Protein AF-V4LKJ0-F1 (afdb_monomer)

Organism: Eutrema salsugineum (NCBI:txid72664)

Radius of gyration: 28.03 Å; Cα contacts (8 Å, |Δi|>4): 1062; chains: 1; bounding box: 64×83×81 Å

Mean predicted aligned error: 15.27 Å

Nearest PDB structures (foldseek):
  7crb-assembly1_A  TM=4.505E-01  e=4.289E-20  Arabidopsis thaliana
  7crc-assembly1_C  TM=5.403E-01  e=7.921E-14  Arabidopsis thaliana
  8fac-assembly1_A  TM=4.939E-01  e=9.261E-02  Homo sapiens
  7zkq-assembly1_A  TM=3.197E-01  e=2.043E-01  Yarrowia lipolytica
  4qxl-assembly1_A  TM=1.537E-01  e=2.965E-01  Salmonella enterica

pLDDT: mean 70.93, std 20.96, range [24.5, 98.38]

Foldseek 3Di:
DPDDPQAQEDAAEAAEDQEDDQPDAQQNHAEAHYELYCHCEHYDDDHQNQNHAYHAHANNCNHADYDQCLNNQNHAYDHHHLNQNYAEDDLSLLNNLNHAEDHHDNNCNHAYYHEPSARQNHAYDAHHNNANHADDHQYEYRYAYDHPANYAHADQDDDDDDDDGSDYLNYQEYAHENYCYQEDDQVVLPSQRHAYYHYAQNDDDDDPPDGANDRHADDDDPDQHEHAEAEHHRNVNHDPNRVVSVQPHHYAAKYKDFDDDDDPLFPFKDFWFKTKDWDDPDDPDQDWLQWKKKKKFKKDWDQDQFWKWKWKWKAWDPGTFDIDIHIDNPPDGDPVGIMMMMHIDGPDDDPIDGDGDDRDGTIMMIGMAMWTDDDDDDTDGMIGRMMGMDTDPDDPDDPPDPPPDDDDDDDDDDDDDDDDDDDDDDD

Secondary structure (DSSP, 8-state):
----TT--EEE-TT--SSS--TT---TT--EEE-TT---S-S-SS----TT--EEE-TT-TT---PPP-TT-TT--EEE-TT-TT--B--GGGGG-TT--EEE-TT-TT--B--S-B--TT--EEE-TT-TT--SPP-B-S--SEEE-TTS----SS-S-SSS--SS-TT-SEEE-TT-------HHHHT-TT--EEE---------SS-----S-------S--EEEEEE-TT-TT--HHHHHHHHHSEEEEEEEEE-SS--TT-SEEEESSEEEE---BTBS----TT--EEEEEEEPP--S--EEEEEEEEEETTEEEEEEEEEE---SS---S-EEEEEEE-S-STTS-PPP--SS---EEEEEEEEEE-SSS--PPBPEEEEEEEE-----S------------------------------

Structure (mmCIF, N/CA/C/O backbone):
data_AF-V4LKJ0-F1
#
_entry.id   AF-V4LKJ0-F1
#
loop_
_atom_site.group_PDB
_atom_site.id
_atom_site.type_symbol
_atom_site.label_atom_id
_atom_site.label_alt_id
_atom_site.label_comp_id
_atom_site.label_asym_id
_atom_site.label_entity_id
_atom_site.label_seq_id
_atom_site.pdbx_PDB_ins_code
_atom_site.Cartn_x
_atom_site.Cartn_y
_atom_site.Cartn_z
_atom_site.occupancy
_atom_site.B_iso_or_equiv
_atom_site.auth_seq_id
_atom_site.auth_comp_id
_atom_site.auth_asym_id
_atom_site.auth_atom_id
_atom_site.pdbx_PDB_model_num
ATOM 1 N N . MET A 1 1 ? -27.946 10.264 27.510 1.00 48.22 1 MET A N 1
ATOM 2 C CA . MET A 1 1 ? -28.624 9.226 26.714 1.00 48.22 1 MET A CA 1
ATOM 3 C C . MET A 1 1 ? -28.857 8.078 27.662 1.00 48.22 1 MET A C 1
ATOM 5 O O . MET A 1 1 ? -27.925 7.324 27.917 1.00 48.22 1 MET A O 1
ATOM 9 N N . ASP A 1 2 ? -30.047 8.022 28.248 1.00 46.31 2 ASP A N 1
ATOM 10 C CA . ASP A 1 2 ? -30.405 6.959 29.177 1.00 46.31 2 ASP A CA 1
ATOM 11 C C . ASP A 1 2 ? -31.014 5.810 28.369 1.00 46.31 2 ASP A C 1
ATOM 13 O O . ASP A 1 2 ? -32.151 5.885 27.922 1.00 46.31 2 ASP A O 1
ATOM 17 N N . TYR A 1 3 ? -30.186 4.779 28.169 1.00 57.31 3 TYR A N 1
ATOM 18 C CA . TYR A 1 3 ? -30.547 3.393 27.852 1.00 57.31 3 TYR A CA 1
ATOM 19 C C . TYR A 1 3 ? -31.116 3.076 26.447 1.00 57.31 3 TYR A C 1
ATOM 21 O O . TYR A 1 3 ? -32.235 3.432 26.094 1.00 57.31 3 TYR A O 1
ATOM 29 N N . LEU A 1 4 ? -30.350 2.307 25.655 1.00 61.50 4 LEU A N 1
ATOM 30 C CA . LEU A 1 4 ? -30.768 1.725 24.366 1.00 61.50 4 LEU A CA 1
ATOM 31 C C . LEU A 1 4 ? -30.526 0.194 24.371 1.00 61.50 4 LEU A C 1
ATOM 33 O O . LEU A 1 4 ? -29.547 -0.271 23.790 1.00 61.50 4 LEU A O 1
ATOM 37 N N . PRO A 1 5 ? -31.397 -0.615 25.009 1.00 63.84 5 PRO A N 1
ATOM 38 C CA . PRO A 1 5 ? -31.177 -2.057 25.235 1.00 63.84 5 PRO A CA 1
ATOM 39 C C . PRO A 1 5 ? -31.135 -2.918 23.966 1.00 63.84 5 PRO A C 1
ATOM 41 O O . PRO A 1 5 ? -30.714 -4.073 23.999 1.00 63.84 5 PRO A O 1
ATOM 44 N N . TYR A 1 6 ? -31.592 -2.371 22.841 1.00 82.81 6 TYR A N 1
ATOM 45 C CA . TYR A 1 6 ? -31.671 -3.058 21.552 1.00 82.81 6 TYR A CA 1
ATOM 46 C C . TYR A 1 6 ? -30.810 -2.388 20.480 1.00 82.81 6 TYR A C 1
ATOM 48 O O . TYR A 1 6 ? -31.065 -2.567 19.289 1.00 82.81 6 TYR A O 1
ATOM 56 N N . LEU A 1 7 ? -29.814 -1.591 20.879 1.00 88.75 7 LEU A N 1
ATOM 57 C CA . LEU A 1 7 ? -28.985 -0.858 19.933 1.00 88.75 7 LEU A CA 1
ATOM 58 C C . LEU A 1 7 ? -28.158 -1.820 19.075 1.00 88.75 7 LEU A C 1
ATOM 60 O O . LEU A 1 7 ? -27.252 -2.489 19.563 1.00 88.75 7 LEU A O 1
ATOM 64 N N . ARG A 1 8 ? -28.485 -1.876 17.782 1.00 94.31 8 ARG A N 1
ATOM 65 C CA . ARG A 1 8 ? -27.779 -2.694 16.783 1.00 94.31 8 ARG A CA 1
ATOM 66 C C . ARG A 1 8 ? -26.838 -1.879 15.906 1.00 94.31 8 ARG A C 1
ATOM 68 O O . ARG A 1 8 ? -25.835 -2.404 15.447 1.00 94.31 8 ARG A O 1
ATOM 75 N N . LEU A 1 9 ? -27.146 -0.611 15.681 1.00 95.69 9 LEU A N 1
ATOM 76 C CA . LEU A 1 9 ? -26.329 0.309 14.902 1.00 95.69 9 LEU A CA 1
ATOM 77 C C . LEU A 1 9 ? -26.178 1.585 15.717 1.00 95.69 9 LEU A C 1
ATOM 79 O O . LEU A 1 9 ? -27.180 2.185 16.102 1.00 95.69 9 LEU A O 1
ATOM 83 N N . LEU A 1 10 ? -24.941 1.997 15.959 1.00 95.75 10 LEU A N 1
ATOM 84 C CA . LEU A 1 10 ? -24.635 3.303 16.519 1.00 95.75 10 LEU A CA 1
ATOM 85 C C . LEU A 1 10 ? -23.858 4.094 15.478 1.00 95.75 10 LEU A C 1
ATOM 87 O O . LEU A 1 10 ? -22.683 3.826 15.259 1.00 95.75 10 LEU A O 1
ATOM 91 N N . HIS A 1 11 ? -24.518 5.068 14.860 1.00 96.81 11 HIS A N 1
ATOM 92 C CA . HIS A 1 11 ? -23.878 6.047 13.991 1.00 96.81 11 HIS A CA 1
ATOM 93 C C . HIS A 1 11 ? -23.861 7.394 14.711 1.00 96.81 11 HIS A C 1
ATOM 95 O O . HIS A 1 11 ? -24.918 7.958 14.989 1.00 96.81 11 HIS A O 1
ATOM 101 N N . TRP A 1 12 ? -22.673 7.921 15.003 1.00 96.44 12 TRP A N 1
ATOM 102 C CA . TRP A 1 12 ? -22.509 9.231 15.618 1.00 96.44 12 TRP A CA 1
ATOM 103 C C . TRP A 1 12 ? -21.224 9.928 15.150 1.00 96.44 12 TRP A C 1
ATOM 105 O O . TRP A 1 12 ? -20.180 9.819 15.792 1.00 96.44 12 TRP A O 1
ATOM 115 N N . ASP A 1 13 ? -21.308 10.679 14.048 1.00 95.81 13 ASP A N 1
ATOM 116 C CA . ASP A 1 13 ? -20.203 11.539 13.598 1.00 95.81 13 ASP A CA 1
ATOM 117 C C . ASP A 1 13 ? -19.905 12.609 14.666 1.00 95.81 13 ASP A C 1
ATOM 119 O O . ASP A 1 13 ? -20.811 13.220 15.242 1.00 95.81 13 ASP A O 1
ATOM 123 N N . SER A 1 14 ? -18.620 12.839 14.926 1.00 96.50 14 SER A N 1
ATOM 124 C CA . SER A 1 14 ? -18.118 13.919 15.769 1.00 96.50 14 SER A CA 1
ATOM 125 C C . SER A 1 14 ? -18.567 13.832 17.233 1.00 96.50 14 SER A C 1
ATOM 127 O O . SER A 1 14 ? -18.888 14.843 17.867 1.00 96.50 14 SER A O 1
ATOM 129 N N . TYR A 1 15 ? -18.568 12.621 17.809 1.00 96.81 15 TYR A N 1
ATOM 130 C CA . TYR A 1 15 ? -18.956 12.412 19.205 1.00 96.81 15 TYR A CA 1
ATOM 131 C C . TYR A 1 15 ? -18.067 13.230 20.166 1.00 96.81 15 TYR A C 1
ATOM 133 O O . TYR A 1 15 ? -16.836 13.141 20.117 1.00 96.81 15 TYR A O 1
ATOM 141 N N . PRO A 1 16 ? -18.657 14.040 21.067 1.00 96.06 16 PRO A N 1
ATOM 142 C CA . PRO A 1 16 ? -17.922 15.104 21.748 1.00 96.06 16 PRO A CA 1
ATOM 143 C C . PRO A 1 16 ? -17.192 14.662 23.021 1.00 96.06 16 PRO A C 1
ATOM 145 O O . PRO A 1 16 ? -16.404 15.443 23.560 1.00 96.06 16 PRO A O 1
ATOM 148 N N . ARG A 1 17 ? -17.473 13.463 23.547 1.00 95.50 17 ARG A N 1
ATOM 149 C CA . ARG A 1 17 ? -16.879 12.994 24.808 1.00 95.50 17 ARG A CA 1
ATOM 150 C C . ARG A 1 17 ? -15.637 12.145 24.557 1.00 95.50 17 ARG A C 1
ATOM 152 O O . ARG A 1 17 ? -15.464 11.559 23.495 1.00 95.50 17 ARG A O 1
ATOM 159 N N . LYS A 1 18 ? -14.808 12.054 25.597 1.00 95.62 18 LYS A N 1
ATOM 160 C CA . LYS A 1 18 ? -13.554 11.289 25.605 1.00 95.62 18 LYS A CA 1
ATOM 161 C C . LYS A 1 18 ? -13.755 9.773 25.610 1.00 95.62 18 LYS A C 1
ATOM 163 O O . LYS A 1 18 ? -12.851 9.058 25.201 1.00 95.62 18 LYS A O 1
ATOM 168 N N . SER A 1 19 ? -14.909 9.300 26.069 1.00 95.00 19 SER A N 1
ATOM 169 C CA . SER A 1 19 ? -15.301 7.891 26.052 1.00 95.00 19 SER A CA 1
ATOM 170 C C . SER A 1 19 ? -16.820 7.743 26.017 1.00 95.00 19 SER A C 1
ATOM 172 O O . SER A 1 19 ? -17.572 8.701 26.267 1.00 95.00 19 SER A O 1
ATOM 174 N N . LEU A 1 20 ? -17.289 6.545 25.673 1.00 93.56 20 LEU A N 1
ATOM 175 C CA . LEU A 1 20 ? -18.685 6.177 25.859 1.00 93.56 20 LEU A CA 1
ATOM 176 C C . LEU A 1 20 ? -19.003 6.053 27.360 1.00 93.56 20 LEU A C 1
ATOM 178 O O . LEU A 1 20 ? -18.106 5.817 28.176 1.00 93.56 20 LEU A O 1
ATOM 182 N N . PRO A 1 21 ? -20.272 6.260 27.758 1.00 90.69 21 PRO A N 1
ATOM 183 C CA . PRO A 1 21 ? -20.678 6.119 29.150 1.00 90.69 21 PRO A CA 1
ATOM 184 C C . PRO A 1 21 ? -20.342 4.717 29.683 1.00 90.69 21 PRO A C 1
ATOM 186 O O . PRO A 1 21 ? -20.539 3.749 28.953 1.00 90.69 21 PRO A O 1
ATOM 189 N N . PRO A 1 22 ? -19.946 4.563 30.959 1.00 86.56 22 PRO A N 1
ATOM 190 C CA . PRO A 1 22 ? -19.746 3.241 31.565 1.00 86.56 22 PRO A CA 1
ATOM 191 C C . PRO A 1 22 ? -20.998 2.350 31.543 1.00 86.56 22 PRO A C 1
ATOM 193 O O . PRO A 1 22 ? -20.898 1.137 31.657 1.00 86.56 22 PRO A O 1
ATOM 196 N N . THR A 1 23 ? -22.180 2.954 31.404 1.00 87.81 23 THR A N 1
ATOM 197 C CA . THR A 1 23 ? -23.477 2.276 31.280 1.00 87.81 23 THR A CA 1
ATOM 198 C C . THR A 1 23 ? -23.792 1.811 29.854 1.00 87.81 23 THR A C 1
ATOM 200 O O . THR A 1 23 ? -24.868 1.262 29.621 1.00 87.81 23 THR A O 1
ATOM 203 N N . PHE A 1 24 ? -22.900 2.053 28.888 1.00 89.25 24 PHE A N 1
ATOM 204 C CA . PHE A 1 24 ? -23.071 1.611 27.510 1.00 89.25 24 PHE A CA 1
ATOM 205 C C . PHE A 1 24 ? -22.981 0.084 27.410 1.00 89.25 24 PHE A C 1
ATOM 207 O O . PHE A 1 24 ? -22.046 -0.521 27.923 1.00 89.25 24 PHE A O 1
ATOM 214 N N . GLN A 1 25 ? -23.957 -0.513 26.729 1.00 88.81 25 GLN A N 1
ATOM 215 C CA . GLN A 1 25 ? -24.148 -1.958 26.600 1.00 88.81 25 GLN A CA 1
ATOM 216 C C . GLN A 1 25 ? -24.047 -2.356 25.117 1.00 88.81 25 GLN A C 1
ATOM 218 O O . GLN A 1 25 ? -25.009 -2.161 24.365 1.00 88.81 25 GLN A O 1
ATOM 223 N N . PRO A 1 26 ? -22.875 -2.829 24.647 1.00 91.38 26 PRO A N 1
ATOM 224 C CA . PRO A 1 26 ? -22.645 -3.144 23.238 1.00 91.38 26 PRO A CA 1
ATOM 225 C C . PRO A 1 26 ? -23.064 -4.567 22.827 1.00 91.38 26 PRO A C 1
ATOM 227 O O . PRO A 1 26 ? -22.826 -4.951 21.685 1.00 91.38 26 PRO A O 1
ATOM 230 N N . GLU A 1 27 ? -23.693 -5.356 23.704 1.00 92.00 27 GLU A N 1
ATOM 231 C CA . GLU A 1 27 ? -23.999 -6.788 23.519 1.00 92.00 27 GLU A CA 1
ATOM 232 C C . GLU A 1 27 ? -24.706 -7.093 22.192 1.00 92.00 27 GLU A C 1
ATOM 234 O O . GLU A 1 27 ? -24.463 -8.118 21.547 1.00 92.00 27 GLU A O 1
ATOM 239 N N . ARG A 1 28 ? -25.624 -6.209 21.791 1.00 93.38 28 ARG A N 1
ATOM 240 C CA . ARG A 1 28 ? -26.443 -6.354 20.578 1.00 93.38 28 ARG A CA 1
ATOM 241 C C . ARG A 1 28 ? -25.938 -5.519 19.406 1.00 93.38 28 ARG A C 1
ATOM 243 O O . ARG A 1 28 ? -26.548 -5.564 18.336 1.00 93.38 28 ARG A O 1
ATOM 250 N N . LEU A 1 29 ? -24.847 -4.782 19.595 1.00 95.56 29 LEU A N 1
ATOM 251 C CA . LEU A 1 29 ? -24.301 -3.888 18.592 1.00 95.56 29 LEU A CA 1
ATOM 252 C C . LEU A 1 29 ? -23.697 -4.698 17.444 1.00 95.56 29 LEU A C 1
ATOM 254 O O . LEU A 1 29 ? -22.895 -5.604 17.653 1.00 95.56 29 LEU A O 1
ATOM 258 N N . VAL A 1 30 ? -24.106 -4.358 16.228 1.00 96.75 30 VAL A N 1
ATOM 259 C CA . VAL A 1 30 ? -23.663 -4.954 14.965 1.00 96.75 30 VAL A CA 1
ATOM 260 C C . VAL A 1 30 ? -22.709 -4.016 14.241 1.00 96.75 30 VAL A C 1
ATOM 262 O O . VAL A 1 30 ? -21.698 -4.460 13.703 1.00 96.75 30 VAL A O 1
ATOM 265 N N . GLU A 1 31 ? -22.989 -2.716 14.259 1.00 97.94 31 GLU A N 1
ATOM 266 C CA . GLU A 1 31 ? -22.159 -1.709 13.603 1.00 97.94 31 GLU A CA 1
ATOM 267 C C . GLU A 1 31 ? -21.967 -0.494 14.517 1.00 97.94 31 GLU A C 1
ATOM 269 O O . GLU A 1 31 ? -22.922 0.033 15.096 1.00 97.94 31 GLU A O 1
A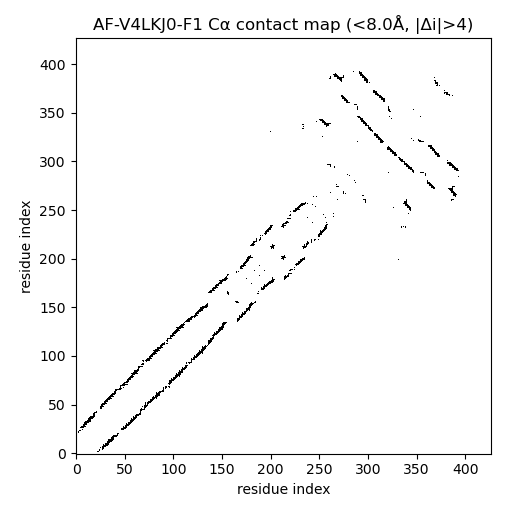TOM 274 N N . LEU A 1 32 ? -20.717 -0.055 14.636 1.00 97.44 32 LEU A N 1
ATOM 275 C CA . LEU A 1 32 ? -20.308 1.133 15.373 1.00 97.44 32 LEU A CA 1
ATOM 276 C C . LEU A 1 32 ? -19.599 2.087 14.414 1.00 97.44 32 LEU A C 1
ATOM 278 O O . LEU A 1 32 ? -18.504 1.786 13.953 1.00 97.44 32 LEU A O 1
ATOM 282 N N . TYR A 1 33 ? -20.206 3.231 14.132 1.00 97.88 33 TYR A N 1
ATOM 283 C CA . TYR A 1 33 ? -19.671 4.254 13.243 1.00 97.88 33 TYR A CA 1
ATOM 284 C C . TYR A 1 33 ? -19.599 5.581 13.995 1.00 97.88 33 TYR A C 1
ATOM 286 O O . TYR A 1 33 ? -20.618 6.221 14.242 1.00 97.88 33 TYR A O 1
ATOM 294 N N . MET A 1 34 ? -18.405 5.986 14.414 1.00 97.12 34 MET A N 1
ATOM 295 C CA . MET A 1 34 ? -18.186 7.203 15.200 1.00 97.12 34 MET A CA 1
ATOM 296 C C . MET A 1 34 ? -16.954 7.979 14.714 1.00 97.12 34 MET A C 1
ATOM 298 O O . MET A 1 34 ? -16.025 8.213 15.498 1.00 97.12 34 MET A O 1
ATOM 302 N N . PRO A 1 35 ? -16.900 8.383 13.434 1.00 96.81 35 PRO A N 1
ATOM 303 C CA . PRO A 1 35 ? -15.755 9.110 12.912 1.00 96.81 35 PRO A CA 1
ATOM 304 C C . PRO A 1 35 ? -15.654 10.517 13.515 1.00 96.81 35 PRO A C 1
ATOM 306 O O . PRO A 1 35 ? -16.609 11.033 14.096 1.00 96.81 35 PRO A O 1
ATOM 309 N N . LYS A 1 36 ? -14.487 11.151 13.363 1.00 97.12 36 LYS A N 1
ATOM 310 C CA . LYS A 1 36 ? -14.176 12.528 13.796 1.00 97.12 36 LYS A CA 1
ATOM 311 C C . LYS A 1 36 ? -14.457 12.786 15.279 1.00 97.12 36 LYS A C 1
ATOM 313 O O . LYS A 1 36 ? -14.684 13.923 15.697 1.00 97.12 36 LYS A O 1
ATOM 318 N N . SER A 1 37 ? -14.459 11.737 16.093 1.00 97.12 37 SER A N 1
ATOM 319 C CA . SER A 1 37 ? -14.848 11.831 17.492 1.00 97.12 37 SER A CA 1
ATOM 320 C C . SER A 1 37 ? -13.717 12.387 18.355 1.00 97.12 37 SER A C 1
ATOM 322 O O . SER A 1 37 ? -12.533 12.185 18.092 1.00 97.12 37 SER A O 1
ATOM 324 N N . LYS A 1 38 ? -14.078 13.031 19.469 1.00 96.56 38 LYS A N 1
ATOM 325 C CA . LYS A 1 38 ? -13.136 13.460 20.519 1.00 96.56 38 LYS A CA 1
ATOM 326 C C . LYS A 1 38 ? -12.758 12.321 21.476 1.00 96.56 38 LYS A C 1
ATOM 328 O O . LYS A 1 38 ? -12.247 12.597 22.563 1.00 96.56 38 LYS A O 1
ATOM 333 N N . LEU A 1 39 ? -13.033 11.074 21.086 1.00 95.69 39 LEU A N 1
ATOM 334 C CA . LEU A 1 39 ? -12.724 9.877 21.858 1.00 95.69 39 LEU A CA 1
ATOM 335 C C . LEU A 1 39 ? -11.215 9.799 22.093 1.00 95.69 39 LEU A C 1
ATOM 337 O O . LEU A 1 39 ? -10.431 9.948 21.165 1.00 95.69 39 LEU A O 1
ATOM 341 N N . GLU A 1 40 ? -10.832 9.552 23.339 1.00 95.94 40 GLU A N 1
ATOM 342 C CA . GLU A 1 40 ? -9.487 9.110 23.707 1.00 95.94 40 GLU A CA 1
ATOM 343 C C . GLU A 1 40 ? -9.443 7.575 23.813 1.00 95.94 40 GLU A C 1
ATOM 345 O O . GLU A 1 40 ? -8.423 6.970 23.495 1.00 95.94 40 GLU A O 1
ATOM 350 N N . SER A 1 41 ? -10.571 6.962 24.191 1.00 93.50 41 SER A N 1
ATOM 351 C CA . SER A 1 41 ? -10.826 5.519 24.264 1.00 93.50 41 SER A CA 1
ATOM 352 C C . SER A 1 41 ? -12.328 5.270 24.094 1.00 93.50 41 SER A C 1
ATOM 354 O O . SER A 1 41 ? -13.133 6.135 24.436 1.00 93.50 41 SER A O 1
ATOM 356 N N . LEU A 1 42 ? -12.742 4.109 23.581 1.00 92.12 42 LEU A N 1
ATOM 357 C CA . LEU A 1 42 ? -14.169 3.773 23.463 1.00 92.12 42 LEU A CA 1
ATOM 358 C C . LEU A 1 42 ? -14.796 3.489 24.833 1.00 92.12 42 LEU A C 1
ATOM 360 O O . LEU A 1 42 ? -15.761 4.145 25.224 1.00 92.12 42 LEU A O 1
ATOM 364 N N . TRP A 1 43 ? -14.237 2.525 25.560 1.00 92.31 43 TRP A N 1
ATOM 365 C CA . TRP A 1 43 ? -14.694 2.052 26.867 1.00 92.31 43 TRP A CA 1
ATOM 366 C C . TRP A 1 43 ? -13.562 1.302 27.574 1.00 92.31 43 TRP A C 1
ATOM 368 O O . TRP A 1 43 ? -12.647 0.788 26.933 1.00 92.31 43 TRP A O 1
ATOM 378 N N . GLY A 1 44 ? -13.653 1.201 28.900 1.00 86.38 44 GLY A N 1
ATOM 379 C CA . GLY A 1 44 ? -12.739 0.387 29.699 1.00 86.38 44 GLY A CA 1
ATOM 380 C C . GLY A 1 44 ? -13.137 -1.091 29.735 1.00 86.38 44 GLY A C 1
ATOM 381 O O . GLY A 1 44 ? -14.316 -1.439 29.619 1.00 86.38 44 GLY A O 1
ATOM 382 N N . GLY A 1 45 ? -12.143 -1.954 29.955 1.00 88.06 45 GLY A N 1
ATOM 383 C CA . GLY A 1 45 ? -12.337 -3.393 30.129 1.00 88.06 45 GLY A CA 1
ATOM 384 C C . GLY A 1 45 ? -12.682 -4.147 28.840 1.00 88.06 45 GLY A C 1
ATOM 385 O O . GLY A 1 45 ? -12.603 -3.619 27.731 1.00 88.06 45 GLY A O 1
ATOM 386 N N . ILE A 1 46 ? -13.039 -5.422 28.998 1.00 90.56 46 ILE A N 1
ATOM 387 C CA . ILE A 1 46 ? -13.461 -6.292 27.895 1.00 90.56 46 ILE A CA 1
ATOM 388 C C . ILE A 1 46 ? -14.984 -6.249 27.815 1.00 90.56 46 ILE A C 1
ATOM 390 O O . ILE A 1 46 ? -15.661 -6.586 28.783 1.00 90.56 46 ILE A O 1
ATOM 394 N N . GLN A 1 47 ? -15.509 -5.870 26.653 1.00 91.81 47 GLN A N 1
ATOM 395 C CA . GLN A 1 47 ? -16.945 -5.808 26.399 1.00 91.81 47 GLN A CA 1
ATOM 396 C C . GLN A 1 47 ? -17.435 -7.042 25.621 1.00 91.81 47 GLN A C 1
ATOM 398 O O . GLN A 1 47 ? -16.678 -7.617 24.832 1.00 91.81 47 GLN A O 1
ATOM 403 N N . PRO A 1 48 ? -18.696 -7.461 25.800 1.00 91.62 48 PRO A N 1
ATOM 404 C CA . PRO A 1 48 ? -19.306 -8.523 25.006 1.00 91.62 48 PRO A CA 1
ATOM 405 C C . PRO A 1 48 ? -19.681 -8.006 23.607 1.00 91.62 48 PRO A C 1
ATOM 407 O O . PRO A 1 48 ? -20.744 -7.437 23.402 1.00 91.62 48 PRO A O 1
ATOM 410 N N . LEU A 1 49 ? -18.810 -8.222 22.619 1.00 93.69 49 LEU A N 1
ATOM 411 C CA . LEU A 1 49 ? -18.971 -7.714 21.243 1.00 93.69 49 LEU A CA 1
ATOM 412 C C . LEU A 1 49 ? -19.403 -8.806 20.246 1.00 93.69 49 LEU A C 1
ATOM 414 O O . LEU A 1 49 ? -19.025 -8.776 19.078 1.00 93.69 49 LEU A O 1
ATOM 418 N N . VAL A 1 50 ? -20.182 -9.791 20.705 1.00 93.00 50 VAL A N 1
ATOM 419 C CA . VAL A 1 50 ? -20.459 -11.046 19.972 1.00 93.00 50 VAL A CA 1
ATOM 420 C C . VAL A 1 50 ? -21.189 -10.858 18.638 1.00 93.00 50 VAL A C 1
ATOM 422 O O . VAL A 1 50 ? -21.104 -11.724 17.774 1.00 93.00 50 VAL A O 1
ATOM 425 N N . ASN A 1 51 ? -21.896 -9.738 18.471 1.00 95.00 51 ASN A N 1
ATOM 426 C CA . ASN A 1 51 ? -22.650 -9.411 17.259 1.00 95.00 51 ASN A CA 1
ATOM 427 C C . ASN A 1 51 ? -21.946 -8.376 16.367 1.00 95.00 51 ASN A C 1
ATOM 429 O O . ASN A 1 51 ? -22.446 -8.077 15.281 1.00 95.00 51 ASN A O 1
ATOM 433 N N . LEU A 1 52 ? -20.809 -7.830 16.811 1.00 97.00 52 LEU A N 1
ATOM 434 C CA . LEU A 1 52 ? -20.183 -6.674 16.186 1.00 97.00 52 LEU A CA 1
ATOM 435 C C . LEU A 1 52 ? -19.432 -7.084 14.919 1.00 97.00 52 LEU A C 1
ATOM 437 O O . LEU A 1 52 ? -18.483 -7.863 14.968 1.00 97.00 52 LEU A O 1
ATOM 441 N N . LYS A 1 53 ? -19.853 -6.520 13.788 1.00 97.94 53 LYS A N 1
ATOM 442 C CA . LYS A 1 53 ? -19.302 -6.769 12.454 1.00 97.94 53 LYS A CA 1
ATOM 443 C C . LYS A 1 53 ? -18.427 -5.636 11.945 1.00 97.94 53 LYS A C 1
ATOM 445 O O . LYS A 1 53 ? -17.464 -5.899 11.230 1.00 97.94 53 LYS A O 1
ATOM 450 N N . LYS A 1 54 ? -18.745 -4.386 12.283 1.00 98.38 54 LYS A N 1
ATOM 451 C CA . LYS A 1 54 ? -18.009 -3.222 11.774 1.00 98.38 54 LYS A CA 1
ATOM 452 C C . LYS A 1 54 ? -17.749 -2.201 12.865 1.00 98.38 54 LYS A C 1
ATOM 454 O O . LYS A 1 54 ? -18.654 -1.860 13.627 1.00 98.38 54 LYS A O 1
ATOM 459 N N . ILE A 1 55 ? -16.522 -1.700 12.889 1.00 97.81 55 ILE A N 1
ATOM 460 C CA . ILE A 1 55 ? -16.116 -0.539 13.674 1.00 97.81 55 ILE A CA 1
ATOM 461 C C . ILE A 1 55 ? -15.484 0.471 12.721 1.00 97.81 55 ILE A C 1
ATOM 463 O O . ILE A 1 55 ? -14.536 0.134 12.015 1.00 97.81 55 ILE A O 1
ATOM 467 N N . ASP A 1 56 ? -15.969 1.705 12.754 1.00 98.00 56 ASP A N 1
ATOM 468 C CA . ASP A 1 56 ? -15.332 2.860 12.133 1.00 98.00 56 ASP A CA 1
ATOM 469 C C . ASP A 1 56 ? -15.166 3.978 13.167 1.00 98.00 56 ASP A C 1
ATOM 471 O O . ASP A 1 56 ? -16.141 4.496 13.714 1.00 98.00 56 ASP A O 1
ATOM 475 N N . LEU A 1 57 ? -13.912 4.323 13.448 1.00 97.44 57 LEU A N 1
ATOM 476 C CA . LEU A 1 57 ? -13.503 5.411 14.337 1.00 97.44 57 LEU A CA 1
ATOM 477 C C . LEU A 1 57 ? -12.640 6.440 13.598 1.00 97.44 57 LEU A C 1
ATOM 479 O O . LEU A 1 57 ? -11.927 7.211 14.244 1.00 97.44 57 LEU A O 1
ATOM 483 N N . GLY A 1 58 ? -12.666 6.443 12.264 1.00 97.00 58 GLY A N 1
ATOM 484 C CA . GLY A 1 58 ? -11.773 7.244 11.437 1.00 97.00 58 GLY A CA 1
ATOM 485 C C . GLY A 1 58 ? -11.806 8.734 11.783 1.00 97.00 58 GLY A C 1
ATOM 486 O O . GLY A 1 58 ? -12.804 9.268 12.253 1.00 97.00 58 GLY A O 1
ATOM 487 N N . TYR A 1 59 ? -10.707 9.441 11.552 1.00 97.31 59 TYR A N 1
ATOM 488 C CA . TYR A 1 59 ? -10.517 10.867 11.824 1.00 97.31 59 TYR A CA 1
ATOM 489 C C . TYR A 1 59 ? -10.647 11.267 13.304 1.00 97.31 59 TYR A C 1
ATOM 491 O O . TYR A 1 59 ? -10.715 12.457 13.616 1.00 97.31 59 TYR A O 1
ATOM 499 N N . SER A 1 60 ? -10.650 10.307 14.233 1.00 96.94 60 SER A N 1
ATOM 500 C CA . SER A 1 60 ? -10.657 10.576 15.676 1.00 96.94 60 SER A CA 1
ATOM 501 C C . SER A 1 60 ? -9.236 10.871 16.160 1.00 96.94 60 SER A C 1
ATOM 503 O O . SER A 1 60 ? -8.548 10.017 16.715 1.00 96.94 60 SER A O 1
ATOM 505 N N . SER A 1 61 ? -8.768 12.099 15.927 1.00 95.69 61 SER A N 1
ATOM 506 C CA . SER A 1 61 ? -7.370 12.501 16.151 1.00 95.69 61 SER A CA 1
ATOM 507 C C . SER A 1 61 ? -6.881 12.341 17.593 1.00 95.69 61 SER A C 1
ATOM 509 O O . SER A 1 61 ? -5.679 12.173 17.780 1.00 95.69 61 SER A O 1
ATOM 511 N N . ASN A 1 62 ? -7.790 12.345 18.576 1.00 97.06 62 ASN A N 1
ATOM 512 C CA . ASN A 1 62 ? -7.503 12.161 20.002 1.00 97.06 62 ASN A CA 1
ATOM 513 C C . ASN A 1 62 ? -7.468 10.691 20.450 1.00 97.06 62 ASN A C 1
ATOM 515 O O . ASN A 1 62 ? -7.117 10.445 21.605 1.00 97.06 62 ASN A O 1
ATOM 519 N N . LEU A 1 63 ? -7.844 9.735 19.591 1.00 97.44 63 LEU A N 1
ATOM 520 C CA . LEU A 1 63 ? -7.945 8.323 19.957 1.00 97.44 63 LEU A CA 1
ATOM 521 C C . LEU A 1 63 ? -6.550 7.781 20.272 1.00 97.44 63 LEU A C 1
ATOM 523 O O . LEU A 1 63 ? -5.678 7.769 19.406 1.00 97.44 63 LEU A O 1
ATOM 527 N N . LYS A 1 64 ? -6.333 7.370 21.523 1.00 95.62 64 LYS A N 1
ATOM 528 C CA . LYS A 1 64 ? -5.035 6.891 22.025 1.00 95.62 64 LYS A CA 1
ATOM 529 C C . LYS A 1 64 ? -4.947 5.374 22.035 1.00 95.62 64 LYS A C 1
ATOM 531 O O . LYS A 1 64 ? -3.865 4.833 21.837 1.00 95.62 64 LYS A O 1
ATOM 536 N N . GLU A 1 65 ? -6.076 4.714 22.264 1.00 92.88 65 GLU A N 1
ATOM 537 C CA . GLU A 1 65 ? -6.171 3.265 22.394 1.00 92.88 65 GLU A CA 1
ATOM 538 C C . GLU A 1 65 ? -7.430 2.734 21.702 1.00 92.88 65 GLU A C 1
ATOM 540 O O . GLU A 1 65 ? -8.484 3.376 21.685 1.00 92.88 65 GLU A O 1
ATOM 545 N N . ILE A 1 66 ? -7.315 1.533 21.141 1.00 93.44 66 ILE A N 1
ATOM 546 C CA . ILE A 1 66 ? -8.453 0.749 20.657 1.00 93.44 66 ILE A CA 1
ATOM 547 C C . ILE A 1 66 ? -8.772 -0.273 21.751 1.00 93.44 66 ILE A C 1
ATOM 549 O O . ILE A 1 66 ? -7.846 -0.902 22.273 1.00 93.44 66 ILE A O 1
ATOM 553 N N . PRO A 1 67 ? -10.052 -0.468 22.115 1.00 90.94 67 PRO A N 1
ATOM 554 C CA . PRO A 1 67 ? -10.414 -1.424 23.152 1.00 90.94 67 PRO A CA 1
ATOM 555 C C . PRO A 1 67 ? -10.019 -2.848 22.755 1.00 90.94 67 PRO A C 1
ATOM 557 O O . PRO A 1 67 ? -9.848 -3.170 21.581 1.00 90.94 67 PRO A O 1
ATOM 560 N N . ASN A 1 68 ? -9.936 -3.740 23.738 1.00 92.06 68 ASN A N 1
ATOM 561 C CA . ASN A 1 68 ? -9.702 -5.153 23.469 1.00 92.06 68 ASN A CA 1
ATOM 562 C C . ASN A 1 68 ? -10.872 -5.744 22.655 1.00 92.06 68 ASN A C 1
ATOM 564 O O . ASN A 1 68 ? -12.004 -5.812 23.135 1.00 92.06 68 ASN A O 1
ATOM 568 N N . LEU A 1 69 ? -10.579 -6.204 21.437 1.00 94.00 69 LEU A N 1
ATOM 569 C CA . LEU A 1 69 ? -11.563 -6.737 20.488 1.00 94.00 69 LEU A CA 1
ATOM 570 C C . LEU A 1 69 ? -11.671 -8.270 20.518 1.00 94.00 69 LEU A C 1
ATOM 572 O O . LEU A 1 69 ? -12.319 -8.852 19.657 1.00 94.00 69 LEU A O 1
ATOM 576 N N . SER A 1 70 ? -11.091 -8.955 21.510 1.00 92.62 70 SER A N 1
ATOM 577 C CA . SER A 1 70 ? -11.062 -10.433 21.574 1.00 92.62 70 SER A CA 1
ATOM 578 C C . SER A 1 70 ? -12.443 -11.101 21.573 1.00 92.62 70 SER A C 1
ATOM 580 O O . SER A 1 70 ? -12.559 -12.275 21.229 1.00 92.62 70 SER A O 1
ATOM 582 N N . LYS A 1 71 ? -13.497 -10.374 21.963 1.00 94.50 71 LYS A N 1
ATOM 583 C CA . LYS A 1 71 ? -14.888 -10.854 21.951 1.00 94.50 71 LYS A CA 1
ATOM 584 C C . LYS A 1 71 ? -15.654 -10.506 20.672 1.00 94.50 71 LYS A C 1
ATOM 586 O O . LYS A 1 71 ? -16.774 -10.980 20.514 1.00 94.50 71 LYS A O 1
ATOM 591 N N . ALA A 1 72 ? -15.067 -9.729 19.762 1.00 94.94 72 ALA A N 1
ATOM 592 C CA . ALA A 1 72 ? -15.644 -9.383 18.464 1.00 94.94 72 ALA A CA 1
ATOM 593 C C . ALA A 1 72 ? -15.274 -10.437 17.402 1.00 94.94 72 ALA A C 1
ATOM 595 O O . ALA A 1 72 ? -14.678 -10.133 16.373 1.00 94.94 72 ALA A O 1
ATOM 596 N N . THR A 1 73 ? -15.588 -11.709 17.659 1.00 91.62 73 THR A N 1
ATOM 597 C CA . THR A 1 73 ? -15.118 -12.850 16.843 1.00 91.62 73 THR A CA 1
ATOM 598 C C . THR A 1 73 ? -15.660 -12.864 15.411 1.00 91.62 73 THR A C 1
ATOM 600 O O . THR A 1 73 ? -15.101 -13.542 14.548 1.00 91.62 73 THR A O 1
ATOM 603 N N . ILE A 1 74 ? -16.731 -12.110 15.150 1.00 95.62 74 ILE A N 1
ATOM 604 C CA . ILE A 1 74 ? -17.344 -11.954 13.827 1.00 95.62 74 ILE A CA 1
ATOM 605 C C . ILE A 1 74 ? -17.050 -10.593 13.180 1.00 95.62 74 ILE A C 1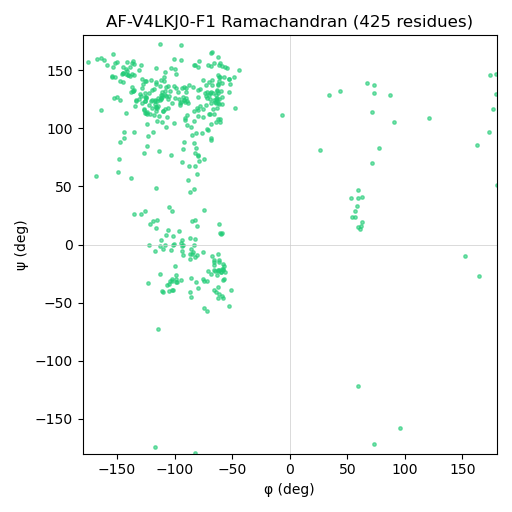
ATOM 607 O O . ILE A 1 74 ? -17.704 -10.252 12.198 1.00 95.62 74 ILE A O 1
ATOM 611 N N . LEU A 1 75 ? -16.099 -9.815 13.713 1.00 97.25 75 LEU A N 1
ATOM 612 C CA . LEU A 1 75 ? -15.739 -8.519 13.141 1.00 97.25 75 LEU A CA 1
ATOM 613 C C . LEU A 1 75 ? -15.177 -8.707 11.727 1.00 97.25 75 LEU A C 1
ATOM 615 O O . LEU A 1 75 ? -14.219 -9.448 11.534 1.00 97.25 75 LEU A O 1
ATOM 619 N N . GLU A 1 76 ? -15.773 -8.025 10.755 1.00 97.25 76 GLU A N 1
ATOM 620 C CA . GLU A 1 76 ? -15.444 -8.074 9.328 1.00 97.25 76 GLU A CA 1
ATOM 621 C C . GLU A 1 76 ? -14.632 -6.837 8.897 1.00 97.25 76 GLU A C 1
ATOM 623 O O . GLU A 1 76 ? -13.778 -6.933 8.012 1.00 97.25 76 GLU A O 1
ATOM 628 N N . THR A 1 77 ? -14.852 -5.679 9.533 1.00 97.44 77 THR A N 1
ATOM 629 C CA . THR A 1 77 ? -14.185 -4.411 9.189 1.00 97.44 77 THR A CA 1
ATOM 630 C C . THR A 1 77 ? -13.758 -3.631 10.431 1.00 97.44 77 THR A C 1
ATOM 632 O O . THR A 1 77 ? -14.572 -3.392 11.327 1.00 97.44 77 THR A O 1
ATOM 635 N N . LEU A 1 78 ? -12.501 -3.180 10.441 1.00 97.12 78 LEU A N 1
ATOM 636 C CA . LEU A 1 78 ? -11.965 -2.227 11.411 1.00 97.12 78 LEU A CA 1
ATOM 637 C C . LEU A 1 78 ? -11.337 -1.034 10.678 1.00 97.12 78 LEU A C 1
ATOM 639 O O . LEU A 1 78 ? -10.306 -1.184 10.022 1.00 97.12 78 LEU A O 1
ATOM 643 N N . THR A 1 79 ? -11.947 0.140 10.826 1.00 97.75 79 THR A N 1
ATOM 644 C CA . THR A 1 79 ? -11.478 1.408 10.256 1.00 97.75 79 THR A CA 1
ATOM 645 C C . THR A 1 79 ? -11.076 2.362 11.377 1.00 97.75 79 THR A C 1
ATOM 647 O O . THR A 1 79 ? -11.884 2.730 12.229 1.00 97.75 79 THR A O 1
ATOM 650 N N . ILE A 1 80 ? -9.810 2.764 11.380 1.00 96.94 80 ILE A N 1
ATOM 651 C CA . ILE A 1 80 ? -9.182 3.672 12.352 1.00 96.94 80 ILE A CA 1
ATOM 652 C C . ILE A 1 80 ? -8.313 4.717 11.635 1.00 96.94 80 ILE A C 1
ATOM 654 O O . ILE A 1 80 ? -7.355 5.237 12.199 1.00 96.94 80 ILE A O 1
ATOM 658 N N . THR A 1 81 ? -8.646 5.024 10.381 1.00 96.94 81 THR A N 1
ATOM 659 C CA . THR A 1 81 ? -7.937 5.976 9.522 1.00 96.94 81 THR A CA 1
ATOM 660 C C . THR A 1 81 ? -7.760 7.337 10.193 1.00 96.94 81 THR A C 1
ATOM 662 O O . THR A 1 81 ? -8.674 7.820 10.843 1.00 96.94 81 THR A O 1
ATOM 665 N N . SER A 1 82 ? -6.634 8.026 10.007 1.00 96.50 82 SER A N 1
ATOM 666 C CA . SER A 1 82 ? -6.390 9.381 10.542 1.00 96.50 82 SER A CA 1
ATOM 667 C C . SER A 1 82 ? -6.545 9.521 12.073 1.00 96.50 82 SER A C 1
ATOM 669 O O . SER A 1 82 ? -6.752 10.627 12.580 1.00 96.50 82 SER A O 1
ATOM 671 N N . CYS A 1 83 ? -6.408 8.434 12.839 1.00 97.19 83 CYS A N 1
ATOM 672 C CA . CYS A 1 83 ? -6.326 8.468 14.302 1.00 97.19 83 CYS A CA 1
ATOM 673 C C . CYS A 1 83 ? -4.905 8.848 14.743 1.00 97.19 83 CYS A C 1
ATOM 675 O O . CYS A 1 83 ? -4.087 8.014 15.125 1.00 97.19 83 CYS A O 1
ATOM 677 N N . THR A 1 84 ? -4.570 10.136 14.649 1.00 96.12 84 THR A N 1
ATOM 678 C CA . THR A 1 84 ? -3.186 10.619 14.787 1.00 96.12 84 THR A CA 1
ATOM 679 C C . THR A 1 84 ? -2.564 10.432 16.170 1.00 96.12 84 THR A C 1
ATOM 681 O O . THR A 1 84 ? -1.342 10.432 16.262 1.00 96.12 84 THR A O 1
ATOM 684 N N . SER A 1 85 ? -3.345 10.290 17.246 1.00 97.12 85 SER A N 1
ATOM 685 C CA . SER A 1 85 ? -2.827 9.990 18.593 1.00 97.12 85 SER A CA 1
ATOM 686 C C . SER A 1 85 ? -2.611 8.499 18.864 1.00 97.12 85 SER A C 1
ATOM 688 O O . SER A 1 85 ? -2.016 8.171 19.890 1.00 97.12 85 SER A O 1
ATOM 690 N N . LEU A 1 86 ? -3.045 7.613 17.964 1.00 97.12 86 LEU A N 1
ATOM 691 C CA . LEU A 1 86 ? -2.942 6.172 18.148 1.00 97.12 86 LEU A CA 1
ATOM 692 C C . LEU A 1 86 ? -1.487 5.722 17.983 1.00 97.12 86 LEU A C 1
ATOM 694 O O . LEU A 1 86 ? -0.837 6.036 16.984 1.00 97.12 86 LEU A O 1
ATOM 698 N N . VAL A 1 87 ? -0.978 4.982 18.969 1.00 95.50 87 VAL A N 1
ATOM 699 C CA . VAL A 1 87 ? 0.415 4.497 18.990 1.00 95.50 87 VAL A CA 1
ATOM 700 C C . VAL A 1 87 ? 0.514 3.014 18.645 1.00 95.50 87 VAL A C 1
ATOM 702 O O . VAL A 1 87 ? 1.496 2.594 18.025 1.00 95.50 87 VAL A O 1
ATOM 705 N N . GLU A 1 88 ? -0.505 2.231 18.991 1.00 94.12 88 GLU A N 1
ATOM 706 C CA . GLU A 1 88 ? -0.531 0.787 18.780 1.00 94.12 88 GLU A CA 1
ATOM 707 C C . GLU A 1 88 ? -1.906 0.290 18.334 1.00 94.12 88 GLU A C 1
ATOM 709 O O . GLU A 1 88 ? -2.944 0.796 18.763 1.00 94.12 88 GLU A O 1
ATOM 714 N N . VAL A 1 89 ? -1.906 -0.734 17.482 1.00 92.44 89 VAL A N 1
ATOM 715 C CA . VAL A 1 89 ? -3.087 -1.564 17.228 1.00 92.44 89 VAL A CA 1
ATOM 716 C C . VAL A 1 89 ? -3.064 -2.732 18.227 1.00 92.44 89 VAL A C 1
ATOM 718 O O . VAL A 1 89 ? -2.025 -3.379 18.372 1.00 92.44 89 VAL A O 1
ATOM 721 N N . PRO A 1 90 ? -4.173 -3.032 18.929 1.00 90.56 90 PRO A N 1
ATOM 722 C CA . PRO A 1 90 ? -4.171 -4.000 20.018 1.00 90.56 90 PRO A CA 1
ATOM 723 C C . PRO A 1 90 ? -3.927 -5.416 19.501 1.00 90.56 90 PRO A C 1
ATOM 725 O O . PRO A 1 90 ? -4.494 -5.833 18.487 1.00 90.56 90 PRO A O 1
ATOM 728 N N . SER A 1 91 ? -3.156 -6.203 20.257 1.00 89.31 91 SER A N 1
ATOM 729 C CA . SER A 1 91 ? -2.838 -7.598 19.917 1.00 89.31 91 SER A CA 1
ATOM 730 C C . SER A 1 91 ? -4.077 -8.473 19.726 1.00 89.31 91 SER A C 1
ATOM 732 O O . SER A 1 91 ? -4.027 -9.431 18.966 1.00 89.31 91 SER A O 1
ATOM 734 N N . SER A 1 92 ? -5.220 -8.110 20.323 1.00 91.12 92 SER A N 1
ATOM 735 C CA . SER A 1 92 ? -6.497 -8.804 20.126 1.00 91.12 92 SER A CA 1
ATOM 736 C C . SER A 1 92 ? -6.960 -8.874 18.668 1.00 91.12 92 SER A C 1
ATOM 738 O O . SER A 1 92 ? -7.802 -9.716 18.367 1.00 91.12 92 SER A O 1
ATOM 740 N N . VAL A 1 93 ? -6.432 -8.025 17.774 1.00 90.94 93 VAL A N 1
ATOM 741 C CA . VAL A 1 93 ? -6.717 -8.089 16.331 1.00 90.94 93 VAL A CA 1
ATOM 742 C C . VAL A 1 93 ? -6.341 -9.448 15.733 1.00 90.94 93 VAL A C 1
ATOM 744 O O . VAL A 1 93 ? -7.042 -9.920 14.843 1.00 90.94 93 VAL A O 1
ATOM 747 N N . SER A 1 94 ? -5.328 -10.141 16.267 1.00 87.25 94 SER A 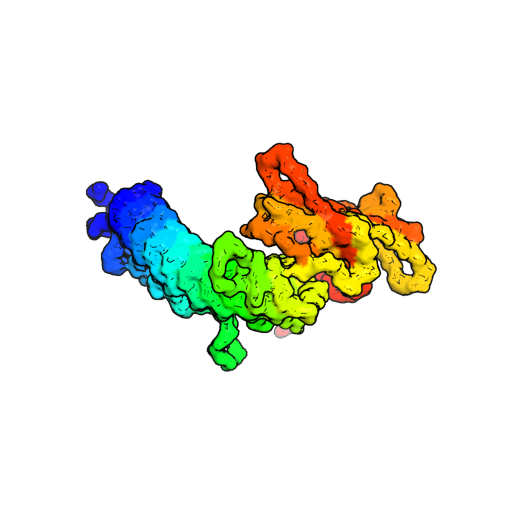N 1
ATOM 748 C CA . SER A 1 94 ? -4.949 -11.486 15.802 1.00 87.25 94 SER A CA 1
ATOM 749 C C . SER A 1 94 ? -6.017 -12.564 16.055 1.00 87.25 94 SER A C 1
ATOM 751 O O . SER A 1 94 ? -5.953 -13.633 15.455 1.00 87.25 94 SER A O 1
ATOM 753 N N . ASN A 1 95 ? -7.032 -12.284 16.885 1.00 86.69 95 ASN A N 1
ATOM 754 C CA . ASN A 1 95 ? -8.155 -13.193 17.151 1.00 86.69 95 ASN A CA 1
ATOM 755 C C . ASN A 1 95 ? -9.380 -12.928 16.253 1.00 86.69 95 ASN A C 1
ATOM 757 O O . ASN A 1 95 ? -10.418 -13.577 16.400 1.00 86.69 95 ASN A O 1
ATOM 761 N N . LEU A 1 96 ? -9.309 -11.954 15.341 1.00 91.56 96 LEU A N 1
ATOM 762 C CA . LEU A 1 96 ? -10.443 -11.539 14.513 1.00 91.56 96 LEU A CA 1
ATOM 763 C C . LEU A 1 96 ? -10.527 -12.379 13.231 1.00 91.56 96 LEU A C 1
ATOM 765 O O . LEU A 1 96 ? -10.325 -11.888 12.126 1.00 91.56 96 LEU A O 1
ATOM 769 N N . HIS A 1 97 ? -10.839 -13.670 13.360 1.00 89.44 97 HIS A N 1
ATOM 770 C CA . HIS A 1 97 ? -10.790 -14.642 12.254 1.00 89.44 97 HIS A CA 1
ATOM 771 C C . HIS A 1 97 ? -11.724 -14.347 11.064 1.00 89.44 97 HIS A C 1
ATOM 773 O O . HIS A 1 97 ? -11.577 -14.966 10.008 1.00 89.44 97 HIS A O 1
ATOM 779 N N . LYS A 1 98 ? -12.688 -13.430 11.218 1.00 93.88 98 LYS A N 1
ATOM 780 C CA . LYS A 1 98 ? -13.595 -12.957 10.157 1.00 93.88 98 LYS A CA 1
ATOM 781 C C . LYS A 1 98 ? -13.211 -11.593 9.577 1.00 93.88 98 LYS A C 1
ATOM 783 O O . LYS A 1 98 ? -13.895 -11.140 8.661 1.00 93.88 98 LYS A O 1
ATOM 788 N N . LEU A 1 99 ? -12.136 -10.969 10.064 1.00 93.75 99 LEU A N 1
ATOM 789 C CA . LEU A 1 99 ? -11.704 -9.649 9.619 1.00 93.75 99 LEU A CA 1
ATOM 790 C C . LEU A 1 99 ? -11.257 -9.725 8.165 1.00 93.75 99 LEU A C 1
ATOM 792 O O . LEU A 1 99 ? -10.389 -10.524 7.832 1.00 93.75 99 LEU A O 1
ATOM 796 N N . ARG A 1 100 ? -11.862 -8.892 7.317 1.00 93.56 100 ARG A N 1
ATOM 797 C CA . ARG A 1 100 ? -11.574 -8.797 5.881 1.00 93.56 100 ARG A CA 1
ATOM 798 C C . ARG A 1 100 ? -10.805 -7.537 5.526 1.00 93.56 100 ARG A C 1
ATOM 800 O O . ARG A 1 100 ? -9.981 -7.570 4.619 1.00 93.56 100 ARG A O 1
ATOM 807 N N . ASN A 1 101 ? -11.085 -6.443 6.235 1.00 94.12 101 ASN A N 1
ATOM 808 C CA . ASN A 1 101 ? -10.492 -5.136 5.980 1.00 94.12 101 ASN A CA 1
ATOM 809 C C . ASN A 1 101 ? -10.002 -4.488 7.277 1.00 94.12 101 ASN A C 1
ATOM 811 O O . ASN A 1 101 ? -10.794 -4.277 8.203 1.00 94.12 101 ASN A O 1
ATOM 815 N N . LEU A 1 102 ? -8.719 -4.133 7.296 1.00 94.31 102 LEU A N 1
ATOM 816 C CA . LEU A 1 102 ? -8.092 -3.301 8.316 1.00 94.31 102 LEU A CA 1
ATOM 817 C C . LEU A 1 102 ? -7.560 -2.023 7.663 1.00 94.31 102 LEU A C 1
ATOM 819 O O . LEU A 1 102 ? -6.587 -2.070 6.913 1.00 94.31 102 LEU A O 1
ATOM 823 N N . ASP A 1 103 ? -8.176 -0.886 7.973 1.00 96.06 103 ASP A N 1
ATOM 824 C CA . ASP A 1 103 ? -7.705 0.427 7.528 1.00 96.06 103 ASP A CA 1
ATOM 825 C C . ASP A 1 103 ? -7.174 1.219 8.726 1.00 96.06 103 ASP A C 1
ATOM 827 O O . ASP A 1 103 ? -7.936 1.709 9.561 1.00 96.06 103 ASP A O 1
ATOM 831 N N . ALA A 1 104 ? -5.850 1.319 8.805 1.00 95.50 104 ALA A N 1
ATOM 832 C CA . ALA A 1 104 ? -5.104 2.113 9.772 1.00 95.50 104 ALA A CA 1
ATOM 833 C C . ALA A 1 104 ? -4.305 3.240 9.106 1.00 95.50 104 ALA A C 1
ATOM 835 O O . ALA A 1 104 ? -3.350 3.763 9.687 1.00 95.50 104 ALA A O 1
ATOM 836 N N . SER A 1 105 ? -4.697 3.635 7.894 1.00 95.25 105 SER A N 1
ATOM 837 C CA . SER A 1 105 ? -4.010 4.672 7.135 1.00 95.25 105 SER A CA 1
ATOM 838 C C . SER A 1 105 ? -4.027 6.025 7.866 1.00 95.25 105 SER A C 1
ATOM 840 O O . SER A 1 105 ? -4.877 6.311 8.705 1.00 95.25 105 SER A O 1
ATOM 842 N N . TRP A 1 106 ? -3.056 6.888 7.586 1.00 94.38 106 TRP A N 1
ATOM 843 C CA . TRP A 1 106 ? -2.882 8.233 8.143 1.00 94.38 106 TRP A CA 1
ATOM 844 C C . TRP A 1 106 ? -2.726 8.309 9.673 1.00 94.38 106 TRP A C 1
ATOM 846 O O . TRP A 1 106 ? -2.801 9.394 10.256 1.00 94.38 106 TRP A O 1
ATOM 856 N N . CYS A 1 107 ? -2.447 7.190 10.348 1.00 96.19 107 CYS A N 1
ATOM 857 C CA . CYS A 1 107 ? -2.128 7.178 11.776 1.00 96.19 107 CYS A CA 1
ATOM 858 C C . CYS A 1 107 ? -0.650 7.536 11.986 1.00 96.19 107 CYS A C 1
ATOM 860 O O . CYS A 1 107 ? 0.217 6.671 12.109 1.00 96.19 107 CYS A O 1
ATOM 862 N N . SER A 1 108 ? -0.340 8.832 11.997 1.00 92.94 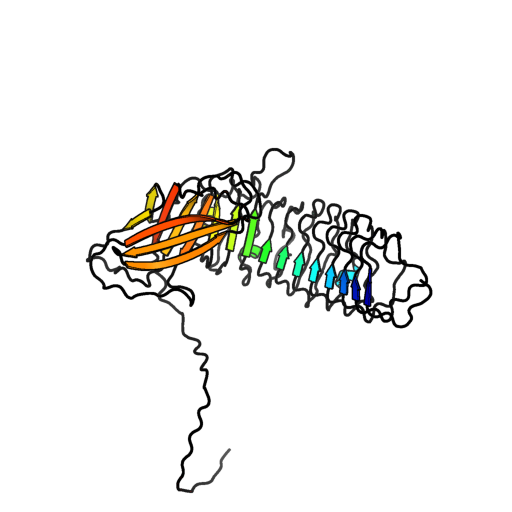108 SER A N 1
ATOM 863 C CA . SER A 1 108 ? 1.042 9.330 11.943 1.00 92.94 108 SER A CA 1
ATOM 864 C C . SER A 1 108 ? 1.921 8.944 13.142 1.00 92.94 108 SER A C 1
ATOM 866 O O . SER A 1 108 ? 3.138 8.843 12.965 1.00 92.94 108 SER A O 1
ATOM 868 N N . ASN A 1 109 ? 1.343 8.698 14.327 1.00 95.69 109 ASN A N 1
ATOM 869 C CA . ASN A 1 109 ? 2.071 8.241 15.520 1.00 95.69 109 ASN A CA 1
ATOM 870 C C . ASN A 1 109 ? 2.096 6.715 15.714 1.00 95.69 109 ASN A C 1
ATOM 872 O O . ASN A 1 109 ? 2.748 6.255 16.660 1.00 95.69 109 ASN A O 1
ATOM 876 N N . LEU A 1 110 ? 1.447 5.953 14.825 1.00 95.69 110 LEU A N 1
ATOM 877 C CA . LEU A 1 110 ? 1.367 4.498 14.912 1.00 95.69 110 LEU A CA 1
ATOM 878 C C . LEU A 1 110 ? 2.762 3.887 14.762 1.00 95.69 110 LEU A C 1
ATOM 880 O O . LEU A 1 110 ? 3.487 4.178 13.810 1.00 95.69 110 LEU A O 1
ATOM 884 N N . GLN A 1 111 ? 3.146 3.070 15.738 1.00 92.69 111 GLN A N 1
ATOM 885 C CA . GLN A 1 111 ? 4.477 2.470 15.852 1.00 92.69 111 GLN A CA 1
ATOM 886 C C . GLN A 1 111 ? 4.421 0.949 15.915 1.00 92.69 111 GLN A C 1
ATOM 888 O O . GLN A 1 111 ? 5.338 0.289 15.427 1.00 92.69 111 GLN A O 1
ATOM 893 N N . VAL A 1 112 ? 3.365 0.407 16.525 1.00 88.38 112 VAL A N 1
ATOM 894 C CA . VAL A 1 112 ? 3.240 -1.021 16.807 1.00 88.38 112 VAL A CA 1
ATOM 895 C C . VAL A 1 112 ? 1.997 -1.575 16.124 1.00 88.38 112 VAL A C 1
ATOM 897 O O . VAL A 1 112 ? 0.878 -1.118 16.357 1.00 88.38 112 VAL A O 1
ATOM 900 N N . ILE A 1 113 ? 2.219 -2.590 15.296 1.00 87.06 113 ILE A N 1
ATOM 901 C CA . ILE A 1 113 ? 1.190 -3.462 14.735 1.00 87.06 113 ILE A CA 1
ATOM 902 C C . ILE A 1 113 ? 1.392 -4.842 15.372 1.00 87.06 113 ILE A C 1
ATOM 904 O O . ILE A 1 113 ? 2.547 -5.231 15.583 1.00 87.06 113 ILE A O 1
ATOM 908 N N . PRO A 1 114 ? 0.319 -5.582 15.701 1.00 80.00 114 PRO A N 1
ATOM 909 C CA . PRO A 1 114 ? 0.435 -6.944 16.198 1.00 80.00 114 PRO A CA 1
ATOM 910 C C . PRO A 1 114 ? 1.293 -7.802 15.269 1.00 80.00 114 PRO A C 1
ATOM 912 O O . PRO A 1 114 ? 1.157 -7.735 14.048 1.00 80.00 114 PRO A O 1
ATOM 915 N N . THR A 1 115 ? 2.162 -8.623 15.849 1.00 72.81 115 THR A N 1
ATOM 916 C CA . THR A 1 115 ? 2.845 -9.690 15.114 1.00 72.81 115 THR A CA 1
ATOM 917 C C . THR A 1 115 ? 1.899 -10.878 14.930 1.00 72.81 115 THR A C 1
ATOM 919 O O . THR A 1 115 ? 0.948 -11.043 15.700 1.00 72.81 115 THR A O 1
ATOM 922 N N . ASN A 1 116 ? 2.160 -11.723 13.931 1.00 69.12 116 ASN A N 1
ATOM 923 C CA . ASN A 1 116 ? 1.379 -12.927 13.635 1.00 69.12 116 ASN A CA 1
ATOM 924 C C . ASN A 1 116 ? -0.106 -12.652 13.331 1.00 69.12 116 ASN A C 1
ATOM 926 O O . ASN A 1 116 ? -0.992 -13.334 13.857 1.00 69.12 116 ASN A O 1
ATOM 930 N N . ILE A 1 117 ? -0.407 -11.673 12.473 1.00 76.56 117 ILE A N 1
ATOM 931 C CA . ILE A 1 117 ? -1.762 -11.480 11.933 1.00 76.56 117 ILE A CA 1
ATOM 932 C C . ILE A 1 117 ? -2.013 -12.577 10.885 1.00 76.56 117 ILE A C 1
ATOM 934 O O . ILE A 1 117 ? -1.982 -12.358 9.677 1.00 76.56 117 ILE A O 1
ATOM 938 N N . ASN A 1 118 ? -2.228 -13.802 11.360 1.00 75.94 118 ASN A N 1
ATOM 939 C CA . ASN A 1 118 ? -2.554 -14.957 10.532 1.00 75.94 118 ASN A CA 1
ATOM 940 C C . ASN A 1 118 ? -4.077 -15.117 10.438 1.00 75.94 118 ASN A C 1
ATOM 942 O O . ASN A 1 118 ? -4.681 -15.986 11.072 1.00 75.94 118 ASN A O 1
ATOM 946 N N . LEU A 1 119 ? -4.713 -14.203 9.710 1.00 84.12 119 LEU A N 1
ATOM 947 C CA . LEU A 1 119 ? -6.163 -14.145 9.574 1.00 84.12 119 LEU A CA 1
ATOM 948 C C . LEU A 1 119 ? -6.563 -14.597 8.170 1.00 84.12 119 LEU A C 1
ATOM 950 O O . LEU A 1 119 ? -6.538 -13.804 7.240 1.00 84.12 119 LEU A O 1
ATOM 954 N N . ALA A 1 120 ? -7.027 -15.841 8.035 1.00 83.62 120 ALA A N 1
ATOM 955 C CA . ALA A 1 120 ? -7.393 -16.423 6.738 1.00 83.62 120 ALA A CA 1
ATOM 956 C C . ALA A 1 120 ? -8.478 -15.647 5.957 1.00 83.62 120 ALA A C 1
ATOM 958 O O . ALA A 1 120 ? -8.644 -15.883 4.763 1.00 83.62 120 ALA A O 1
ATOM 959 N N . SER A 1 121 ? -9.235 -14.760 6.614 1.00 87.19 121 SER A N 1
ATOM 960 C CA . SER A 1 121 ? -10.258 -13.917 5.974 1.00 87.19 121 SER A CA 1
ATOM 961 C C . SER A 1 121 ? -9.739 -12.542 5.524 1.00 87.19 121 SER A C 1
ATOM 963 O O . SER A 1 121 ? -10.490 -11.816 4.872 1.00 87.19 121 SER A O 1
ATOM 965 N N . LEU A 1 122 ? -8.516 -12.151 5.903 1.00 89.12 122 LEU A N 1
ATOM 966 C CA . LEU A 1 122 ? -8.014 -10.781 5.779 1.00 89.12 122 LEU A CA 1
ATOM 967 C C . LEU A 1 122 ? -7.518 -10.488 4.364 1.00 89.12 122 LEU A C 1
ATOM 969 O O . LEU A 1 122 ? -6.365 -10.743 4.049 1.00 89.12 122 LEU A O 1
ATOM 973 N N . GLY A 1 123 ? -8.381 -9.895 3.539 1.00 87.62 123 GLY A N 1
ATOM 974 C CA . GLY A 1 123 ? -8.067 -9.557 2.148 1.00 87.62 123 GLY A CA 1
ATOM 975 C C . GLY A 1 123 ? -7.371 -8.206 1.959 1.00 87.62 123 GLY A C 1
ATOM 976 O O . GLY A 1 123 ? -6.594 -8.052 1.020 1.00 87.62 123 GLY A O 1
ATOM 977 N N . LYS A 1 124 ? -7.605 -7.220 2.836 1.00 90.25 124 LYS A N 1
ATOM 978 C CA . LYS A 1 124 ? -7.054 -5.865 2.673 1.00 90.25 124 LYS A CA 1
ATOM 979 C C . LYS A 1 124 ? -6.501 -5.279 3.967 1.00 90.25 124 LYS A C 1
ATOM 981 O O . LYS A 1 124 ? -7.178 -5.260 4.998 1.00 90.25 124 LYS A O 1
ATOM 986 N N . VAL A 1 125 ? -5.293 -4.727 3.865 1.00 91.75 125 VAL A N 1
ATOM 987 C CA . VAL A 1 125 ? -4.619 -3.984 4.930 1.00 91.75 125 VAL A CA 1
ATOM 988 C C . VAL A 1 125 ? -4.043 -2.686 4.373 1.00 91.75 125 VAL A C 1
ATOM 990 O O . VAL A 1 125 ? -3.234 -2.702 3.445 1.00 91.75 125 VAL A O 1
ATOM 993 N N . ASP A 1 126 ? -4.443 -1.562 4.962 1.00 92.25 126 ASP A N 1
ATOM 994 C CA . ASP A 1 126 ? -3.943 -0.234 4.608 1.00 92.25 126 ASP A CA 1
ATOM 995 C C . ASP A 1 126 ? -3.328 0.455 5.833 1.00 92.25 126 ASP A C 1
ATOM 997 O O . ASP A 1 126 ? -3.991 0.666 6.847 1.00 92.25 126 ASP A O 1
ATOM 1001 N N . MET A 1 127 ? -2.042 0.787 5.749 1.00 92.81 127 MET A N 1
ATOM 1002 C CA . MET A 1 127 ? -1.263 1.524 6.752 1.00 92.81 127 MET A CA 1
ATOM 1003 C C . MET A 1 127 ? -0.518 2.699 6.113 1.00 92.81 127 MET A C 1
ATOM 1005 O O . MET A 1 127 ? 0.539 3.128 6.592 1.00 92.81 127 MET A O 1
ATOM 1009 N N . LYS A 1 128 ? -1.051 3.216 5.003 1.00 89.12 128 LYS A N 1
ATOM 1010 C CA . LYS A 1 128 ? -0.482 4.360 4.301 1.00 89.12 128 LYS A CA 1
ATOM 1011 C C . LYS A 1 128 ? -0.273 5.535 5.259 1.00 89.12 128 LYS A C 1
ATOM 1013 O O . LYS A 1 128 ? -1.120 5.783 6.103 1.00 89.12 128 LYS A O 1
ATOM 1018 N N . PHE A 1 129 ? 0.804 6.309 5.138 1.00 88.38 129 PHE A N 1
ATOM 1019 C CA . PHE A 1 129 ? 1.089 7.497 5.972 1.00 88.38 129 PHE A CA 1
ATOM 1020 C C . PHE A 1 129 ? 1.283 7.230 7.480 1.00 88.38 129 PHE A C 1
ATOM 1022 O O . PHE A 1 129 ? 1.266 8.165 8.290 1.00 88.38 129 PHE A O 1
ATOM 1029 N N . CYS A 1 130 ? 1.568 5.989 7.884 1.00 92.56 130 CYS A N 1
ATOM 1030 C CA . CYS A 1 130 ? 2.027 5.673 9.239 1.00 92.56 130 CYS A CA 1
ATOM 1031 C C . CYS A 1 130 ? 3.522 5.998 9.420 1.00 92.56 130 CYS A C 1
ATOM 1033 O O . CYS A 1 130 ? 4.379 5.123 9.535 1.00 92.56 130 CYS A O 1
ATOM 1035 N N . SER A 1 131 ? 3.848 7.292 9.480 1.00 87.69 131 SER A N 1
ATOM 1036 C CA . SER A 1 131 ? 5.225 7.825 9.434 1.00 87.69 131 SER A CA 1
ATOM 1037 C C . SER A 1 131 ? 6.175 7.408 10.574 1.00 87.69 131 SER A C 1
ATOM 1039 O O . SER A 1 131 ? 7.367 7.729 10.538 1.00 87.69 131 SER A O 1
ATOM 1041 N N . ARG A 1 132 ? 5.673 6.737 11.618 1.00 90.94 132 ARG A N 1
ATOM 1042 C CA . ARG A 1 132 ? 6.476 6.190 12.725 1.00 90.94 132 ARG A CA 1
ATOM 1043 C C . ARG A 1 132 ? 6.554 4.663 12.732 1.00 90.94 132 ARG A C 1
ATOM 1045 O O . ARG A 1 132 ? 7.301 4.125 13.549 1.00 90.94 132 ARG A O 1
ATOM 1052 N N . LEU A 1 133 ? 5.857 3.986 11.821 1.00 89.94 133 LEU A N 1
ATOM 1053 C CA . LEU A 1 133 ? 5.878 2.536 11.693 1.00 89.94 133 LEU A CA 1
ATOM 1054 C C . LEU A 1 133 ? 7.214 2.094 11.090 1.00 89.94 133 LEU A C 1
ATOM 1056 O O . LEU A 1 133 ? 7.562 2.524 9.992 1.00 89.94 133 LEU A O 1
ATOM 1060 N N . ARG A 1 134 ? 7.972 1.268 11.822 1.00 86.19 134 ARG A N 1
ATOM 1061 C CA . ARG A 1 134 ? 9.327 0.829 11.427 1.00 86.19 134 ARG A CA 1
ATOM 1062 C C . ARG A 1 134 ? 9.443 -0.649 11.086 1.00 86.19 134 ARG A C 1
ATOM 1064 O O . ARG A 1 134 ? 10.346 -1.035 10.352 1.00 86.19 134 ARG A O 1
ATOM 1071 N N . ASN A 1 135 ? 8.559 -1.467 11.643 1.00 82.88 135 ASN A N 1
ATOM 1072 C CA . ASN A 1 135 ? 8.569 -2.905 11.431 1.00 82.88 135 ASN A CA 1
ATOM 1073 C C . ASN A 1 135 ? 7.508 -3.251 10.396 1.00 82.88 135 ASN A C 1
ATOM 1075 O O . ASN A 1 135 ? 6.392 -2.731 10.463 1.00 82.88 135 ASN A O 1
ATOM 1079 N N . PHE A 1 136 ? 7.860 -4.124 9.457 1.00 78.12 136 PHE A N 1
ATOM 1080 C CA . PHE A 1 136 ? 6.884 -4.678 8.536 1.00 78.12 136 PHE A CA 1
ATOM 1081 C C . PHE A 1 136 ? 5.904 -5.579 9.307 1.00 78.12 136 PHE A C 1
ATOM 1083 O O . PHE A 1 136 ? 6.336 -6.310 10.206 1.00 78.12 136 PHE A O 1
ATOM 1090 N N . PRO A 1 137 ? 4.596 -5.506 9.021 1.00 74.81 137 PRO A N 1
ATOM 1091 C CA . PRO A 1 137 ? 3.611 -6.331 9.702 1.00 74.81 137 PRO A CA 1
ATOM 1092 C C . PRO A 1 137 ? 3.767 -7.799 9.293 1.00 74.81 137 PRO A C 1
ATOM 1094 O O . PRO A 1 137 ? 3.814 -8.120 8.111 1.00 74.81 137 PRO A O 1
ATOM 1097 N N . ASP A 1 138 ? 3.828 -8.693 10.276 1.00 74.38 138 ASP A N 1
ATOM 1098 C CA . ASP A 1 138 ? 3.902 -10.132 10.027 1.00 74.38 138 ASP A CA 1
ATOM 1099 C C . ASP A 1 138 ? 2.488 -10.684 9.796 1.00 74.38 138 ASP A C 1
ATOM 1101 O O . ASP A 1 138 ? 1.782 -11.051 10.741 1.00 74.38 138 ASP A O 1
ATOM 1105 N N . ILE A 1 139 ? 2.038 -10.629 8.540 1.00 72.06 139 ILE A N 1
ATOM 1106 C CA . ILE A 1 139 ? 0.709 -11.053 8.081 1.00 72.06 139 ILE A CA 1
ATOM 1107 C C . ILE A 1 139 ? 0.928 -12.289 7.219 1.00 72.06 139 ILE A C 1
ATOM 1109 O O . ILE A 1 139 ? 1.728 -12.219 6.292 1.00 72.06 139 ILE A O 1
ATOM 1113 N N . SER A 1 140 ? 0.266 -13.415 7.506 1.00 61.44 140 SER A N 1
ATOM 1114 C CA . SER A 1 140 ? 0.703 -14.692 6.915 1.00 61.44 140 SER A CA 1
ATOM 1115 C C . SER A 1 140 ? -0.302 -15.476 6.071 1.00 61.44 140 SER A C 1
ATOM 1117 O O . SER A 1 140 ? 0.111 -16.488 5.515 1.00 61.44 140 SER A O 1
ATOM 1119 N N . THR A 1 141 ? -1.554 -15.040 5.857 1.00 65.88 141 THR A N 1
ATOM 1120 C CA . THR A 1 141 ? -2.449 -15.724 4.890 1.00 65.88 141 THR A CA 1
ATOM 1121 C C . THR A 1 141 ? -3.514 -14.821 4.239 1.00 65.88 141 THR A C 1
ATOM 1123 O O . THR A 1 141 ? -4.074 -13.947 4.891 1.00 65.88 141 THR A O 1
ATOM 1126 N N . ASN A 1 142 ? -3.804 -15.087 2.953 1.00 70.75 142 ASN A N 1
ATOM 1127 C CA . ASN A 1 142 ? -4.926 -14.583 2.128 1.00 70.75 142 ASN A CA 1
ATOM 1128 C C . ASN A 1 142 ? -5.081 -13.062 1.944 1.00 70.75 142 ASN A C 1
ATOM 1130 O O . ASN A 1 142 ? -6.200 -12.572 1.788 1.00 70.75 142 ASN A O 1
ATOM 1134 N N . LEU A 1 143 ? -3.971 -12.329 1.901 1.00 80.50 143 LEU A N 1
ATOM 1135 C CA . LEU A 1 143 ? -3.980 -10.887 1.678 1.00 80.50 143 LEU A CA 1
ATOM 1136 C C . LEU A 1 143 ? -3.926 -10.581 0.183 1.00 80.50 143 LEU A C 1
ATOM 1138 O O . LEU A 1 143 ? -2.966 -10.955 -0.468 1.00 80.50 143 LEU A O 1
ATOM 1142 N N . GLU A 1 144 ? -4.915 -9.870 -0.347 1.00 83.75 144 GLU A N 1
ATOM 1143 C CA . GLU A 1 144 ? -4.941 -9.405 -1.739 1.00 83.75 144 GLU A CA 1
ATOM 1144 C C . GLU A 1 144 ? -4.202 -8.065 -1.873 1.00 83.75 144 GLU A C 1
ATOM 1146 O O . GLU A 1 144 ? -3.381 -7.867 -2.769 1.00 83.75 144 GLU A O 1
ATOM 1151 N N . THR A 1 145 ? -4.464 -7.140 -0.945 1.00 83.94 145 THR A N 1
ATOM 1152 C CA . THR A 1 145 ? -3.944 -5.768 -0.983 1.00 83.94 145 THR A CA 1
ATOM 1153 C C . THR A 1 145 ? -3.205 -5.407 0.300 1.00 83.94 145 THR A C 1
ATOM 1155 O O . THR A 1 145 ? -3.800 -5.408 1.383 1.00 83.94 145 THR A O 1
ATOM 1158 N N . LEU A 1 146 ? -1.940 -4.998 0.160 1.00 88.56 146 LEU A N 1
ATOM 1159 C CA . LEU A 1 146 ? -1.129 -4.436 1.238 1.00 88.56 146 LEU A CA 1
ATOM 1160 C C . LEU A 1 146 ? -0.589 -3.058 0.855 1.00 88.56 146 LEU A C 1
ATOM 1162 O O . LEU A 1 146 ? 0.260 -2.933 -0.029 1.00 88.56 146 LEU A O 1
ATOM 1166 N N . ASN A 1 147 ? -1.040 -2.025 1.565 1.00 86.44 147 ASN A N 1
ATOM 1167 C CA . ASN A 1 147 ? -0.472 -0.687 1.445 1.00 86.44 147 ASN A CA 1
ATOM 1168 C C . ASN A 1 147 ? 0.292 -0.315 2.718 1.00 86.44 147 ASN A C 1
ATOM 1170 O O . ASN A 1 147 ? -0.300 -0.165 3.784 1.00 86.44 147 ASN A O 1
ATOM 1174 N N . VAL A 1 148 ? 1.607 -0.143 2.600 1.00 88.06 148 VAL A N 1
ATOM 1175 C CA . VAL A 1 148 ? 2.470 0.354 3.682 1.00 88.06 148 VAL A CA 1
ATOM 1176 C C . VAL A 1 148 ? 3.288 1.562 3.221 1.00 88.06 148 VAL A C 1
ATOM 1178 O O . VAL A 1 148 ? 4.390 1.797 3.724 1.00 88.06 148 VAL A O 1
ATOM 1181 N N . SER A 1 149 ? 2.768 2.339 2.265 1.00 81.50 149 SER A N 1
ATOM 1182 C CA . SER A 1 149 ? 3.468 3.513 1.751 1.00 81.50 149 SER A CA 1
ATOM 1183 C C . SER A 1 149 ? 3.512 4.664 2.760 1.00 81.50 149 SER A C 1
ATOM 1185 O O . SER A 1 149 ? 2.672 4.785 3.650 1.00 81.50 149 SER A O 1
ATOM 1187 N N . TYR A 1 150 ? 4.515 5.536 2.647 1.00 80.94 150 TYR A N 1
ATOM 1188 C CA . TYR A 1 150 ? 4.779 6.650 3.566 1.00 80.94 150 TYR A CA 1
ATOM 1189 C C . TYR A 1 150 ? 5.015 6.195 5.020 1.00 80.94 150 TYR A C 1
ATOM 1191 O O . TYR A 1 150 ? 4.557 6.828 5.980 1.00 80.94 150 TYR A O 1
ATOM 1199 N N . THR A 1 151 ? 5.744 5.090 5.180 1.00 85.25 151 THR A N 1
ATOM 1200 C CA . THR A 1 151 ? 6.163 4.515 6.469 1.00 85.25 151 THR A CA 1
ATOM 1201 C C . THR A 1 151 ? 7.683 4.611 6.647 1.00 85.25 151 THR A C 1
ATOM 1203 O O . THR A 1 151 ? 8.406 4.978 5.729 1.00 85.25 151 THR A O 1
ATOM 1206 N N . LYS A 1 152 ? 8.207 4.277 7.830 1.00 84.06 152 LYS A N 1
ATOM 1207 C CA . LYS A 1 152 ? 9.660 4.171 8.088 1.00 84.06 152 LYS A CA 1
ATOM 1208 C C . LYS A 1 152 ? 10.135 2.721 8.112 1.00 84.06 152 LYS A 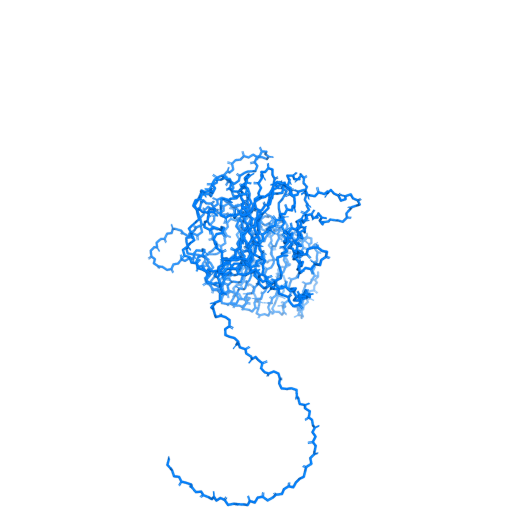C 1
ATOM 1210 O O . LYS A 1 152 ? 11.068 2.379 8.837 1.00 84.06 152 LYS A O 1
ATOM 1215 N N . ILE A 1 153 ? 9.453 1.851 7.371 1.00 81.94 153 ILE A N 1
ATOM 1216 C CA . ILE A 1 153 ? 9.830 0.445 7.269 1.00 81.94 153 ILE A CA 1
ATOM 1217 C C . ILE A 1 153 ? 11.139 0.350 6.486 1.00 81.94 153 ILE A C 1
ATOM 1219 O O . ILE A 1 153 ? 11.233 0.858 5.371 1.00 81.94 153 ILE A O 1
ATOM 1223 N N . GLU A 1 154 ? 12.148 -0.290 7.080 1.00 74.56 154 GLU A N 1
ATOM 1224 C CA . GLU A 1 154 ? 13.481 -0.423 6.475 1.00 74.56 154 GLU A CA 1
ATOM 1225 C C . GLU A 1 154 ? 13.712 -1.773 5.780 1.00 74.56 154 GLU A C 1
ATOM 1227 O O . GLU A 1 154 ? 14.549 -1.868 4.877 1.00 74.56 154 GLU A O 1
ATOM 1232 N N . ASP A 1 155 ? 13.006 -2.817 6.216 1.00 72.75 155 ASP A N 1
ATOM 1233 C CA . ASP A 1 155 ? 13.187 -4.193 5.757 1.00 72.75 155 ASP A CA 1
ATOM 1234 C C . ASP A 1 155 ? 11.845 -4.936 5.719 1.00 72.75 155 ASP A C 1
ATOM 1236 O O . ASP A 1 155 ? 11.017 -4.785 6.617 1.00 72.75 155 ASP A O 1
ATOM 1240 N N . ILE A 1 156 ? 11.659 -5.736 4.669 1.00 69.88 156 ILE A N 1
ATOM 1241 C CA . ILE A 1 156 ? 10.472 -6.559 4.400 1.00 69.88 156 ILE A CA 1
ATOM 1242 C C . ILE A 1 156 ? 10.766 -8.067 4.506 1.00 69.88 156 ILE A C 1
ATOM 1244 O O . ILE A 1 156 ? 9.879 -8.885 4.274 1.00 69.88 156 ILE A O 1
ATOM 1248 N N . GLY A 1 157 ? 11.991 -8.461 4.887 1.00 58.09 157 GLY A N 1
ATOM 1249 C CA . GLY A 1 157 ? 12.311 -9.859 5.173 1.00 58.09 157 GLY A CA 1
ATOM 1250 C C . GLY A 1 157 ? 13.795 -10.196 5.175 1.00 58.09 157 GLY A C 1
ATOM 1251 O O . GLY A 1 157 ? 14.310 -10.736 4.195 1.00 58.09 157 GLY A O 1
ATOM 1252 N N . SER A 1 158 ? 14.477 -10.004 6.307 1.00 49.62 158 SER A N 1
ATOM 1253 C CA . SER A 1 158 ? 15.763 -10.673 6.517 1.00 49.62 158 SER A CA 1
ATOM 1254 C C . SER A 1 158 ? 16.077 -11.031 7.970 1.00 49.62 158 SER A C 1
ATOM 1256 O O . SER A 1 158 ? 16.991 -10.471 8.567 1.00 49.62 158 SER A O 1
ATOM 1258 N N . ARG A 1 159 ? 15.403 -12.063 8.512 1.00 39.53 159 ARG A N 1
ATOM 1259 C CA . ARG A 1 159 ? 15.975 -12.942 9.558 1.00 39.53 159 ARG A CA 1
ATOM 1260 C C . ARG A 1 159 ? 15.530 -14.410 9.392 1.00 39.53 159 ARG A C 1
ATOM 1262 O O . ARG A 1 159 ? 14.503 -14.809 9.916 1.00 39.53 159 ARG A O 1
ATOM 1269 N N . ASN A 1 160 ? 16.406 -15.198 8.752 1.00 33.59 160 ASN A N 1
ATOM 1270 C CA . ASN A 1 160 ? 16.537 -16.673 8.768 1.00 33.59 160 ASN A CA 1
ATOM 1271 C C . ASN A 1 160 ? 15.789 -17.548 7.729 1.00 33.59 160 ASN A C 1
ATOM 1273 O O . ASN A 1 160 ? 14.607 -17.843 7.834 1.00 33.59 160 ASN A O 1
ATOM 1277 N N . LEU A 1 161 ? 16.591 -18.049 6.774 1.00 38.00 161 LEU A N 1
ATOM 1278 C CA . LEU A 1 161 ? 16.723 -19.437 6.287 1.00 38.00 161 LEU A CA 1
ATOM 1279 C C . LEU A 1 161 ? 15.504 -20.378 6.432 1.00 38.00 161 LEU A C 1
ATOM 1281 O O . LEU A 1 161 ? 15.492 -21.245 7.301 1.00 38.00 161 LEU A O 1
ATOM 1285 N N . LYS A 1 162 ? 14.544 -20.281 5.504 1.00 37.56 162 LYS A N 1
ATOM 1286 C CA . LYS A 1 162 ? 14.212 -21.330 4.506 1.00 37.56 162 LYS A CA 1
ATOM 1287 C C . LYS A 1 162 ? 12.849 -21.106 3.836 1.00 37.56 162 LYS A C 1
ATOM 1289 O O . LYS A 1 162 ? 12.753 -21.485 2.682 1.00 37.56 162 LYS A O 1
ATOM 1294 N N . THR A 1 163 ? 11.864 -20.450 4.462 1.00 44.25 163 THR A N 1
ATOM 1295 C CA . THR A 1 163 ? 10.520 -20.228 3.860 1.00 44.25 163 THR A CA 1
ATOM 1296 C C . THR A 1 163 ? 9.653 -19.211 4.638 1.00 44.25 163 THR A C 1
ATOM 1298 O O . THR A 1 163 ? 8.584 -19.575 5.115 1.00 44.25 163 THR A O 1
ATOM 1301 N N . LEU A 1 164 ? 10.067 -17.952 4.830 1.00 44.44 164 LEU A N 1
ATOM 1302 C CA . LEU A 1 164 ? 9.166 -16.932 5.407 1.00 44.44 164 LEU A CA 1
ATOM 1303 C C . LEU A 1 164 ? 9.411 -15.560 4.769 1.00 44.44 164 LEU A C 1
ATOM 1305 O O . LEU A 1 164 ? 10.253 -14.784 5.220 1.00 44.44 164 LEU A O 1
ATOM 1309 N N . THR A 1 165 ? 8.678 -15.257 3.701 1.00 54.78 165 THR A N 1
ATOM 1310 C CA . THR A 1 165 ? 8.379 -13.867 3.354 1.00 54.78 165 THR A CA 1
ATOM 1311 C C . THR A 1 165 ? 7.377 -13.338 4.372 1.00 54.78 165 THR A C 1
ATOM 1313 O O . THR A 1 165 ? 6.355 -13.971 4.606 1.00 54.78 165 THR A O 1
ATOM 1316 N N . HIS A 1 166 ? 7.622 -12.161 4.956 1.00 64.19 166 HIS A N 1
ATOM 1317 C CA . HIS A 1 166 ? 6.574 -11.466 5.723 1.00 64.19 166 HIS A CA 1
ATOM 1318 C C . HIS A 1 166 ? 5.421 -10.981 4.824 1.00 64.19 166 HIS A C 1
ATOM 1320 O O . HIS A 1 166 ? 4.396 -10.522 5.316 1.00 64.19 166 HIS A O 1
ATOM 1326 N N . VAL A 1 167 ? 5.598 -11.061 3.501 1.00 69.06 167 VAL A N 1
ATOM 1327 C CA . VAL A 1 167 ? 4.568 -10.798 2.496 1.00 69.06 167 VAL A CA 1
ATOM 1328 C C . VAL A 1 167 ? 3.854 -12.117 2.152 1.00 69.06 167 VAL A C 1
ATOM 1330 O O . VAL A 1 167 ? 4.538 -13.066 1.754 1.00 69.06 167 VAL A O 1
ATOM 1333 N N . PRO A 1 168 ? 2.514 -12.195 2.270 1.00 72.94 168 PRO A N 1
ATOM 1334 C CA . PRO A 1 168 ? 1.744 -13.371 1.864 1.00 72.94 168 PRO A CA 1
ATOM 1335 C C . PRO A 1 168 ? 1.872 -13.695 0.370 1.00 72.94 168 PRO A C 1
ATOM 1337 O O . PRO A 1 168 ? 1.848 -12.796 -0.467 1.00 72.94 168 PRO A O 1
ATOM 1340 N N . GLU A 1 169 ? 1.890 -14.986 0.023 1.00 74.25 169 GLU A N 1
ATOM 1341 C CA . GLU A 1 169 ? 1.922 -15.469 -1.374 1.00 74.25 169 GLU A CA 1
ATOM 1342 C C . GLU A 1 169 ? 0.725 -15.010 -2.219 1.00 74.25 169 GLU A C 1
ATOM 1344 O O . GLU A 1 169 ? 0.822 -14.941 -3.439 1.00 74.25 169 GLU A O 1
ATOM 1349 N N . SER A 1 170 ? -0.393 -14.680 -1.568 1.00 76.44 170 SER A N 1
ATOM 1350 C CA . SER A 1 170 ? -1.650 -14.237 -2.188 1.00 76.44 170 SER A CA 1
ATOM 1351 C C . SER A 1 170 ? -1.671 -12.763 -2.599 1.00 76.44 170 SER A C 1
ATOM 1353 O O . SER A 1 170 ? -2.622 -12.358 -3.266 1.00 76.44 170 SER A O 1
ATOM 1355 N N . VAL A 1 171 ? -0.664 -11.965 -2.219 1.00 79.00 171 VAL A N 1
ATOM 1356 C CA . VAL A 1 171 ? -0.666 -10.519 -2.482 1.00 79.00 171 VAL A CA 1
ATOM 1357 C C . VAL A 1 171 ? -0.646 -10.257 -3.976 1.00 79.00 171 VAL A C 1
ATOM 1359 O O . VAL A 1 171 ? 0.291 -10.647 -4.668 1.00 79.00 171 VAL A O 1
ATOM 1362 N N . THR A 1 172 ? -1.660 -9.538 -4.454 1.00 76.56 172 THR A N 1
ATOM 1363 C CA . THR A 1 172 ? -1.753 -9.081 -5.842 1.00 76.56 172 THR A CA 1
ATOM 1364 C C . THR A 1 172 ? -1.305 -7.637 -5.991 1.00 76.56 172 THR A C 1
ATOM 1366 O O . THR A 1 172 ? -0.784 -7.284 -7.045 1.00 76.56 172 THR A O 1
ATOM 1369 N N . LEU A 1 173 ? -1.480 -6.812 -4.950 1.00 79.69 173 LEU A N 1
ATOM 1370 C CA . LEU A 1 173 ? -1.071 -5.408 -4.929 1.00 79.69 173 LEU A CA 1
ATOM 1371 C C . LEU A 1 173 ? -0.229 -5.095 -3.693 1.00 79.69 173 LEU A C 1
ATOM 1373 O O . LEU A 1 173 ? -0.698 -5.220 -2.557 1.00 79.69 173 LEU A O 1
ATOM 1377 N N . LEU A 1 174 ? 0.991 -4.610 -3.932 1.00 81.81 174 LEU A N 1
ATOM 1378 C CA . LEU A 1 174 ? 1.933 -4.177 -2.907 1.00 81.81 174 LEU A CA 1
ATOM 1379 C C . LEU A 1 174 ? 2.421 -2.746 -3.182 1.00 81.81 174 LEU A C 1
ATOM 1381 O O . LEU A 1 174 ? 3.111 -2.484 -4.169 1.00 81.81 174 LEU A O 1
ATOM 1385 N N . ASP A 1 175 ? 2.094 -1.818 -2.282 1.00 77.69 175 ASP A N 1
ATOM 1386 C CA . ASP A 1 175 ? 2.583 -0.434 -2.326 1.00 77.69 175 ASP A CA 1
ATOM 1387 C C . ASP A 1 175 ? 3.574 -0.171 -1.182 1.00 77.69 175 ASP A C 1
ATOM 1389 O O . ASP A 1 175 ? 3.225 -0.206 0.002 1.00 77.69 175 ASP A O 1
ATOM 1393 N N . LEU A 1 176 ? 4.822 0.094 -1.572 1.00 77.69 176 LEU A N 1
ATOM 1394 C CA . LEU A 1 176 ? 5.990 0.336 -0.719 1.00 77.69 176 LEU A CA 1
ATOM 1395 C C . LEU A 1 176 ? 6.546 1.761 -0.893 1.00 77.69 176 LEU A C 1
ATOM 1397 O O . LEU A 1 176 ? 7.689 2.057 -0.526 1.00 77.69 176 LEU A O 1
ATOM 1401 N N . SER A 1 177 ? 5.769 2.646 -1.515 1.00 72.94 177 SER A N 1
ATOM 1402 C CA . SER A 1 177 ? 6.209 3.994 -1.859 1.00 72.94 177 SER A CA 1
ATOM 1403 C C . SER A 1 177 ? 6.551 4.818 -0.618 1.00 72.94 177 SER A C 1
ATOM 1405 O O . SER A 1 177 ? 5.898 4.724 0.409 1.00 72.94 177 SER A O 1
ATOM 1407 N N . ASN A 1 178 ? 7.535 5.703 -0.703 1.00 73.00 178 ASN A N 1
ATOM 1408 C CA . ASN A 1 178 ? 7.947 6.630 0.350 1.00 73.00 178 ASN A CA 1
ATOM 1409 C C . ASN A 1 178 ? 8.333 5.917 1.662 1.00 73.00 178 ASN A C 1
ATOM 1411 O O . ASN A 1 178 ? 8.177 6.490 2.739 1.00 73.00 178 ASN A O 1
ATOM 1415 N N . SER A 1 179 ? 8.825 4.678 1.563 1.00 73.38 179 SER A N 1
ATOM 1416 C CA . SER A 1 179 ? 9.372 3.901 2.680 1.00 73.38 179 SER A CA 1
ATOM 1417 C C . SER A 1 179 ? 10.905 3.919 2.698 1.00 73.38 179 SER A C 1
ATOM 1419 O O . SER A 1 179 ? 11.550 4.154 1.674 1.00 73.38 179 SER A O 1
ATOM 1421 N N . ASP A 1 180 ? 11.509 3.614 3.850 1.00 72.19 180 ASP A N 1
ATOM 1422 C CA . ASP A 1 180 ? 12.972 3.567 4.042 1.00 72.19 180 ASP A CA 1
ATOM 1423 C C . ASP A 1 180 ? 13.597 2.221 3.568 1.00 72.19 180 ASP A C 1
ATOM 1425 O O . ASP A 1 180 ? 14.704 1.846 3.977 1.00 72.19 180 ASP A O 1
ATOM 1429 N N . ILE A 1 181 ? 12.901 1.482 2.690 1.00 72.81 181 ILE A N 1
ATOM 1430 C CA . ILE A 1 181 ? 13.294 0.154 2.191 1.00 72.81 181 ILE A CA 1
ATOM 1431 C C . ILE A 1 181 ? 14.560 0.251 1.333 1.00 72.81 181 ILE A C 1
ATOM 1433 O O . ILE A 1 181 ? 14.669 1.063 0.411 1.00 72.81 181 ILE A O 1
ATOM 1437 N N . LYS A 1 182 ? 15.538 -0.612 1.632 1.00 66.69 182 LYS A N 1
ATOM 1438 C CA . LYS A 1 182 ? 16.856 -0.618 0.961 1.00 66.69 182 LYS A CA 1
ATOM 1439 C C . LYS A 1 182 ? 16.977 -1.664 -0.143 1.00 66.69 182 LYS A C 1
ATOM 1441 O O . LYS A 1 182 ? 17.718 -1.461 -1.103 1.00 66.69 182 LYS A O 1
ATOM 1446 N N . ARG A 1 183 ? 16.298 -2.798 0.016 1.00 67.50 183 ARG A N 1
ATOM 1447 C CA . ARG A 1 183 ? 16.336 -3.927 -0.914 1.00 67.50 183 ARG A CA 1
ATOM 1448 C C . ARG A 1 183 ? 14.979 -4.607 -0.915 1.00 67.50 183 ARG A C 1
ATOM 1450 O O . ARG A 1 183 ? 14.382 -4.771 0.145 1.00 67.50 183 ARG A O 1
ATOM 1457 N N . ILE A 1 184 ? 14.543 -5.025 -2.091 1.00 72.38 184 ILE A N 1
ATOM 1458 C CA . ILE A 1 184 ? 13.393 -5.909 -2.241 1.00 72.38 184 ILE A CA 1
ATOM 1459 C C . ILE A 1 184 ? 13.959 -7.326 -2.341 1.00 72.38 184 ILE A C 1
ATOM 1461 O O . ILE A 1 184 ? 14.812 -7.555 -3.201 1.00 72.38 184 ILE A O 1
ATOM 1465 N N . PRO A 1 185 ? 13.597 -8.250 -1.436 1.00 68.19 185 PRO A N 1
ATOM 1466 C CA . PRO A 1 185 ? 13.999 -9.643 -1.547 1.00 68.19 185 PRO A CA 1
ATOM 1467 C C . PRO A 1 185 ? 13.464 -10.268 -2.837 1.00 68.19 185 PRO A C 1
ATOM 1469 O O . PRO A 1 185 ? 12.327 -9.997 -3.225 1.00 68.19 185 PRO A O 1
ATOM 1472 N N . ASP A 1 186 ? 14.247 -11.162 -3.441 1.00 64.00 186 ASP A N 1
ATOM 1473 C CA . ASP A 1 186 ? 13.862 -11.881 -4.666 1.00 64.00 186 ASP A CA 1
ATOM 1474 C C . ASP A 1 186 ? 12.550 -12.653 -4.469 1.00 64.00 186 ASP A C 1
ATOM 1476 O O . ASP A 1 186 ? 11.733 -12.748 -5.377 1.00 64.00 186 ASP A O 1
ATOM 1480 N N . SER A 1 187 ? 12.290 -13.091 -3.235 1.00 66.50 187 SER A N 1
ATOM 1481 C CA . SER A 1 187 ? 11.063 -13.773 -2.835 1.00 66.50 187 SER A CA 1
ATOM 1482 C C . SER A 1 187 ? 9.789 -12.922 -2.921 1.00 66.50 187 SER A C 1
ATOM 1484 O O . SER A 1 187 ? 8.706 -13.485 -3.017 1.00 66.50 187 SER A O 1
ATOM 1486 N N . VAL A 1 188 ? 9.889 -11.586 -2.884 1.00 72.31 188 VAL A N 1
ATOM 1487 C CA . VAL A 1 188 ? 8.743 -10.679 -3.104 1.00 72.31 188 VAL A CA 1
ATOM 1488 C C . VAL A 1 188 ? 8.452 -10.545 -4.597 1.00 72.31 188 VAL A C 1
ATOM 1490 O O . VAL A 1 188 ? 7.301 -10.491 -5.011 1.00 72.31 188 VAL A O 1
ATOM 1493 N N . ILE A 1 189 ? 9.499 -10.520 -5.417 1.00 65.50 189 ILE A N 1
ATOM 1494 C CA . ILE A 1 189 ? 9.389 -10.413 -6.877 1.00 65.50 189 ILE A CA 1
ATOM 1495 C C . ILE A 1 189 ? 8.937 -11.753 -7.474 1.00 65.50 189 ILE A C 1
ATOM 1497 O O . ILE A 1 189 ? 8.236 -11.783 -8.482 1.00 65.50 189 ILE A O 1
ATOM 1501 N N . SER A 1 190 ? 9.287 -12.866 -6.828 1.00 63.78 190 SER A N 1
ATOM 1502 C CA . SER A 1 190 ? 8.859 -14.208 -7.217 1.00 63.78 190 SER A CA 1
ATOM 1503 C C . SER A 1 190 ? 7.463 -14.585 -6.711 1.00 63.78 190 SER A C 1
ATOM 1505 O O . SER A 1 190 ? 7.074 -15.740 -6.877 1.00 63.78 190 SER A O 1
ATOM 1507 N N . LEU A 1 191 ? 6.718 -13.677 -6.063 1.00 71.38 191 LEU A N 1
ATOM 1508 C CA . LEU A 1 191 ? 5.361 -13.979 -5.601 1.00 71.38 191 LEU A CA 1
ATOM 1509 C C . LEU A 1 191 ? 4.474 -14.312 -6.813 1.00 71.38 191 LEU A C 1
ATOM 1511 O O . LEU A 1 191 ? 4.390 -13.501 -7.737 1.00 71.38 191 LEU A O 1
ATOM 1515 N N . PRO A 1 192 ? 3.803 -15.478 -6.826 1.00 67.75 192 PRO A N 1
ATOM 1516 C CA . PRO A 1 192 ? 3.136 -15.995 -8.023 1.00 67.75 192 PRO A CA 1
ATOM 1517 C C . PRO A 1 192 ? 1.921 -15.163 -8.446 1.00 67.75 192 PRO A C 1
ATOM 1519 O O . PRO A 1 192 ? 1.544 -15.168 -9.615 1.00 67.75 192 PRO A O 1
ATOM 1522 N N . TRP A 1 193 ? 1.306 -14.451 -7.499 1.00 72.69 193 TRP A N 1
ATOM 1523 C CA . TRP A 1 193 ? 0.088 -13.676 -7.727 1.00 72.69 193 TRP A CA 1
ATOM 1524 C C . TRP A 1 193 ? 0.311 -12.162 -7.723 1.00 72.69 193 TRP A C 1
ATOM 1526 O O . TRP A 1 193 ? -0.650 -11.426 -7.943 1.00 72.69 193 TRP A O 1
ATOM 1536 N N . LEU A 1 194 ? 1.543 -11.684 -7.508 1.00 72.81 194 LEU A N 1
ATOM 1537 C CA . LEU A 1 194 ? 1.834 -10.253 -7.456 1.00 72.81 194 LEU A CA 1
ATOM 1538 C C . LEU A 1 194 ? 1.677 -9.631 -8.846 1.00 72.81 194 LEU A C 1
ATOM 1540 O O . LEU A 1 194 ? 2.459 -9.901 -9.752 1.00 72.81 194 LEU A O 1
ATOM 1544 N N . ARG A 1 195 ? 0.661 -8.779 -9.003 1.00 69.56 195 ARG A N 1
ATOM 1545 C CA . ARG A 1 195 ? 0.327 -8.096 -10.262 1.00 69.56 195 ARG A CA 1
ATOM 1546 C C . ARG A 1 195 ? 0.803 -6.651 -10.275 1.00 69.56 195 ARG A C 1
ATOM 1548 O O . ARG A 1 195 ? 1.276 -6.188 -11.308 1.00 69.56 195 ARG A O 1
ATOM 1555 N N . ASP A 1 196 ? 0.685 -5.967 -9.141 1.00 66.75 196 ASP A N 1
ATOM 1556 C CA . ASP A 1 196 ? 0.945 -4.537 -9.007 1.00 66.75 196 ASP A CA 1
ATOM 1557 C C . ASP A 1 196 ? 1.984 -4.291 -7.901 1.00 66.75 196 ASP A C 1
ATOM 1559 O O . ASP A 1 196 ? 1.713 -4.505 -6.717 1.00 66.75 196 ASP A O 1
ATOM 1563 N N . LEU A 1 197 ? 3.175 -3.812 -8.279 1.00 77.25 197 LEU A N 1
ATOM 1564 C CA . LEU A 1 197 ? 4.226 -3.396 -7.343 1.00 77.25 197 LEU A CA 1
ATOM 1565 C C . LEU A 1 197 ? 4.562 -1.918 -7.548 1.00 77.25 197 LEU A C 1
ATOM 1567 O O . LEU A 1 197 ? 5.055 -1.512 -8.605 1.00 77.25 197 LEU A O 1
ATOM 1571 N N . THR A 1 198 ? 4.333 -1.118 -6.506 1.00 70.38 198 THR A N 1
ATOM 1572 C CA . THR A 1 198 ? 4.563 0.333 -6.544 1.00 70.38 198 THR A CA 1
ATOM 1573 C C . THR A 1 198 ? 5.647 0.746 -5.553 1.00 70.38 198 THR A C 1
ATOM 1575 O O . THR A 1 198 ? 5.549 0.484 -4.353 1.00 70.38 198 THR A O 1
ATOM 1578 N N . LEU A 1 199 ? 6.683 1.409 -6.069 1.00 73.81 199 LEU A N 1
ATOM 1579 C CA . LEU A 1 199 ? 7.806 1.975 -5.327 1.00 73.81 199 LEU A CA 1
ATOM 1580 C C . LEU A 1 199 ? 8.095 3.385 -5.845 1.00 73.81 199 LEU A C 1
ATOM 1582 O O . LEU A 1 199 ? 8.804 3.578 -6.831 1.00 73.81 199 LEU A O 1
ATOM 1586 N N . GLU A 1 200 ? 7.573 4.395 -5.163 1.00 67.62 200 GLU A N 1
ATOM 1587 C CA . GLU A 1 200 ? 7.912 5.793 -5.447 1.00 67.62 200 GLU A CA 1
ATOM 1588 C C . GLU A 1 200 ? 8.769 6.372 -4.318 1.00 67.62 200 GLU A C 1
ATOM 1590 O O . GLU A 1 200 ? 8.484 6.124 -3.158 1.00 67.62 200 GLU A O 1
ATOM 1595 N N . ASN A 1 201 ? 9.790 7.188 -4.599 1.00 63.94 201 ASN A N 1
ATOM 1596 C CA . ASN A 1 201 ? 10.461 8.030 -3.585 1.00 63.94 201 ASN A CA 1
ATOM 1597 C C . ASN A 1 201 ? 10.982 7.309 -2.304 1.00 63.94 201 ASN A C 1
ATOM 1599 O O . ASN A 1 201 ? 10.894 7.862 -1.208 1.00 63.94 201 ASN A O 1
ATOM 1603 N N . CYS A 1 202 ? 11.564 6.108 -2.390 1.00 58.94 202 CYS A N 1
ATOM 1604 C CA . CYS A 1 202 ? 12.196 5.441 -1.235 1.00 58.94 202 CYS A CA 1
ATOM 1605 C C . CYS A 1 202 ? 13.487 6.175 -0.782 1.00 58.94 202 CYS A C 1
ATOM 1607 O O . CYS A 1 202 ? 14.583 5.961 -1.320 1.00 58.94 202 CYS A O 1
ATOM 1609 N N . THR A 1 203 ? 13.364 7.117 0.159 1.00 55.50 203 THR A N 1
ATOM 1610 C CA . THR A 1 203 ? 14.454 8.003 0.624 1.00 55.50 203 THR A CA 1
ATOM 1611 C C . THR A 1 203 ? 15.181 7.487 1.871 1.00 55.50 203 THR A C 1
ATOM 1613 O O . THR A 1 203 ? 14.768 6.525 2.498 1.00 55.50 203 THR A O 1
ATOM 1616 N N . LYS A 1 204 ? 16.283 8.151 2.242 1.00 47.28 204 LYS A N 1
ATOM 1617 C CA . LYS A 1 204 ? 16.812 8.186 3.613 1.00 47.28 204 LYS A CA 1
ATOM 1618 C C . LYS A 1 204 ? 16.710 9.657 4.059 1.00 47.28 204 LYS A C 1
ATOM 1620 O O . LYS A 1 204 ? 17.323 10.510 3.423 1.00 47.28 204 LYS A O 1
ATOM 1625 N N . ASN A 1 205 ? 15.878 9.945 5.064 1.00 43.94 205 ASN A N 1
ATOM 1626 C CA . ASN A 1 205 ? 15.567 11.273 5.653 1.00 43.94 205 ASN A CA 1
ATOM 1627 C C . ASN A 1 205 ? 16.819 12.170 5.882 1.00 43.94 205 ASN A C 1
ATOM 1629 O O . ASN A 1 205 ? 17.890 11.637 6.154 1.00 43.94 205 ASN A O 1
ATOM 1633 N N . ASN A 1 206 ? 16.829 13.514 5.841 1.00 35.72 206 ASN A N 1
ATOM 1634 C CA . ASN A 1 206 ? 15.858 14.554 6.209 1.00 35.72 206 ASN A CA 1
ATOM 1635 C C . ASN A 1 206 ? 16.043 15.807 5.315 1.00 35.72 206 ASN A C 1
ATOM 1637 O O . ASN A 1 206 ? 17.133 16.372 5.299 1.00 35.72 206 ASN A O 1
ATOM 1641 N N . SER A 1 207 ? 14.995 16.306 4.658 1.00 31.33 207 SER A N 1
ATOM 1642 C CA . SER A 1 207 ? 14.613 17.734 4.591 1.00 31.33 207 SER A CA 1
ATOM 1643 C C . SER A 1 207 ? 13.441 17.885 3.618 1.00 31.33 207 SER A C 1
ATOM 1645 O O . SER A 1 207 ? 13.382 17.204 2.598 1.00 31.33 207 SER A O 1
ATOM 1647 N N . LEU A 1 208 ? 12.536 18.823 3.895 1.00 32.75 208 LEU A N 1
ATOM 1648 C CA . LEU A 1 208 ? 11.410 19.230 3.040 1.00 32.75 208 LEU A CA 1
ATOM 1649 C C . LEU A 1 208 ? 11.823 19.815 1.664 1.00 32.75 208 LEU A C 1
ATOM 1651 O O . LEU A 1 208 ? 11.023 20.482 1.013 1.00 32.75 208 LEU A O 1
ATOM 1655 N N . LYS A 1 209 ? 13.063 19.595 1.202 1.00 34.41 209 LYS A N 1
ATOM 1656 C CA . LYS A 1 209 ? 13.592 20.070 -0.082 1.00 34.41 209 LYS A CA 1
ATOM 1657 C C . LYS A 1 209 ? 14.650 19.113 -0.667 1.00 34.41 209 LYS A C 1
ATOM 1659 O O . LYS A 1 209 ? 15.789 19.523 -0.823 1.00 34.41 209 LYS A O 1
ATOM 1664 N N . ALA A 1 210 ? 14.298 17.861 -0.981 1.00 31.19 210 ALA A N 1
ATOM 1665 C CA . ALA A 1 210 ? 14.916 17.040 -2.050 1.00 31.19 210 ALA A CA 1
ATOM 1666 C C . ALA A 1 210 ? 14.376 15.595 -2.008 1.00 31.19 210 ALA A C 1
ATOM 1668 O O . ALA A 1 210 ? 14.880 14.761 -1.259 1.00 31.19 210 ALA A O 1
ATOM 1669 N N . ASN A 1 211 ? 13.370 15.287 -2.831 1.00 36.88 211 ASN A N 1
ATOM 1670 C CA . ASN A 1 211 ? 12.863 13.925 -3.025 1.00 36.88 211 ASN A CA 1
ATOM 1671 C C . ASN A 1 211 ? 13.610 13.255 -4.181 1.00 36.88 211 ASN A C 1
ATOM 1673 O O . ASN A 1 211 ? 13.388 13.630 -5.330 1.00 36.88 211 ASN A O 1
ATOM 1677 N N . ILE A 1 212 ? 14.477 12.281 -3.889 1.00 44.81 212 ILE A N 1
ATOM 1678 C CA . ILE A 1 212 ? 15.054 11.357 -4.879 1.00 44.81 212 ILE A CA 1
ATOM 1679 C C . ILE A 1 212 ? 15.281 10.000 -4.186 1.00 44.81 212 ILE A C 1
ATOM 1681 O O . ILE A 1 212 ? 15.958 9.950 -3.157 1.00 44.81 212 ILE A O 1
ATOM 1685 N N . CYS A 1 213 ? 14.724 8.905 -4.724 1.00 45.16 213 CYS A N 1
ATOM 1686 C CA . CYS A 1 213 ? 14.889 7.550 -4.178 1.00 45.16 213 CYS A CA 1
ATOM 1687 C C . CYS A 1 213 ? 16.379 7.154 -4.238 1.00 45.16 213 CYS A C 1
ATOM 1689 O O . CYS A 1 213 ? 16.970 6.967 -5.303 1.00 45.16 213 CYS A O 1
ATOM 1691 N N . ALA A 1 214 ? 17.016 7.120 -3.062 1.00 49.22 214 ALA A N 1
ATOM 1692 C CA . ALA A 1 214 ? 18.472 7.050 -2.895 1.00 49.22 214 ALA A CA 1
ATOM 1693 C C . ALA A 1 214 ? 18.956 5.719 -2.296 1.00 49.22 214 ALA A C 1
ATOM 1695 O O . ALA A 1 214 ? 20.167 5.549 -2.099 1.00 49.22 214 ALA A O 1
ATOM 1696 N N . SER A 1 215 ? 18.036 4.809 -1.976 1.00 50.56 215 SER A N 1
ATOM 1697 C CA . SER A 1 215 ? 18.321 3.606 -1.188 1.00 50.56 215 SER A CA 1
ATOM 1698 C C . SER A 1 215 ? 18.233 2.319 -2.007 1.00 50.56 215 SER A C 1
ATOM 1700 O O . SER A 1 215 ? 19.102 1.462 -1.843 1.00 50.56 215 SER A O 1
ATOM 1702 N N . LEU A 1 216 ? 17.251 2.200 -2.911 1.00 59.88 216 LEU A N 1
ATOM 1703 C CA . LEU A 1 216 ? 17.072 1.002 -3.731 1.00 59.88 216 LEU A CA 1
ATOM 1704 C C . LEU A 1 216 ? 18.121 0.956 -4.852 1.00 59.88 216 LEU A C 1
ATOM 1706 O O . LEU A 1 216 ? 18.168 1.844 -5.701 1.00 59.88 216 LEU A O 1
ATOM 1710 N N . LYS A 1 217 ? 18.982 -0.067 -4.815 1.00 57.97 217 LYS A N 1
ATOM 1711 C CA . LYS A 1 217 ? 20.052 -0.278 -5.808 1.00 57.97 217 LYS A CA 1
ATOM 1712 C C . LYS A 1 217 ? 19.812 -1.478 -6.715 1.00 57.97 217 LYS A C 1
ATOM 1714 O O . LYS A 1 217 ? 20.089 -1.394 -7.901 1.00 57.97 217 LYS A O 1
ATOM 1719 N N . ARG A 1 218 ? 19.321 -2.577 -6.137 1.00 56.50 218 ARG A N 1
ATOM 1720 C CA . ARG A 1 218 ? 19.230 -3.896 -6.770 1.00 56.50 218 ARG A CA 1
ATOM 1721 C C . ARG A 1 218 ? 17.821 -4.445 -6.671 1.00 56.50 218 ARG A C 1
ATOM 1723 O O . ARG A 1 218 ? 17.212 -4.367 -5.601 1.00 56.50 218 ARG A O 1
ATOM 1730 N N . VAL A 1 219 ? 17.374 -5.034 -7.769 1.00 59.56 219 VAL A N 1
ATOM 1731 C CA . VAL A 1 219 ? 16.133 -5.794 -7.903 1.00 59.56 219 VAL A CA 1
ATOM 1732 C C . VAL A 1 219 ? 16.476 -6.962 -8.834 1.00 59.56 219 VAL A C 1
ATOM 1734 O O . VAL A 1 219 ? 16.848 -6.708 -9.977 1.00 59.56 219 VAL A O 1
ATOM 1737 N N . SER A 1 220 ? 16.455 -8.206 -8.339 1.00 51.00 220 SER A N 1
ATOM 1738 C CA . SER A 1 220 ? 16.702 -9.388 -9.182 1.00 51.00 220 SER A CA 1
ATOM 1739 C C . SER A 1 220 ? 15.387 -9.892 -9.752 1.00 51.00 220 SER A C 1
ATOM 1741 O O . SER A 1 220 ? 14.401 -10.011 -9.026 1.00 51.00 220 SER A O 1
ATOM 1743 N N . PHE A 1 221 ? 15.371 -10.205 -11.042 1.00 55.56 221 PHE A N 1
ATOM 1744 C CA . PHE A 1 221 ? 14.206 -10.759 -11.717 1.00 55.56 221 PHE A CA 1
ATOM 1745 C C . PHE A 1 221 ? 14.590 -12.095 -12.348 1.00 55.56 221 PHE A C 1
ATOM 1747 O O . PHE A 1 221 ? 15.070 -12.123 -13.477 1.00 55.56 221 PHE A O 1
ATOM 1754 N N . ASP A 1 222 ? 14.359 -13.192 -11.629 1.00 43.00 222 ASP A N 1
ATOM 1755 C CA . ASP A 1 222 ? 14.730 -14.540 -12.086 1.00 43.00 222 ASP A CA 1
ATOM 1756 C C . ASP A 1 222 ? 13.540 -15.352 -12.644 1.00 43.00 222 ASP A C 1
ATOM 1758 O O . ASP A 1 222 ? 13.680 -16.535 -12.946 1.00 43.00 222 ASP A O 1
ATOM 1762 N N . PHE A 1 223 ? 12.356 -14.740 -12.811 1.00 48.09 223 PHE A N 1
ATOM 1763 C CA . PHE A 1 223 ? 11.117 -15.453 -13.166 1.00 48.09 223 PHE A CA 1
ATOM 1764 C C . PHE A 1 223 ? 10.258 -14.717 -14.212 1.00 48.09 223 PHE A C 1
ATOM 1766 O O . PHE A 1 223 ? 10.289 -13.492 -14.298 1.00 48.09 223 PHE A O 1
ATOM 1773 N N . ASN A 1 224 ? 9.471 -15.477 -14.987 1.00 52.28 224 ASN A N 1
ATOM 1774 C CA . ASN A 1 224 ? 8.556 -15.020 -16.052 1.00 52.28 224 ASN A CA 1
ATOM 1775 C C . ASN A 1 224 ? 7.151 -14.645 -15.521 1.00 52.28 224 ASN A C 1
ATOM 1777 O O . ASN A 1 224 ? 6.141 -15.064 -16.089 1.00 52.28 224 ASN A O 1
ATOM 1781 N N . ASN A 1 225 ? 7.062 -13.899 -14.420 1.00 54.00 225 ASN A N 1
ATOM 1782 C CA . ASN A 1 225 ? 5.762 -13.473 -13.891 1.00 54.00 225 ASN A CA 1
ATOM 1783 C C . ASN A 1 225 ? 5.112 -12.426 -14.821 1.00 54.00 225 ASN A C 1
ATOM 1785 O O . ASN A 1 225 ? 5.794 -11.556 -15.365 1.00 54.00 225 ASN A O 1
ATOM 1789 N N . LEU A 1 226 ? 3.792 -12.524 -15.014 1.00 56.12 226 LEU A N 1
ATOM 1790 C CA . LEU A 1 226 ? 2.990 -11.532 -15.738 1.00 56.12 226 LEU A CA 1
ATOM 1791 C C . LEU A 1 226 ? 2.577 -10.433 -14.761 1.00 56.12 226 LEU A C 1
ATOM 1793 O O . LEU A 1 226 ? 1.660 -10.609 -13.958 1.00 56.12 226 LEU A O 1
ATOM 1797 N N . PHE A 1 227 ? 3.279 -9.306 -14.807 1.00 58.69 227 PHE A N 1
ATOM 1798 C CA . PHE A 1 227 ? 2.946 -8.158 -13.975 1.00 58.69 227 PHE A CA 1
ATOM 1799 C C . PHE A 1 227 ? 2.003 -7.232 -14.718 1.00 58.69 227 PHE A C 1
ATOM 1801 O O . PHE A 1 227 ? 2.240 -6.884 -15.871 1.00 58.69 227 PHE A O 1
ATOM 1808 N N . ARG A 1 228 ? 0.962 -6.761 -14.041 1.00 58.28 228 ARG A N 1
ATOM 1809 C CA . ARG A 1 228 ? 0.078 -5.748 -14.602 1.00 58.28 228 ARG A CA 1
ATOM 1810 C C . ARG A 1 228 ? 0.779 -4.392 -14.575 1.00 58.28 228 ARG A C 1
ATOM 1812 O O . ARG A 1 228 ? 0.939 -3.788 -15.634 1.00 58.28 228 ARG A O 1
ATOM 1819 N N . VAL A 1 229 ? 1.264 -3.943 -13.413 1.00 63.97 229 VAL A N 1
ATOM 1820 C CA . VAL A 1 229 ? 1.928 -2.636 -13.259 1.00 63.97 229 VAL A CA 1
ATOM 1821 C C . VAL A 1 229 ? 3.213 -2.716 -12.431 1.00 63.97 229 VAL A C 1
ATOM 1823 O O . VAL A 1 229 ? 3.224 -3.230 -11.313 1.00 63.97 229 VAL A O 1
ATOM 1826 N N . PHE A 1 230 ? 4.279 -2.083 -12.937 1.00 73.44 230 PHE A N 1
ATOM 1827 C CA . PHE A 1 230 ? 5.493 -1.781 -12.172 1.00 73.44 230 PHE A CA 1
ATOM 1828 C C . PHE A 1 230 ? 5.799 -0.295 -12.157 1.00 73.44 230 PHE A C 1
ATOM 1830 O O . PHE A 1 230 ? 5.902 0.338 -13.202 1.00 73.44 230 PHE A O 1
ATOM 1837 N N . THR A 1 231 ? 6.042 0.277 -10.984 1.00 69.69 231 THR A N 1
ATOM 1838 C CA . THR A 1 231 ? 6.450 1.684 -10.905 1.00 69.69 231 THR A CA 1
ATOM 1839 C C . THR A 1 231 ? 7.621 1.853 -9.949 1.00 69.69 231 THR A C 1
ATOM 1841 O O . THR A 1 231 ? 7.491 1.571 -8.764 1.00 69.69 231 THR A O 1
ATOM 1844 N N . PHE A 1 232 ? 8.751 2.337 -10.472 1.00 72.00 232 PHE A N 1
ATOM 1845 C CA . PHE A 1 232 ? 9.988 2.661 -9.750 1.00 72.00 232 PHE A CA 1
ATOM 1846 C C . PHE A 1 232 ? 10.289 4.168 -9.825 1.00 72.00 232 PHE A C 1
ATOM 1848 O O . PHE A 1 232 ? 11.395 4.592 -10.176 1.00 72.00 232 PHE A O 1
ATOM 1855 N N . ASN A 1 233 ? 9.291 5.004 -9.535 1.00 67.94 233 ASN A N 1
ATOM 1856 C CA . ASN A 1 233 ? 9.417 6.452 -9.689 1.00 67.94 233 ASN A CA 1
ATOM 1857 C C . ASN A 1 233 ? 10.516 7.034 -8.779 1.00 67.94 233 ASN A C 1
ATOM 1859 O O . ASN A 1 233 ? 10.572 6.817 -7.566 1.00 67.94 233 ASN A O 1
ATOM 1863 N N . ASN A 1 234 ? 11.378 7.836 -9.401 1.00 66.25 234 ASN A N 1
ATOM 1864 C CA . ASN A 1 234 ? 12.530 8.547 -8.862 1.00 66.25 234 ASN A CA 1
ATOM 1865 C C . ASN A 1 234 ? 13.642 7.656 -8.284 1.00 66.25 234 ASN A C 1
ATOM 1867 O O . ASN A 1 234 ? 14.506 8.180 -7.575 1.00 66.25 234 ASN A O 1
ATOM 1871 N N . CYS A 1 235 ? 13.676 6.345 -8.568 1.00 68.69 235 CYS A N 1
ATOM 1872 C CA . CYS A 1 235 ? 14.695 5.415 -8.049 1.00 68.69 235 CYS A CA 1
ATOM 1873 C C . CYS A 1 235 ? 16.027 5.435 -8.806 1.00 68.69 235 CYS A C 1
ATOM 1875 O O . CYS A 1 235 ? 16.489 4.432 -9.339 1.00 68.69 235 CYS A O 1
ATOM 1877 N N . LEU A 1 236 ? 16.678 6.602 -8.821 1.00 71.00 236 LEU A N 1
ATOM 1878 C CA . LEU A 1 236 ? 17.841 6.906 -9.668 1.00 71.00 236 LEU A CA 1
ATOM 1879 C C . LEU A 1 236 ? 19.086 6.034 -9.429 1.00 71.00 236 LEU A C 1
ATOM 1881 O O . LEU A 1 236 ? 20.008 6.071 -10.238 1.00 71.00 236 LEU A O 1
ATOM 1885 N N . LYS A 1 237 ? 19.157 5.290 -8.317 1.00 71.06 237 LYS A N 1
ATOM 1886 C CA . LYS A 1 237 ? 20.272 4.371 -8.022 1.00 71.06 237 LYS A CA 1
ATOM 1887 C C . LYS A 1 237 ? 20.026 2.930 -8.462 1.00 71.06 237 LYS A C 1
ATOM 1889 O O . LYS A 1 237 ? 20.877 2.090 -8.172 1.00 71.06 237 LYS A O 1
ATOM 1894 N N . LEU A 1 238 ? 18.900 2.653 -9.119 1.00 73.12 238 LEU A N 1
ATOM 1895 C CA . LEU A 1 238 ? 18.637 1.354 -9.718 1.00 73.12 238 LEU A CA 1
ATOM 1896 C C . LEU A 1 238 ? 19.744 1.050 -10.732 1.00 73.12 238 LEU A C 1
ATOM 1898 O O . LEU A 1 238 ? 19.971 1.848 -11.645 1.00 73.12 238 LEU A O 1
ATOM 1902 N N . ASP A 1 239 ? 20.466 -0.050 -10.536 1.00 75.06 239 ASP A N 1
ATOM 1903 C CA . ASP A 1 239 ? 21.554 -0.428 -11.431 1.00 75.06 239 ASP A CA 1
ATOM 1904 C C . ASP A 1 239 ? 21.050 -0.827 -12.825 1.00 75.06 239 ASP A C 1
ATOM 1906 O O . ASP A 1 239 ? 19.853 -0.966 -13.089 1.00 75.06 239 ASP A O 1
ATOM 1910 N N . GLU A 1 240 ? 21.986 -0.890 -13.768 1.00 78.06 240 GLU A N 1
ATOM 1911 C CA . GLU A 1 240 ? 21.678 -1.174 -15.166 1.00 78.06 240 GLU A CA 1
ATOM 1912 C C . GLU A 1 240 ? 21.090 -2.573 -15.346 1.00 78.06 240 GLU A C 1
ATOM 1914 O O . GLU A 1 240 ? 20.090 -2.716 -16.041 1.00 78.06 240 GLU A O 1
ATOM 1919 N N . GLU A 1 241 ? 21.621 -3.570 -14.637 1.00 77.12 241 GLU A N 1
ATOM 1920 C CA . GLU A 1 241 ? 21.104 -4.941 -14.646 1.00 77.12 241 GLU A CA 1
ATOM 1921 C C . GLU A 1 241 ? 19.632 -4.999 -14.219 1.00 77.12 241 GLU A C 1
ATOM 1923 O O . GLU A 1 241 ? 18.817 -5.604 -14.917 1.00 77.12 241 GLU A O 1
ATOM 1928 N N . ALA A 1 242 ? 19.252 -4.307 -13.138 1.00 74.50 242 ALA A N 1
ATOM 1929 C CA . ALA A 1 242 ? 17.864 -4.252 -12.693 1.00 74.50 242 ALA A CA 1
ATOM 1930 C C . ALA A 1 242 ? 16.952 -3.533 -13.701 1.00 74.50 242 ALA A C 1
ATOM 1932 O O . ALA A 1 242 ? 15.836 -3.993 -13.948 1.00 74.50 242 ALA A O 1
ATOM 1933 N N . ARG A 1 243 ? 17.411 -2.438 -14.333 1.00 77.81 243 ARG A N 1
ATOM 1934 C CA . ARG A 1 243 ? 16.644 -1.764 -15.402 1.00 77.81 243 ARG A CA 1
ATOM 1935 C C . ARG A 1 243 ? 16.422 -2.687 -16.600 1.00 77.81 243 ARG A C 1
ATOM 1937 O O . ARG A 1 243 ? 15.294 -2.790 -17.079 1.00 77.81 243 ARG A O 1
ATOM 1944 N N . ILE A 1 244 ? 17.466 -3.383 -17.050 1.00 78.00 244 ILE A N 1
ATOM 1945 C CA . ILE A 1 244 ? 17.393 -4.357 -18.149 1.00 78.00 244 ILE A CA 1
ATOM 1946 C C . ILE A 1 244 ? 16.444 -5.503 -17.784 1.00 78.00 244 ILE A C 1
ATOM 1948 O O . ILE A 1 244 ? 15.622 -5.901 -18.611 1.00 78.00 244 ILE A O 1
ATOM 1952 N N . GLY A 1 245 ? 16.511 -5.995 -16.544 1.00 75.44 245 GLY A N 1
ATOM 1953 C CA . GLY A 1 245 ? 15.581 -6.983 -16.001 1.00 75.44 245 GLY A CA 1
ATOM 1954 C C . GLY A 1 245 ? 14.127 -6.539 -16.166 1.00 75.44 245 GLY A C 1
ATOM 1955 O O . GLY A 1 245 ? 13.350 -7.242 -16.809 1.00 75.44 245 GLY A O 1
ATOM 1956 N N . ILE A 1 246 ? 13.783 -5.329 -15.705 1.00 75.56 246 ILE A N 1
ATOM 1957 C CA . ILE A 1 246 ? 12.431 -4.750 -15.843 1.00 75.56 246 ILE A CA 1
ATOM 1958 C C . ILE A 1 246 ? 12.007 -4.648 -17.314 1.00 75.56 246 ILE A C 1
ATOM 1960 O O . ILE A 1 246 ? 10.889 -5.018 -17.662 1.00 75.56 246 ILE A O 1
ATOM 1964 N N . ILE A 1 247 ? 12.891 -4.178 -18.201 1.00 77.94 247 ILE A N 1
ATOM 1965 C CA . ILE A 1 247 ? 12.593 -4.035 -19.638 1.00 77.94 247 ILE A CA 1
ATOM 1966 C C . ILE A 1 247 ? 12.292 -5.399 -20.283 1.00 77.94 247 ILE A C 1
ATOM 1968 O O . ILE A 1 247 ? 11.439 -5.517 -21.176 1.00 77.94 247 ILE A O 1
ATOM 1972 N N . LYS A 1 248 ? 12.989 -6.454 -19.849 1.00 76.00 248 LYS A N 1
ATOM 1973 C CA . LYS A 1 248 ? 12.810 -7.814 -20.367 1.00 76.00 248 LYS A CA 1
ATOM 1974 C C . LYS A 1 248 ? 11.524 -8.472 -19.860 1.00 76.00 248 LYS A C 1
ATOM 1976 O O . LYS A 1 248 ? 10.909 -9.189 -20.649 1.00 76.00 248 LYS A O 1
ATOM 1981 N N . GLN A 1 249 ? 11.065 -8.149 -18.650 1.00 70.81 249 GLN A N 1
ATOM 1982 C CA . GLN A 1 249 ? 9.874 -8.744 -18.027 1.00 70.81 249 GLN A CA 1
ATOM 1983 C C . GLN A 1 249 ? 8.584 -8.631 -18.851 1.00 70.81 249 GLN A C 1
ATOM 1985 O O . GLN A 1 249 ? 8.404 -7.706 -19.657 1.00 70.81 249 GLN A O 1
ATOM 1990 N N . LYS A 1 250 ? 7.668 -9.587 -18.648 1.00 68.12 250 LYS A N 1
ATOM 1991 C CA . LYS A 1 250 ? 6.326 -9.540 -19.238 1.00 68.12 250 LYS A CA 1
ATOM 1992 C C . LYS A 1 250 ? 5.466 -8.594 -18.399 1.00 68.12 250 LYS A C 1
ATOM 1994 O O . LYS A 1 250 ? 5.168 -8.869 -17.242 1.00 68.12 250 LYS A O 1
ATOM 1999 N N . VAL A 1 251 ? 5.128 -7.452 -18.990 1.00 62.09 251 VAL A N 1
ATOM 2000 C CA . VAL A 1 251 ? 4.291 -6.426 -18.366 1.00 62.09 251 VAL A CA 1
ATOM 2001 C C . VAL A 1 251 ? 3.030 -6.297 -19.202 1.00 62.09 251 VAL A C 1
ATOM 2003 O O . VAL A 1 251 ? 3.142 -6.016 -20.393 1.00 62.09 251 VAL A O 1
ATOM 2006 N N . ASP A 1 252 ? 1.868 -6.520 -18.599 1.00 62.06 252 ASP A N 1
ATOM 2007 C CA . ASP A 1 252 ? 0.576 -6.521 -19.290 1.00 62.06 252 ASP A CA 1
ATOM 2008 C C . ASP A 1 252 ? 0.029 -5.105 -19.485 1.00 62.06 252 ASP A C 1
ATOM 2010 O O . ASP A 1 252 ? -0.601 -4.836 -20.501 1.00 62.06 252 ASP A O 1
ATOM 2014 N N . TRP A 1 253 ? 0.301 -4.175 -18.559 1.00 65.75 253 TRP A N 1
ATOM 2015 C CA . TRP A 1 253 ? -0.192 -2.798 -18.661 1.00 65.75 253 TRP A CA 1
ATOM 2016 C C . TRP A 1 253 ? 0.931 -1.778 -18.845 1.00 65.75 253 TRP A C 1
ATOM 2018 O O . TRP A 1 253 ? 1.068 -1.221 -19.931 1.00 65.75 253 TRP A O 1
ATOM 2028 N N . PHE A 1 254 ? 1.728 -1.475 -17.815 1.00 73.19 254 PHE A N 1
ATOM 2029 C CA . PHE A 1 254 ? 2.858 -0.549 -17.962 1.00 73.19 254 PHE A CA 1
ATOM 2030 C C . PHE A 1 254 ? 3.929 -0.718 -16.879 1.00 73.19 254 PHE A C 1
ATOM 2032 O O . PHE A 1 254 ? 3.660 -1.138 -15.754 1.00 73.19 254 PHE A O 1
ATOM 2039 N N . ALA A 1 255 ? 5.154 -0.334 -17.223 1.00 75.31 255 ALA A N 1
ATOM 2040 C CA . ALA A 1 255 ? 6.274 -0.160 -16.321 1.00 75.31 255 ALA A CA 1
ATOM 2041 C C . ALA A 1 255 ? 6.780 1.288 -16.384 1.00 75.31 255 ALA A C 1
ATOM 2043 O O . ALA A 1 255 ? 6.845 1.884 -17.458 1.00 75.31 255 ALA A O 1
ATOM 2044 N N . CYS A 1 256 ? 7.163 1.854 -15.244 1.00 77.94 256 CYS A N 1
ATOM 2045 C CA . CYS A 1 256 ? 7.830 3.150 -15.163 1.00 77.94 256 CYS A CA 1
ATOM 2046 C C . CYS A 1 256 ? 9.141 3.009 -14.389 1.00 77.94 256 CYS A C 1
ATOM 2048 O O . CYS A 1 256 ? 9.148 2.496 -13.268 1.00 77.94 256 CYS A O 1
ATOM 2050 N N . LEU A 1 257 ? 10.245 3.465 -14.976 1.00 78.62 257 LEU A N 1
ATOM 2051 C CA . LEU A 1 257 ? 11.573 3.417 -14.368 1.00 78.62 257 LEU A CA 1
ATOM 2052 C C . LEU A 1 257 ? 12.367 4.693 -14.683 1.00 78.62 257 LEU A C 1
ATOM 2054 O O . LEU A 1 257 ? 12.086 5.379 -15.666 1.00 78.62 257 LEU A O 1
ATOM 2058 N N . PRO A 1 258 ? 13.366 5.047 -13.866 1.00 76.81 258 PRO A N 1
ATOM 2059 C CA . PRO A 1 258 ? 14.182 6.221 -14.125 1.00 76.81 258 PRO A CA 1
ATOM 2060 C C . PRO A 1 258 ? 15.122 5.972 -15.304 1.00 76.81 258 PRO A C 1
ATOM 2062 O O . PRO A 1 258 ? 15.759 4.921 -15.399 1.00 76.81 258 PRO A O 1
ATOM 2065 N N . GLY A 1 259 ? 15.244 6.964 -16.180 1.00 77.94 259 GLY A N 1
ATOM 2066 C CA . GLY A 1 259 ? 16.118 6.896 -17.343 1.00 77.94 259 GLY A CA 1
ATOM 2067 C C . GLY A 1 259 ? 16.031 8.169 -18.170 1.00 77.94 259 GLY A C 1
ATOM 2068 O O . GLY A 1 259 ? 14.986 8.810 -18.215 1.00 77.94 259 GLY A O 1
ATOM 2069 N N . LYS A 1 260 ? 17.155 8.542 -18.781 1.00 82.62 260 LYS A N 1
ATOM 2070 C CA . LYS A 1 260 ? 17.301 9.795 -19.536 1.00 82.62 260 LYS A CA 1
ATOM 2071 C C . LYS A 1 260 ? 17.178 9.624 -21.042 1.00 82.62 260 LYS A C 1
ATOM 2073 O O . LYS A 1 260 ? 16.968 10.595 -21.746 1.00 82.62 260 LYS A O 1
ATOM 2078 N N . GLU A 1 261 ? 17.338 8.395 -21.509 1.00 86.25 261 GLU A N 1
ATOM 2079 C CA . GLU A 1 261 ? 17.408 8.040 -22.920 1.00 86.25 261 GLU A CA 1
ATOM 2080 C C . GLU A 1 261 ? 16.733 6.687 -23.105 1.00 86.25 261 GLU A C 1
ATOM 2082 O O . GLU A 1 261 ? 16.714 5.855 -22.186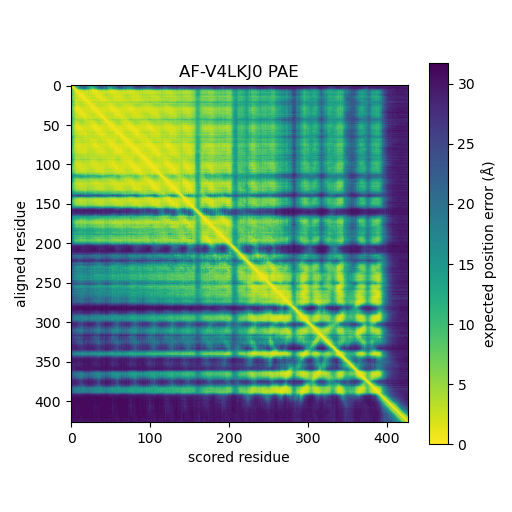 1.00 86.25 261 GLU A O 1
ATOM 2087 N N . ILE A 1 262 ? 16.197 6.451 -24.299 1.00 86.75 262 ILE A N 1
ATOM 2088 C CA . ILE A 1 262 ? 15.587 5.167 -24.633 1.00 86.75 262 ILE A CA 1
ATOM 2089 C C . ILE A 1 262 ? 16.645 4.039 -24.585 1.00 86.75 262 ILE A C 1
ATOM 2091 O O . ILE A 1 262 ? 17.658 4.119 -25.293 1.00 86.75 262 ILE A O 1
ATOM 2095 N N . PRO A 1 263 ? 16.411 2.947 -23.826 1.00 87.75 263 PRO A N 1
ATOM 2096 C CA . PRO A 1 263 ? 17.370 1.850 -23.661 1.00 87.75 263 PRO A CA 1
ATOM 2097 C C . PRO A 1 263 ? 17.766 1.159 -24.976 1.00 87.75 263 PRO A C 1
ATOM 2099 O O . PRO A 1 263 ? 17.014 1.170 -25.952 1.00 87.75 263 PRO A O 1
ATOM 2102 N N . ALA A 1 264 ? 18.959 0.555 -25.028 1.00 87.00 264 ALA A N 1
ATOM 2103 C CA . ALA A 1 264 ? 19.485 -0.149 -26.209 1.00 87.00 264 ALA A CA 1
ATOM 2104 C C . ALA A 1 264 ? 18.625 -1.350 -26.641 1.00 87.00 264 ALA A C 1
ATOM 2106 O O . ALA A 1 264 ? 18.645 -1.738 -27.804 1.00 87.00 264 ALA A O 1
ATOM 2107 N N . GLU A 1 265 ? 17.822 -1.889 -25.727 1.00 86.25 265 GLU A N 1
ATOM 2108 C CA . GLU A 1 265 ? 16.886 -2.982 -25.968 1.00 86.25 265 GLU A CA 1
ATOM 2109 C C . GLU A 1 265 ? 15.792 -2.622 -26.983 1.00 86.25 265 GLU A C 1
ATOM 2111 O O . GLU A 1 265 ? 15.189 -3.525 -27.560 1.00 86.25 265 GLU A O 1
ATOM 2116 N N . PHE A 1 266 ? 15.510 -1.333 -27.199 1.00 86.25 266 PHE A N 1
ATOM 2117 C CA . PHE A 1 266 ? 14.560 -0.871 -28.211 1.00 86.25 266 PHE A CA 1
ATOM 2118 C C . PHE A 1 266 ? 15.285 -0.664 -29.539 1.00 86.25 266 PHE A C 1
ATOM 2120 O O . PHE A 1 266 ? 16.115 0.235 -29.668 1.00 86.25 266 PHE A O 1
ATOM 2127 N N . THR A 1 267 ? 14.973 -1.517 -30.517 1.00 86.06 267 THR A N 1
ATOM 2128 C CA . THR A 1 267 ? 15.680 -1.595 -31.805 1.00 86.06 267 THR A CA 1
ATOM 2129 C C . THR A 1 267 ? 15.399 -0.405 -32.713 1.00 86.06 267 THR A C 1
ATOM 2131 O O . THR A 1 267 ? 16.282 0.023 -33.450 1.00 86.06 267 THR A O 1
ATOM 2134 N N . HIS A 1 268 ? 14.198 0.164 -32.626 1.00 87.00 268 HIS A N 1
ATOM 2135 C CA . HIS A 1 268 ? 13.807 1.355 -33.372 1.00 87.00 268 HIS A CA 1
ATOM 2136 C C . HIS A 1 268 ? 13.657 2.505 -32.389 1.00 87.00 268 HIS A C 1
ATOM 2138 O O . HIS A 1 268 ? 12.938 2.364 -31.403 1.00 87.00 268 HIS A O 1
ATOM 2144 N N . LYS A 1 269 ? 14.325 3.631 -32.638 1.00 90.69 269 LYS A N 1
ATOM 2145 C CA . LYS A 1 269 ? 14.300 4.814 -31.769 1.00 90.69 269 LYS A CA 1
ATOM 2146 C C . LYS A 1 269 ? 14.127 6.067 -32.608 1.00 90.69 269 LYS A C 1
ATOM 2148 O O . LYS A 1 269 ? 14.673 6.146 -33.707 1.00 90.69 269 LYS A O 1
ATOM 2153 N N . ALA A 1 270 ? 13.416 7.048 -32.074 1.00 89.25 270 ALA A N 1
ATOM 2154 C CA . ALA A 1 270 ? 13.286 8.359 -32.687 1.00 89.25 270 ALA A CA 1
ATOM 2155 C C . ALA A 1 270 ? 13.215 9.456 -31.623 1.00 89.25 270 ALA A C 1
ATOM 2157 O O . ALA A 1 270 ? 12.671 9.267 -30.532 1.00 89.25 270 ALA A O 1
ATOM 2158 N N . THR A 1 271 ? 13.743 10.626 -31.972 1.00 88.56 271 THR A N 1
ATOM 2159 C CA . THR A 1 271 ? 13.493 11.859 -31.226 1.00 88.56 271 THR A CA 1
ATOM 2160 C C . THR A 1 271 ? 12.108 12.385 -31.595 1.00 88.56 271 THR A C 1
ATOM 2162 O O . THR A 1 271 ? 11.756 12.456 -32.771 1.00 88.56 271 THR A O 1
ATOM 2165 N N . GLY A 1 272 ? 11.327 12.777 -30.593 1.00 85.81 272 GLY A N 1
ATOM 2166 C CA . GLY A 1 272 ? 9.934 13.176 -30.745 1.00 85.81 272 GLY A CA 1
ATOM 2167 C C . GLY A 1 272 ? 8.957 12.036 -30.470 1.00 85.81 272 GLY A C 1
ATOM 2168 O O . GLY A 1 272 ? 9.255 11.086 -29.745 1.00 85.81 272 GLY A O 1
ATOM 2169 N N . ASN A 1 273 ? 7.753 12.167 -31.020 1.00 85.25 273 ASN A N 1
ATOM 2170 C CA . ASN A 1 273 ? 6.597 11.363 -30.646 1.00 85.25 273 ASN A CA 1
ATOM 2171 C C . ASN A 1 273 ? 6.186 10.323 -31.697 1.00 85.25 273 ASN A C 1
ATOM 2173 O O . ASN A 1 273 ? 5.116 9.740 -31.554 1.00 85.25 273 ASN A O 1
ATOM 2177 N N . SER A 1 274 ? 6.975 10.105 -32.751 1.00 86.81 274 SER A N 1
ATOM 2178 C CA . SER A 1 274 ? 6.638 9.130 -33.790 1.00 86.81 274 SER A CA 1
ATOM 2179 C C . SER A 1 274 ? 7.845 8.356 -34.308 1.00 86.81 274 SER A C 1
ATOM 2181 O O . SER A 1 274 ? 8.966 8.862 -34.327 1.00 86.81 274 SER A O 1
ATOM 2183 N N . ILE A 1 275 ? 7.599 7.113 -34.722 1.00 87.50 275 ILE A N 1
ATOM 2184 C CA . ILE A 1 275 ? 8.574 6.219 -35.352 1.00 87.50 275 ILE A CA 1
ATOM 2185 C C . ILE A 1 275 ? 7.961 5.681 -36.636 1.00 87.50 275 ILE A C 1
ATOM 2187 O O . ILE A 1 275 ? 6.883 5.091 -36.600 1.00 87.50 275 ILE A O 1
ATOM 2191 N N . THR A 1 276 ? 8.689 5.815 -37.742 1.00 84.38 276 THR A N 1
ATOM 2192 C CA . THR A 1 276 ? 8.343 5.181 -39.016 1.00 84.38 276 THR A CA 1
ATOM 2193 C C . THR A 1 276 ? 9.282 4.013 -39.265 1.00 84.38 276 THR A C 1
ATOM 2195 O O . THR A 1 276 ? 10.502 4.175 -39.254 1.00 84.38 276 THR A O 1
ATOM 2198 N N . MET A 1 277 ? 8.717 2.835 -39.501 1.00 79.75 277 MET A N 1
ATOM 2199 C CA . MET A 1 277 ? 9.462 1.627 -39.841 1.00 79.75 277 MET A CA 1
ATOM 2200 C C . MET A 1 277 ? 9.148 1.214 -41.273 1.00 79.75 277 MET A C 1
ATOM 2202 O O . MET A 1 277 ? 7.988 1.216 -41.691 1.00 79.75 277 MET A O 1
ATOM 2206 N N . THR A 1 278 ? 10.188 0.834 -42.010 1.00 72.19 278 THR A N 1
ATOM 2207 C CA . THR A 1 278 ? 10.082 0.301 -43.369 1.00 72.19 278 THR A CA 1
ATOM 2208 C C . THR A 1 278 ? 10.457 -1.174 -43.356 1.00 72.19 278 THR A C 1
ATOM 2210 O O . THR A 1 278 ? 11.488 -1.554 -42.805 1.00 72.19 278 THR A O 1
ATOM 2213 N N . PHE A 1 279 ? 9.622 -2.012 -43.968 1.00 64.88 279 PHE A N 1
ATOM 2214 C CA . PHE A 1 279 ? 9.881 -3.446 -44.093 1.00 64.88 279 PHE A CA 1
ATOM 2215 C C . PHE A 1 279 ? 10.135 -3.798 -45.552 1.00 64.88 279 PHE A C 1
ATOM 2217 O O . PHE A 1 279 ? 9.338 -3.470 -46.431 1.00 64.88 279 PHE A O 1
ATOM 2224 N N . SER A 1 280 ? 11.271 -4.449 -45.801 1.00 51.19 280 SER A N 1
ATOM 2225 C CA . SER A 1 280 ? 11.644 -4.972 -47.117 1.00 51.19 280 SER A CA 1
ATOM 2226 C C . SER A 1 280 ? 11.275 -6.453 -47.176 1.00 51.19 280 SER A C 1
ATOM 2228 O O . SER A 1 280 ? 11.636 -7.195 -46.264 1.00 51.19 280 SER A O 1
ATOM 2230 N N . LEU A 1 281 ? 10.592 -6.904 -48.231 1.00 41.66 281 LEU A N 1
ATOM 2231 C CA . LEU A 1 281 ? 10.361 -8.337 -48.442 1.00 41.66 281 LEU A CA 1
ATOM 2232 C C . LEU A 1 281 ? 11.700 -9.052 -48.684 1.00 41.66 281 LEU A C 1
ATOM 2234 O O . LEU A 1 281 ? 12.419 -8.705 -49.621 1.00 41.66 281 LEU A O 1
ATOM 2238 N N . GLY A 1 282 ? 12.013 -10.056 -47.859 1.00 44.91 282 GLY A N 1
ATOM 2239 C CA . GLY A 1 282 ? 13.150 -10.955 -48.092 1.00 44.91 282 GLY A CA 1
ATOM 2240 C C . GLY A 1 282 ? 13.799 -11.592 -46.857 1.00 44.91 282 GLY A C 1
ATOM 2241 O O . GLY A 1 282 ? 14.616 -12.490 -47.029 1.00 44.91 282 GLY A O 1
ATOM 2242 N N . GLY A 1 283 ? 13.459 -11.167 -45.636 1.00 40.28 283 GLY A N 1
ATOM 2243 C CA . GLY A 1 283 ? 13.828 -11.863 -44.394 1.00 40.28 283 GLY A CA 1
ATOM 2244 C C . GLY A 1 283 ? 12.602 -12.530 -43.769 1.00 40.28 283 GLY A C 1
ATOM 2245 O O . GLY A 1 283 ? 11.502 -12.011 -43.924 1.00 40.28 283 GLY A O 1
ATOM 2246 N N . GLU A 1 284 ? 12.777 -13.656 -43.078 1.00 41.72 284 GLU A N 1
ATOM 2247 C CA . GLU A 1 284 ? 11.725 -14.540 -42.527 1.00 41.72 284 GLU A CA 1
ATOM 2248 C C . GLU A 1 284 ? 10.738 -13.904 -41.511 1.00 41.72 284 GLU A C 1
ATOM 2250 O O . GLU A 1 284 ? 9.911 -14.605 -40.938 1.00 41.72 284 GLU A O 1
ATOM 2255 N N . GLU A 1 285 ? 10.747 -12.584 -41.307 1.00 48.03 285 GLU A N 1
ATOM 2256 C CA . GLU A 1 285 ? 9.844 -11.873 -40.394 1.00 48.03 285 GLU A CA 1
ATOM 2257 C C . GLU A 1 285 ? 8.891 -10.946 -41.174 1.00 48.03 285 GLU A C 1
ATOM 2259 O O . GLU A 1 285 ? 9.097 -9.736 -41.286 1.00 48.03 285 GLU A O 1
ATOM 2264 N N . GLY A 1 286 ? 7.824 -11.519 -41.739 1.00 50.22 286 GLY A N 1
ATOM 2265 C CA . GLY A 1 286 ? 6.696 -10.743 -42.261 1.00 50.22 286 GLY A CA 1
ATOM 2266 C C . GLY A 1 286 ? 5.992 -9.971 -41.137 1.00 50.22 286 GLY A C 1
ATOM 2267 O O . GLY A 1 286 ? 5.707 -10.520 -40.073 1.00 50.22 286 GLY A O 1
ATOM 2268 N N . PHE A 1 287 ? 5.713 -8.684 -41.354 1.00 53.25 287 PHE A N 1
ATOM 2269 C CA . PHE A 1 287 ? 5.051 -7.831 -40.366 1.00 53.25 287 PHE A CA 1
ATOM 2270 C C . PHE A 1 287 ? 3.528 -7.996 -40.413 1.00 53.25 287 PHE A C 1
ATOM 2272 O O . PHE A 1 287 ? 2.905 -7.606 -41.397 1.00 53.25 287 PHE A O 1
ATOM 2279 N N . SER A 1 288 ? 2.919 -8.520 -39.345 1.00 59.34 288 SER A N 1
ATOM 2280 C CA . SER A 1 288 ? 1.467 -8.714 -39.246 1.00 59.34 288 SER A CA 1
ATOM 2281 C C . SER A 1 288 ? 0.804 -7.654 -38.359 1.00 59.34 288 SER A C 1
ATOM 2283 O O . SER A 1 288 ? 1.390 -7.142 -37.401 1.00 59.34 288 SER A O 1
ATOM 2285 N N . ALA A 1 289 ? -0.473 -7.349 -38.614 1.00 55.47 289 ALA A N 1
ATOM 2286 C CA . ALA A 1 289 ? -1.295 -6.560 -37.693 1.00 55.47 289 ALA A CA 1
ATOM 2287 C C . ALA A 1 289 ? -1.390 -7.217 -36.297 1.00 55.47 289 ALA A C 1
ATOM 2289 O O . ALA A 1 289 ? -1.616 -6.527 -35.303 1.00 55.47 289 ALA A O 1
ATOM 2290 N N . SER A 1 290 ? -1.141 -8.522 -36.175 1.00 56.28 290 SER A N 1
ATOM 2291 C CA . SER A 1 290 ? -1.081 -9.225 -34.888 1.00 56.28 290 SER A CA 1
ATOM 2292 C C . SER A 1 290 ? 0.292 -9.167 -34.199 1.00 56.28 290 SER A C 1
ATOM 2294 O O . SER A 1 290 ? 0.421 -9.626 -33.062 1.00 56.28 290 SER A O 1
ATOM 2296 N N . THR A 1 291 ? 1.319 -8.582 -34.831 1.00 67.00 291 THR A N 1
ATOM 2297 C CA . THR A 1 291 ? 2.671 -8.525 -34.264 1.00 67.00 291 THR A CA 1
ATOM 2298 C C . THR A 1 291 ? 2.678 -7.726 -32.960 1.00 67.00 291 THR A C 1
ATOM 2300 O O . THR A 1 291 ? 2.315 -6.544 -32.921 1.00 67.00 291 THR A O 1
ATOM 2303 N N . ARG A 1 292 ? 3.117 -8.382 -31.879 1.00 72.75 292 ARG A N 1
ATOM 2304 C CA . ARG A 1 292 ? 3.289 -7.768 -30.558 1.00 72.75 292 ARG A CA 1
ATOM 2305 C C . ARG A 1 292 ? 4.538 -6.894 -30.539 1.00 72.75 292 ARG A C 1
ATOM 2307 O O . ARG A 1 292 ? 5.593 -7.266 -31.056 1.00 72.75 292 ARG A O 1
ATOM 2314 N N . PHE A 1 293 ? 4.446 -5.759 -29.862 1.00 78.12 293 PHE A N 1
ATOM 2315 C CA . PHE A 1 293 ? 5.566 -4.854 -29.665 1.00 78.12 293 PHE A CA 1
ATOM 2316 C C . PHE A 1 293 ? 5.635 -4.356 -28.219 1.00 78.12 293 PHE A C 1
ATOM 2318 O O . PHE A 1 293 ? 4.667 -4.374 -27.460 1.00 78.12 293 PHE A O 1
ATOM 2325 N N . LYS A 1 294 ? 6.824 -3.922 -27.811 1.00 81.75 294 LYS A N 1
ATOM 2326 C CA . LYS A 1 294 ? 7.014 -3.099 -26.620 1.00 81.75 294 LYS A CA 1
ATOM 2327 C C . LYS A 1 294 ? 7.359 -1.698 -27.080 1.00 81.75 294 LYS A C 1
ATOM 2329 O O . LYS A 1 294 ? 8.249 -1.535 -27.914 1.00 81.75 294 LYS A O 1
ATOM 2334 N N . ALA A 1 295 ? 6.690 -0.705 -26.520 1.00 82.94 295 ALA A N 1
ATOM 2335 C CA . ALA A 1 295 ? 7.043 0.687 -26.729 1.00 82.94 295 ALA A CA 1
ATOM 2336 C C . ALA A 1 295 ? 7.645 1.258 -25.449 1.00 82.94 295 ALA A C 1
ATOM 2338 O O . ALA A 1 295 ? 7.226 0.912 -24.344 1.00 82.94 295 ALA A O 1
ATOM 2339 N N . CYS A 1 296 ? 8.622 2.138 -25.613 1.00 85.31 296 CYS A N 1
ATOM 2340 C CA . CYS A 1 296 ? 9.197 2.939 -24.553 1.00 85.31 296 CYS A CA 1
ATOM 2341 C C . CYS A 1 296 ? 9.188 4.401 -24.955 1.00 85.31 296 CYS A C 1
ATOM 2343 O O . CYS A 1 296 ? 9.398 4.728 -26.119 1.00 85.31 296 CYS A O 1
ATOM 2345 N N . PHE A 1 297 ? 8.932 5.288 -24.008 1.00 83.38 297 PHE A N 1
ATOM 2346 C CA . PHE A 1 297 ? 8.928 6.714 -24.273 1.00 83.38 297 PHE A CA 1
ATOM 2347 C C . PHE A 1 297 ? 9.434 7.491 -23.071 1.00 83.38 297 PHE A C 1
ATOM 2349 O O . PHE A 1 297 ? 9.214 7.135 -21.909 1.00 83.38 297 PHE A O 1
ATOM 2356 N N . LEU A 1 298 ? 10.106 8.583 -23.402 1.00 83.69 298 LEU A N 1
ATOM 2357 C CA . LEU A 1 298 ? 10.609 9.576 -22.481 1.00 83.69 298 LEU A CA 1
ATOM 2358 C C . LEU A 1 298 ? 9.675 10.783 -22.523 1.00 83.69 298 LEU A C 1
ATOM 2360 O O . LEU A 1 298 ? 9.463 11.381 -23.578 1.00 83.69 298 LEU A O 1
ATOM 2364 N N . LEU A 1 299 ? 9.100 11.144 -21.379 1.00 77.19 299 LEU A N 1
ATOM 2365 C CA . LEU A 1 299 ? 8.198 12.293 -21.276 1.00 77.19 299 LEU A CA 1
ATOM 2366 C C . LEU A 1 299 ? 8.925 13.529 -20.746 1.00 77.19 299 LEU A C 1
ATOM 2368 O O . LEU A 1 299 ? 9.774 13.431 -19.862 1.00 77.19 299 LEU A O 1
ATOM 2372 N N . SER A 1 300 ? 8.511 14.707 -21.216 1.00 72.50 300 SER A N 1
ATOM 2373 C CA . SER A 1 300 ? 8.934 15.989 -20.656 1.00 72.50 300 SER A CA 1
ATOM 2374 C C . SER A 1 300 ? 8.561 16.080 -19.173 1.00 72.50 300 SER A C 1
ATOM 2376 O O . SER A 1 300 ? 7.443 15.720 -18.778 1.00 72.50 300 SER A O 1
ATOM 2378 N N . THR A 1 301 ? 9.460 16.620 -18.351 1.00 63.06 301 THR A N 1
ATOM 2379 C CA . THR A 1 301 ? 9.180 16.894 -16.938 1.00 63.06 301 THR A CA 1
ATOM 2380 C C . THR A 1 301 ? 8.067 17.943 -16.831 1.00 63.06 301 THR A C 1
ATOM 2382 O O . THR A 1 301 ? 8.106 18.986 -17.480 1.00 63.06 301 THR A O 1
ATOM 2385 N N . ILE A 1 302 ? 7.022 17.653 -16.050 1.00 56.44 302 ILE A N 1
ATOM 2386 C CA . ILE A 1 302 ? 5.949 18.614 -15.755 1.00 56.44 302 ILE A CA 1
ATOM 2387 C C . ILE A 1 302 ? 5.823 18.721 -14.243 1.00 56.44 302 ILE A C 1
ATOM 2389 O O . ILE A 1 302 ? 5.733 17.713 -13.541 1.00 56.44 302 ILE A O 1
ATOM 2393 N N . GLU A 1 303 ? 5.815 19.954 -13.751 1.00 52.44 303 GLU A N 1
ATOM 2394 C CA . GLU A 1 303 ? 5.737 20.282 -12.331 1.00 52.44 303 GLU A CA 1
ATOM 2395 C C . GLU A 1 303 ? 4.297 20.267 -11.791 1.00 52.44 303 GLU A C 1
ATOM 2397 O O . GLU A 1 303 ? 3.918 21.220 -11.136 1.00 52.44 303 GLU A O 1
ATOM 2402 N N . ASP A 1 304 ? 3.464 19.249 -12.042 1.00 50.69 304 ASP A N 1
ATOM 2403 C CA . ASP A 1 304 ? 2.071 19.287 -11.552 1.00 50.69 304 ASP A CA 1
ATOM 2404 C C . ASP A 1 304 ? 1.443 17.906 -11.245 1.00 50.69 304 ASP A C 1
ATOM 2406 O O . ASP A 1 304 ? 1.855 16.869 -11.769 1.00 50.69 304 ASP A O 1
ATOM 2410 N N . TYR A 1 305 ? 0.421 17.916 -10.375 1.00 48.88 305 TYR A N 1
ATOM 2411 C CA . TYR A 1 305 ? -0.337 16.763 -9.859 1.00 48.88 305 TYR A CA 1
ATOM 2412 C C . TYR A 1 305 ? -1.453 16.298 -10.814 1.00 48.88 305 TYR A C 1
ATOM 2414 O O . TYR A 1 305 ? -2.637 16.416 -10.495 1.00 48.88 305 TYR A O 1
ATOM 2422 N N . TYR A 1 306 ? -1.110 15.748 -11.979 1.00 55.41 306 TYR A N 1
ATOM 2423 C CA . TYR A 1 306 ? -2.127 15.244 -12.911 1.00 55.41 306 TYR A CA 1
ATOM 2424 C C . TYR A 1 306 ? -1.911 13.782 -13.287 1.00 55.41 306 TYR A C 1
ATOM 2426 O O . TYR A 1 306 ? -0.786 13.335 -13.526 1.00 55.41 306 TYR A O 1
ATOM 2434 N N . LYS A 1 307 ? -3.022 13.041 -13.386 1.00 58.34 307 LYS A N 1
ATOM 2435 C CA . LYS A 1 307 ? -3.032 11.718 -14.019 1.00 58.34 307 LYS A CA 1
ATOM 2436 C C . LYS A 1 307 ? -2.640 11.896 -15.485 1.00 58.34 307 LYS A C 1
ATOM 2438 O O . LYS A 1 307 ? -3.102 12.834 -16.131 1.00 58.34 307 LYS A O 1
ATOM 2443 N N . LYS A 1 308 ? -1.808 11.004 -16.021 1.00 66.75 308 LYS A N 1
ATOM 2444 C CA . LYS A 1 308 ? -1.431 11.032 -17.441 1.00 66.75 308 LYS A CA 1
ATOM 2445 C C . LYS A 1 308 ? -2.189 9.942 -18.187 1.00 66.75 308 LYS A C 1
ATOM 2447 O O . LYS A 1 308 ? -2.246 8.807 -17.725 1.00 66.75 308 LYS A O 1
ATOM 2452 N N . SER A 1 309 ? -2.778 10.292 -19.323 1.00 67.31 309 SER A N 1
ATOM 2453 C CA . SER A 1 309 ? -3.283 9.338 -20.307 1.00 67.31 309 SER A CA 1
ATOM 2454 C C . SER A 1 309 ? -2.322 9.314 -21.477 1.00 67.31 309 SER A C 1
ATOM 2456 O O . SER A 1 309 ? -1.973 10.361 -22.023 1.00 67.31 309 SER A O 1
ATOM 2458 N N . ILE A 1 310 ? -1.878 8.123 -21.834 1.00 70.31 310 ILE A N 1
ATOM 2459 C CA . ILE A 1 310 ? -0.903 7.902 -22.886 1.00 70.31 310 ILE A CA 1
ATOM 2460 C C . ILE A 1 310 ? -1.600 7.124 -23.975 1.00 70.31 310 ILE A C 1
ATOM 2462 O O . ILE A 1 310 ? -2.164 6.064 -23.717 1.00 70.31 310 ILE A O 1
ATOM 2466 N N . ARG A 1 311 ? -1.582 7.680 -25.178 1.00 72.50 311 ARG A N 1
ATOM 2467 C CA . ARG A 1 311 ? -2.139 7.055 -26.364 1.00 72.50 311 ARG A CA 1
ATOM 2468 C C . ARG A 1 311 ? -0.994 6.609 -27.253 1.00 72.50 311 ARG A C 1
ATOM 2470 O O . ARG A 1 311 ? -0.110 7.405 -27.568 1.00 72.50 311 ARG A O 1
ATOM 2477 N N . CYS A 1 312 ? -1.047 5.351 -27.656 1.00 74.88 312 CYS A N 1
ATOM 2478 C CA . CYS A 1 312 ? -0.231 4.806 -28.724 1.00 74.88 312 CYS A CA 1
ATOM 2479 C C . CYS A 1 312 ? -1.142 4.485 -29.895 1.00 74.88 312 CYS A C 1
ATOM 2481 O O . CYS A 1 312 ? -2.167 3.832 -29.726 1.00 74.88 312 CYS A O 1
ATOM 2483 N N . GLU A 1 313 ? -0.773 4.967 -31.065 1.00 74.62 313 GLU A N 1
ATOM 2484 C CA . GLU A 1 313 ? -1.465 4.704 -32.307 1.00 74.62 313 GLU A CA 1
ATOM 2485 C C . GLU A 1 313 ? -0.510 4.019 -33.273 1.00 74.62 313 GLU A C 1
ATOM 2487 O O . GLU A 1 313 ? 0.629 4.447 -33.444 1.00 74.62 313 GLU A O 1
ATOM 2492 N N . ARG A 1 314 ? -0.985 2.945 -33.901 1.00 75.38 314 ARG A N 1
ATOM 2493 C CA . ARG A 1 314 ? -0.282 2.244 -34.971 1.00 75.38 314 ARG A CA 1
ATOM 2494 C C . ARG A 1 314 ? -1.077 2.395 -36.257 1.00 75.38 314 ARG A C 1
ATOM 2496 O O . ARG A 1 314 ? -2.249 2.016 -36.291 1.00 75.38 314 ARG A O 1
ATOM 2503 N N . SER A 1 315 ? -0.442 2.879 -37.317 1.00 73.81 315 SER A N 1
ATOM 2504 C CA . SER A 1 315 ? -1.061 3.086 -38.629 1.00 73.81 315 SER A CA 1
ATOM 2505 C C . SER A 1 315 ? -0.165 2.592 -39.773 1.00 73.81 315 SER A C 1
ATOM 2507 O O . SER A 1 315 ? 1.053 2.493 -39.632 1.00 73.81 315 SER A O 1
ATOM 2509 N N . LYS A 1 316 ? -0.776 2.247 -40.914 1.00 72.44 316 LYS A N 1
ATOM 2510 C CA . LYS A 1 316 ? -0.100 1.966 -42.194 1.00 72.44 316 LYS A CA 1
ATOM 2511 C C . LYS A 1 316 ? -0.696 2.894 -43.247 1.00 72.44 316 LYS A C 1
ATOM 2513 O O . LYS A 1 316 ? -1.881 2.807 -43.578 1.00 72.44 316 LYS A O 1
ATOM 2518 N N . GLY A 1 317 ? 0.102 3.840 -43.737 1.00 70.50 317 GLY A N 1
ATOM 2519 C CA . GLY A 1 317 ? -0.398 4.937 -44.570 1.00 70.50 317 GLY A CA 1
ATOM 2520 C C . GLY A 1 317 ? -1.456 5.779 -43.840 1.00 70.50 317 GLY A C 1
ATOM 2521 O O . GLY A 1 317 ? -1.191 6.330 -42.779 1.00 70.50 317 GLY A O 1
ATOM 2522 N N . ARG A 1 318 ? -2.668 5.886 -44.404 1.00 62.03 318 ARG A N 1
ATOM 2523 C CA . ARG A 1 318 ? -3.809 6.595 -43.778 1.00 62.03 318 ARG A CA 1
ATOM 2524 C C . ARG A 1 318 ? -4.723 5.685 -42.948 1.00 62.03 318 ARG A C 1
ATOM 2526 O O . ARG A 1 318 ? -5.721 6.164 -42.418 1.00 62.03 318 ARG A O 1
ATOM 2533 N N . VAL A 1 319 ? -4.427 4.386 -42.879 1.00 59.84 319 VAL A N 1
ATOM 2534 C CA . VAL A 1 319 ? -5.269 3.397 -42.197 1.00 59.84 319 VAL A CA 1
ATOM 2535 C C . VAL A 1 319 ? -4.746 3.183 -40.783 1.00 59.84 319 VAL A C 1
ATOM 2537 O O . VAL A 1 319 ? -3.595 2.794 -40.583 1.00 59.84 319 VAL A O 1
ATOM 2540 N N . GLN A 1 320 ? -5.603 3.436 -39.801 1.00 63.22 320 GLN A N 1
ATOM 2541 C CA . GLN A 1 320 ? -5.334 3.178 -38.393 1.00 63.22 320 GLN A CA 1
ATOM 2542 C C . GLN A 1 320 ? -5.546 1.687 -38.097 1.00 63.22 320 GLN A C 1
ATOM 2544 O O . GLN A 1 320 ? -6.593 1.136 -38.423 1.00 63.22 320 GLN A O 1
ATOM 2549 N N . ILE A 1 321 ? -4.542 1.034 -37.510 1.00 60.28 321 ILE A N 1
ATOM 2550 C CA . ILE A 1 321 ? -4.520 -0.417 -37.261 1.00 60.28 321 ILE A CA 1
ATOM 2551 C C . ILE A 1 321 ? -4.827 -0.730 -35.793 1.00 60.28 321 ILE A C 1
ATOM 2553 O O . ILE A 1 321 ? -5.461 -1.737 -35.497 1.00 60.28 321 ILE A O 1
ATOM 2557 N N . ASN A 1 322 ? -4.318 0.075 -34.855 1.00 61.41 322 ASN A N 1
ATOM 2558 C CA . ASN A 1 322 ? -4.541 -0.129 -33.421 1.00 61.41 322 ASN A CA 1
ATOM 2559 C C . ASN A 1 322 ? -4.410 1.193 -32.649 1.00 61.41 322 ASN A C 1
ATOM 2561 O O . ASN A 1 322 ? -3.554 2.017 -32.983 1.00 61.41 322 ASN A O 1
ATOM 2565 N N . ILE A 1 323 ? -5.231 1.363 -31.610 1.00 55.56 323 ILE A N 1
ATOM 2566 C CA . ILE A 1 323 ? -5.088 2.423 -30.611 1.00 55.56 323 ILE A CA 1
ATOM 2567 C C . ILE A 1 323 ? -5.058 1.783 -29.222 1.00 55.56 323 ILE A C 1
ATOM 2569 O O . ILE A 1 323 ? -6.007 1.111 -28.831 1.00 55.56 323 ILE A O 1
ATOM 2573 N N . GLY A 1 324 ? -4.003 2.048 -28.456 1.00 59.53 324 GLY A N 1
ATOM 2574 C CA . GLY A 1 324 ? -3.918 1.713 -27.036 1.00 59.53 324 GLY A CA 1
ATOM 2575 C C . GLY A 1 324 ? -4.020 2.965 -26.170 1.00 59.53 324 GLY A C 1
ATOM 2576 O O . GLY A 1 324 ? -3.358 3.968 -26.455 1.00 59.53 324 GLY A O 1
ATOM 2577 N N . TYR A 1 325 ? -4.815 2.907 -25.098 1.00 56.25 325 TYR A N 1
ATOM 2578 C CA . TYR A 1 325 ? -4.861 3.932 -24.052 1.00 56.25 325 TYR A CA 1
ATOM 2579 C C . TYR A 1 325 ? -4.326 3.365 -22.741 1.00 56.25 325 TYR A C 1
ATOM 2581 O O . TYR A 1 325 ? -4.858 2.397 -22.207 1.00 56.25 325 TYR A O 1
ATOM 2589 N N . HIS A 1 326 ? -3.320 4.019 -22.169 1.00 62.69 326 HIS A N 1
ATOM 2590 C CA . HIS A 1 326 ? -2.780 3.661 -20.865 1.00 62.69 326 HIS A CA 1
ATOM 2591 C C . HIS A 1 326 ? -2.927 4.826 -19.891 1.00 62.69 326 HIS A C 1
ATOM 2593 O O . HIS A 1 326 ? -2.466 5.941 -20.139 1.00 62.69 326 HIS A O 1
ATOM 2599 N N . PHE A 1 327 ? -3.572 4.564 -18.756 1.00 53.59 327 PHE A N 1
ATOM 2600 C CA . PHE A 1 327 ? -3.645 5.503 -17.643 1.00 53.59 327 PHE A CA 1
ATOM 2601 C C . PHE A 1 327 ? -2.462 5.275 -16.708 1.00 53.59 327 PHE A C 1
ATOM 2603 O O . PHE A 1 327 ? -2.291 4.179 -16.182 1.00 53.59 327 PHE A O 1
ATOM 2610 N N . VAL A 1 328 ? -1.673 6.319 -16.474 1.00 57.06 328 VAL A N 1
ATOM 2611 C CA . VAL A 1 328 ? -0.590 6.312 -15.492 1.00 57.06 328 VAL A CA 1
ATOM 2612 C C . VAL A 1 328 ? -1.092 7.024 -14.231 1.00 57.06 328 VAL A C 1
ATOM 2614 O O . VAL A 1 328 ? -1.215 8.259 -14.232 1.00 57.06 328 VAL A O 1
ATOM 2617 N N . PRO A 1 329 ? -1.417 6.291 -13.149 1.00 48.34 329 PRO A N 1
ATOM 2618 C CA . PRO A 1 329 ? -1.667 6.897 -11.852 1.00 48.34 329 PRO A CA 1
ATOM 2619 C C . PRO A 1 329 ? -0.335 7.410 -11.288 1.00 48.34 329 PRO A C 1
ATOM 2621 O O . PRO A 1 329 ? 0.450 6.648 -10.743 1.00 48.34 329 PRO A O 1
ATOM 2624 N N . LEU A 1 330 ? -0.058 8.706 -11.431 1.00 50.66 330 LEU A N 1
ATOM 2625 C CA . LEU A 1 330 ? 1.033 9.351 -10.698 1.00 50.66 330 LEU A CA 1
ATOM 2626 C C . LEU A 1 330 ? 0.504 9.728 -9.310 1.00 50.66 330 LEU A C 1
ATOM 2628 O O . LEU A 1 330 ? -0.310 10.643 -9.184 1.00 50.66 330 LEU A O 1
ATOM 2632 N N . SER A 1 331 ? 0.919 8.999 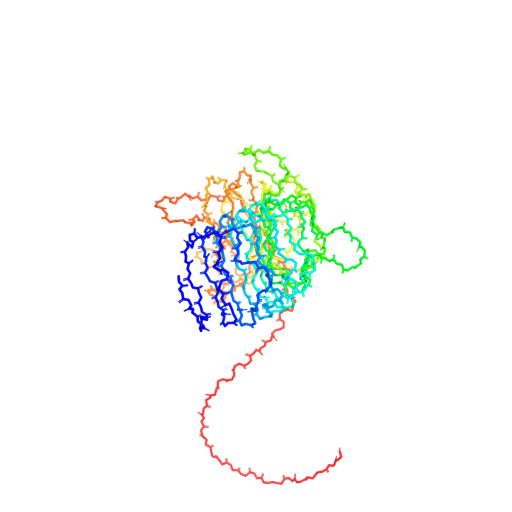-8.272 1.00 40.25 331 SER A N 1
ATOM 2633 C CA . SER A 1 331 ? 0.503 9.245 -6.882 1.00 40.25 331 SER A CA 1
ATOM 2634 C C . SER A 1 331 ? 1.326 10.314 -6.157 1.00 40.25 331 SER A C 1
ATOM 2636 O O . SER A 1 331 ? 0.948 10.712 -5.053 1.00 40.25 331 SER A O 1
ATOM 2638 N N . SER A 1 332 ? 2.401 10.837 -6.759 1.00 40.94 332 SER A N 1
ATOM 2639 C CA . SER A 1 332 ? 3.207 11.913 -6.172 1.00 40.94 332 SER A CA 1
ATOM 2640 C C . SER A 1 332 ? 3.472 13.059 -7.155 1.00 40.94 332 SER A C 1
ATOM 2642 O O . SER A 1 332 ? 3.614 12.828 -8.358 1.00 40.94 332 SER A O 1
ATOM 2644 N N . PRO A 1 333 ? 3.626 14.305 -6.666 1.00 39.47 333 PRO A N 1
ATOM 2645 C CA . PRO A 1 333 ? 4.198 15.360 -7.488 1.00 39.47 333 PRO A CA 1
ATOM 2646 C C . PRO A 1 333 ? 5.657 14.992 -7.769 1.00 39.47 333 PRO A C 1
ATOM 2648 O O . PRO A 1 333 ? 6.291 14.293 -6.975 1.00 39.47 333 PRO A O 1
ATOM 2651 N N . THR A 1 334 ? 6.216 15.526 -8.848 1.00 42.34 334 THR A N 1
ATOM 2652 C CA . THR A 1 334 ? 7.641 15.462 -9.208 1.00 42.34 334 THR A CA 1
ATOM 2653 C C . THR A 1 334 ? 8.136 14.141 -9.812 1.00 42.34 334 THR A C 1
ATOM 2655 O O . THR A 1 334 ? 8.856 13.375 -9.186 1.00 42.34 334 THR A O 1
ATOM 2658 N N . SER A 1 335 ? 7.935 13.968 -11.119 1.00 47.03 335 SER A N 1
ATOM 2659 C CA . SER A 1 335 ? 9.039 13.505 -11.976 1.00 47.03 335 SER A CA 1
ATOM 2660 C C . SER A 1 335 ? 9.916 14.729 -12.276 1.00 47.03 335 SER A C 1
ATOM 2662 O O . SER A 1 335 ? 9.821 15.351 -13.327 1.00 47.03 335 SER A O 1
ATOM 2664 N N . ARG A 1 336 ? 10.731 15.153 -11.295 1.00 49.88 336 ARG A N 1
ATOM 2665 C CA . ARG A 1 336 ? 11.818 16.135 -11.524 1.00 49.88 336 ARG A CA 1
ATOM 2666 C C . ARG A 1 336 ? 13.021 15.503 -12.230 1.00 49.88 336 ARG A C 1
ATOM 2668 O O . ARG A 1 336 ? 13.968 16.200 -12.574 1.00 49.88 336 ARG A O 1
ATOM 2675 N N . SER A 1 337 ? 12.978 14.188 -12.413 1.00 55.31 337 SER A N 1
ATOM 2676 C CA . SER A 1 337 ? 13.918 13.415 -13.205 1.00 55.31 337 SER A CA 1
ATOM 2677 C C . SER A 1 337 ? 13.198 12.787 -14.396 1.00 55.31 337 SER A C 1
ATOM 2679 O O . SER A 1 337 ? 11.988 12.541 -14.351 1.00 55.31 337 SER A O 1
ATOM 2681 N N . GLU A 1 338 ? 13.946 12.575 -15.470 1.00 68.69 338 GLU A N 1
ATOM 2682 C CA . GLU A 1 338 ? 13.501 11.885 -16.676 1.00 68.69 338 GLU A CA 1
ATOM 2683 C C . GLU A 1 338 ? 13.161 10.426 -16.339 1.00 68.69 338 GLU A C 1
ATOM 2685 O O . GLU A 1 338 ? 13.899 9.743 -15.618 1.00 68.69 338 GLU A O 1
ATOM 2690 N N . HIS A 1 339 ? 11.993 9.984 -16.800 1.00 74.25 339 HIS A N 1
ATOM 2691 C CA . HIS A 1 339 ? 11.504 8.626 -16.607 1.00 74.25 339 HIS A CA 1
ATOM 2692 C C . HIS A 1 339 ? 11.151 8.014 -17.946 1.00 74.25 339 HIS A C 1
ATOM 2694 O O . HIS A 1 339 ? 10.555 8.662 -18.811 1.00 74.25 339 HIS A O 1
ATOM 2700 N N . LEU A 1 340 ? 11.481 6.737 -18.047 1.00 79.19 340 LEU A N 1
ATOM 2701 C CA . LEU A 1 340 ? 11.085 5.867 -19.123 1.00 79.19 340 LEU A CA 1
ATOM 2702 C C . LEU A 1 340 ? 9.802 5.172 -18.715 1.00 79.19 340 LEU A C 1
ATOM 2704 O O . LEU A 1 340 ? 9.717 4.520 -17.672 1.00 79.19 340 LEU A O 1
ATOM 2708 N N . PHE A 1 341 ? 8.820 5.284 -19.581 1.00 78.56 341 PHE A N 1
ATOM 2709 C CA . PHE A 1 341 ? 7.603 4.511 -19.492 1.00 78.56 341 PHE A CA 1
ATOM 2710 C C . PHE A 1 341 ? 7.659 3.444 -20.563 1.00 78.56 341 PHE A C 1
ATOM 2712 O O . PHE A 1 341 ? 8.065 3.715 -21.691 1.00 78.56 341 PHE A O 1
ATOM 2719 N N . ILE A 1 342 ? 7.273 2.234 -20.200 1.00 79.00 342 ILE A N 1
ATOM 2720 C CA . ILE A 1 342 ? 7.307 1.070 -21.066 1.00 79.00 342 ILE A CA 1
ATOM 2721 C C . ILE A 1 342 ? 5.942 0.424 -20.989 1.00 79.00 342 ILE A C 1
ATOM 2723 O O . ILE A 1 342 ? 5.457 0.148 -19.898 1.00 79.00 342 ILE A O 1
ATOM 2727 N N . PHE A 1 343 ? 5.327 0.142 -22.123 1.00 75.81 343 PHE A N 1
ATOM 2728 C CA . PHE A 1 343 ? 4.169 -0.740 -22.157 1.00 75.81 343 PHE A CA 1
ATOM 2729 C C . PHE A 1 343 ? 4.378 -1.811 -23.209 1.00 75.81 343 PHE A C 1
ATOM 2731 O O . PHE A 1 343 ? 5.128 -1.653 -24.181 1.00 75.81 343 PHE A O 1
ATOM 2738 N N . ARG A 1 344 ? 3.700 -2.927 -22.987 1.00 69.25 344 ARG A N 1
ATOM 2739 C CA . ARG A 1 344 ? 3.520 -3.948 -23.997 1.00 69.25 344 ARG A CA 1
ATOM 2740 C C . ARG A 1 344 ? 2.224 -3.635 -24.722 1.00 69.25 344 ARG A C 1
ATOM 2742 O O . ARG A 1 344 ? 1.183 -3.526 -24.093 1.00 69.25 344 ARG A O 1
ATOM 2749 N N . ALA A 1 345 ? 2.298 -3.496 -26.035 1.00 61.81 345 ALA A N 1
ATOM 2750 C CA . ALA A 1 345 ? 1.121 -3.414 -26.876 1.00 61.81 345 ALA A CA 1
ATOM 2751 C C . ALA A 1 345 ? 1.123 -4.626 -27.803 1.00 61.81 345 ALA A C 1
ATOM 2753 O O . ALA A 1 345 ? 2.051 -4.868 -28.575 1.00 61.81 345 ALA A O 1
ATOM 2754 N N . GLY A 1 346 ? 0.094 -5.445 -27.662 1.00 53.66 346 GLY A N 1
ATOM 2755 C CA . GLY A 1 346 ? -0.222 -6.508 -28.603 1.00 53.66 346 GLY A CA 1
ATOM 2756 C C . GLY A 1 346 ? -1.578 -6.246 -29.247 1.00 53.66 346 GLY A C 1
ATOM 2757 O O . GLY A 1 346 ? -2.189 -5.208 -28.990 1.00 53.66 346 GLY A O 1
ATOM 2758 N N . PRO A 1 347 ? -2.078 -7.184 -30.059 1.00 43.66 347 PRO A N 1
ATOM 2759 C CA . PRO A 1 347 ? -3.499 -7.232 -30.361 1.00 43.66 347 PRO A CA 1
ATOM 2760 C C . PRO A 1 347 ? -4.218 -7.636 -29.064 1.00 43.66 347 PRO A C 1
ATOM 2762 O O . PRO A 1 347 ? -4.304 -8.823 -28.775 1.00 43.66 347 PRO A O 1
ATOM 2765 N N . PHE A 1 348 ? -4.620 -6.689 -28.215 1.00 45.84 348 PHE A N 1
ATOM 2766 C CA . PHE A 1 348 ? -5.280 -7.026 -26.951 1.00 45.84 348 PHE A CA 1
ATOM 2767 C C . PHE A 1 348 ? -6.455 -6.112 -26.611 1.00 45.84 348 PHE A C 1
ATOM 2769 O O . PHE A 1 348 ? -6.414 -4.904 -26.843 1.00 45.84 348 PHE A O 1
ATOM 2776 N N . ASP A 1 349 ? -7.425 -6.787 -25.995 1.00 40.81 349 ASP A N 1
ATOM 2777 C CA . ASP A 1 349 ? -8.631 -6.358 -25.297 1.00 40.81 349 ASP A CA 1
ATOM 2778 C C . ASP A 1 349 ? -9.798 -5.839 -26.155 1.00 40.81 349 ASP A C 1
ATOM 2780 O O . ASP A 1 349 ? -9.660 -5.019 -27.062 1.00 40.81 349 ASP A O 1
ATOM 2784 N N . GLU A 1 350 ? -10.966 -6.403 -25.837 1.00 39.78 350 GLU A N 1
ATOM 2785 C CA . GLU A 1 350 ? -12.200 -6.637 -26.609 1.00 39.78 350 GLU A CA 1
ATOM 2786 C C . GLU A 1 350 ? -12.918 -5.405 -27.205 1.00 39.78 350 GLU A C 1
ATOM 2788 O O . GLU A 1 350 ? -14.024 -5.536 -27.725 1.00 39.78 350 GLU A O 1
ATOM 2793 N N . GLU A 1 351 ? -12.317 -4.214 -27.188 1.00 40.84 351 GLU A N 1
ATOM 2794 C CA . GLU A 1 351 ? -12.986 -2.968 -27.598 1.00 40.84 351 GLU A CA 1
ATOM 2795 C C . GLU A 1 351 ? -12.373 -2.257 -28.816 1.00 40.84 351 GLU A C 1
ATOM 2797 O O . GLU A 1 351 ? -12.962 -1.292 -29.305 1.00 40.84 351 GLU A O 1
ATOM 2802 N N . ASN A 1 352 ? -11.235 -2.709 -29.360 1.00 43.94 352 ASN A N 1
ATOM 2803 C CA . ASN A 1 352 ? -10.589 -2.020 -30.485 1.00 43.94 352 ASN A CA 1
ATOM 2804 C C . ASN A 1 352 ? -10.556 -2.860 -31.767 1.00 43.94 352 ASN A C 1
ATOM 2806 O O . ASN A 1 352 ? -9.926 -3.911 -31.843 1.00 43.94 352 ASN A O 1
ATOM 2810 N N . VAL A 1 353 ? -11.225 -2.336 -32.798 1.00 42.38 353 VAL A N 1
ATOM 2811 C CA . VAL A 1 353 ? -11.360 -2.926 -34.135 1.00 42.38 353 VAL A CA 1
ATOM 2812 C C . VAL A 1 353 ? -9.983 -3.085 -34.786 1.00 42.38 353 VAL A C 1
ATOM 2814 O O . VAL A 1 353 ? -9.370 -2.105 -35.207 1.00 42.38 353 VAL A O 1
ATOM 2817 N N . SER A 1 354 ? -9.499 -4.321 -34.904 1.00 47.44 354 SER A N 1
ATOM 2818 C CA . SER A 1 354 ? -8.398 -4.656 -35.805 1.00 47.44 354 SER A CA 1
ATOM 2819 C C . SER A 1 354 ? -8.947 -4.819 -37.221 1.00 47.44 354 SER A C 1
ATOM 2821 O O . SER A 1 354 ? -9.752 -5.715 -37.469 1.00 47.44 354 SER A O 1
ATOM 2823 N N . LEU A 1 355 ? -8.509 -3.979 -38.156 1.00 49.16 355 LEU A N 1
ATOM 2824 C CA . LEU A 1 355 ? -8.696 -4.237 -39.584 1.00 49.16 355 LEU A CA 1
ATOM 2825 C C . LEU A 1 355 ? -7.475 -5.018 -40.081 1.00 49.16 355 LEU A C 1
ATOM 2827 O O . LEU A 1 355 ? -6.340 -4.583 -39.872 1.00 49.16 355 LEU A O 1
ATOM 2831 N N . GLU A 1 356 ? -7.696 -6.171 -40.713 1.00 49.34 356 GLU A N 1
ATOM 2832 C CA . GLU A 1 356 ? -6.643 -6.869 -41.454 1.00 49.34 356 GLU A CA 1
ATOM 2833 C C . GLU A 1 356 ? -6.173 -5.956 -42.593 1.00 49.34 356 GLU A C 1
ATOM 2835 O O . GLU A 1 356 ? -6.972 -5.516 -43.422 1.00 49.34 356 GLU A O 1
ATOM 2840 N N . VAL A 1 357 ? -4.883 -5.609 -42.605 1.00 51.16 357 VAL A N 1
ATOM 2841 C CA . VAL A 1 357 ? -4.289 -4.786 -43.663 1.00 51.16 357 VAL A CA 1
ATOM 2842 C C . VAL A 1 357 ? -3.319 -5.647 -44.461 1.00 51.16 357 VAL A C 1
ATOM 2844 O O . VAL A 1 357 ? -2.439 -6.278 -43.885 1.00 51.16 357 VAL A O 1
ATOM 2847 N N . ASP A 1 358 ? -3.499 -5.629 -45.779 1.00 49.44 358 ASP A N 1
ATOM 2848 C CA . ASP A 1 358 ? -2.799 -6.426 -46.793 1.00 49.44 358 ASP A CA 1
ATOM 2849 C C . ASP A 1 358 ? -1.258 -6.423 -46.645 1.00 49.44 358 ASP A C 1
ATOM 2851 O O . ASP A 1 358 ? -0.664 -5.388 -46.314 1.00 49.44 358 ASP A O 1
ATOM 2855 N N . GLU A 1 359 ? -0.603 -7.554 -46.939 1.00 49.66 359 GLU A N 1
ATOM 2856 C CA . GLU A 1 359 ? 0.829 -7.873 -46.713 1.00 49.66 359 GLU A CA 1
ATOM 2857 C C . GLU A 1 359 ? 1.804 -7.170 -47.687 1.00 49.66 359 GLU A C 1
ATOM 2859 O O . GLU A 1 359 ? 2.881 -7.661 -48.025 1.00 49.66 359 GLU A O 1
ATOM 2864 N N . THR A 1 360 ? 1.450 -5.985 -48.173 1.00 52.03 360 THR A N 1
ATOM 2865 C CA . THR A 1 360 ? 2.299 -5.209 -49.089 1.00 52.03 360 THR A CA 1
ATOM 2866 C C . THR A 1 360 ? 3.366 -4.400 -48.345 1.00 52.03 360 THR A C 1
ATOM 2868 O O . THR A 1 360 ? 3.167 -4.018 -47.186 1.00 52.03 360 THR A O 1
ATOM 2871 N N . ILE A 1 361 ? 4.484 -4.093 -49.026 1.00 51.31 361 ILE A N 1
ATOM 2872 C CA . ILE A 1 361 ? 5.499 -3.124 -48.570 1.00 51.31 361 ILE A CA 1
ATOM 2873 C C . ILE A 1 361 ? 4.771 -1.862 -48.112 1.00 51.31 361 ILE A C 1
ATOM 2875 O O . ILE A 1 361 ? 4.100 -1.202 -48.905 1.00 51.31 361 ILE A O 1
ATOM 2879 N N . GLY A 1 362 ? 4.890 -1.520 -46.837 1.00 61.75 362 GLY A N 1
ATOM 2880 C CA . GLY A 1 362 ? 4.294 -0.299 -46.331 1.00 61.75 362 GLY A CA 1
ATOM 2881 C C . GLY A 1 362 ? 5.017 0.209 -45.106 1.00 61.75 362 GLY A C 1
ATOM 2882 O O . GLY A 1 362 ? 5.517 -0.557 -44.286 1.00 61.75 362 GLY A O 1
ATOM 2883 N N . GLU A 1 363 ? 5.068 1.529 -45.021 1.00 72.00 363 GLU A N 1
ATOM 2884 C CA . GLU A 1 363 ? 5.538 2.246 -43.850 1.00 72.00 363 GLU A CA 1
ATOM 2885 C C . GLU A 1 363 ? 4.535 2.044 -42.714 1.00 72.00 363 GLU A C 1
ATOM 2887 O O . GLU A 1 363 ? 3.350 2.367 -42.852 1.00 72.00 363 GLU A O 1
ATOM 2892 N N . ILE A 1 364 ? 5.012 1.491 -41.599 1.00 76.88 364 ILE A N 1
ATOM 2893 C CA . ILE A 1 364 ? 4.250 1.438 -40.353 1.00 76.88 364 ILE A CA 1
ATOM 2894 C C . ILE A 1 364 ? 4.691 2.618 -39.507 1.00 76.88 364 ILE A C 1
ATOM 2896 O O . ILE A 1 364 ? 5.879 2.773 -39.221 1.00 76.88 364 ILE A O 1
ATOM 2900 N N . VAL A 1 365 ? 3.725 3.429 -39.096 1.00 81.94 365 VAL A N 1
ATOM 2901 C CA . VAL A 1 365 ? 3.949 4.573 -38.223 1.00 81.94 365 VAL A CA 1
ATOM 2902 C C . VAL A 1 365 ? 3.398 4.243 -36.846 1.00 81.94 365 VAL A C 1
ATOM 2904 O O . VAL A 1 365 ? 2.243 3.839 -36.696 1.00 81.94 365 VAL A O 1
ATOM 2907 N N . PHE A 1 366 ? 4.237 4.420 -35.835 1.00 83.31 366 PHE A N 1
ATOM 2908 C CA . PHE A 1 366 ? 3.806 4.520 -34.452 1.00 83.31 366 PHE A CA 1
ATOM 2909 C C . PHE A 1 366 ? 3.775 5.981 -34.057 1.00 83.31 366 PHE A C 1
ATOM 2911 O O . PHE A 1 366 ? 4.787 6.666 -34.181 1.00 83.31 366 PHE A O 1
ATOM 2918 N N . GLU A 1 367 ? 2.643 6.439 -33.547 1.00 83.56 367 GLU A N 1
ATOM 2919 C CA . GLU A 1 367 ? 2.489 7.771 -32.987 1.00 83.56 367 GLU A CA 1
ATOM 2920 C C . GLU A 1 367 ? 2.126 7.675 -31.505 1.00 83.56 367 GLU A C 1
ATOM 2922 O O . GLU A 1 367 ? 1.264 6.902 -31.084 1.00 83.56 367 GLU A O 1
ATOM 2927 N N . PHE A 1 368 ? 2.802 8.478 -30.696 1.00 82.94 368 PHE A N 1
ATOM 2928 C CA . PHE A 1 368 ? 2.627 8.541 -29.257 1.00 82.94 368 PHE A CA 1
ATOM 2929 C C . PHE A 1 368 ? 2.102 9.922 -28.878 1.00 82.94 368 PHE A C 1
ATOM 2931 O O . PHE A 1 368 ? 2.563 10.950 -29.375 1.00 82.94 368 PHE A O 1
ATOM 2938 N N . SER A 1 369 ? 1.146 9.976 -27.958 1.00 76.56 369 SER A N 1
ATOM 2939 C CA . SER A 1 369 ? 0.695 11.241 -27.379 1.00 76.56 369 SER A CA 1
ATOM 2940 C C . SER A 1 369 ? 0.398 11.087 -25.895 1.00 76.56 369 SER A C 1
ATOM 2942 O O . SER A 1 369 ? -0.029 10.030 -25.435 1.00 76.56 369 SER A O 1
ATOM 2944 N N . CYS A 1 370 ? 0.642 12.148 -25.127 1.00 74.38 370 CYS A N 1
ATOM 2945 C CA . CYS A 1 370 ? 0.396 12.168 -23.693 1.00 74.38 370 CYS A CA 1
ATOM 2946 C C . CYS A 1 370 ? -0.512 13.346 -23.336 1.00 74.38 370 CYS A C 1
ATOM 2948 O O . CYS A 1 370 ? -0.219 14.500 -23.644 1.00 74.38 370 CYS A O 1
ATOM 2950 N N . ARG A 1 371 ? -1.611 13.058 -22.639 1.00 69.69 371 ARG A N 1
ATOM 2951 C CA . ARG A 1 371 ? -2.588 14.044 -22.168 1.00 69.69 371 ARG A CA 1
ATOM 2952 C C . ARG A 1 371 ? -2.627 14.061 -20.645 1.00 69.69 371 ARG A C 1
ATOM 2954 O O . ARG A 1 371 ? -2.575 13.008 -20.012 1.00 69.69 371 ARG A O 1
ATOM 2961 N N . LEU A 1 372 ? -2.724 15.249 -20.054 1.00 66.88 372 LEU A N 1
ATOM 2962 C CA . LEU A 1 372 ? -2.991 15.400 -18.623 1.00 66.88 372 LEU A CA 1
ATOM 2963 C C . LEU A 1 372 ? -4.502 15.326 -18.374 1.00 66.88 372 LEU A C 1
ATOM 2965 O O . LEU A 1 372 ? -5.284 15.947 -19.090 1.00 66.88 372 LEU A O 1
ATOM 2969 N N . LEU A 1 373 ? -4.905 14.574 -17.355 1.00 59.84 373 LEU A N 1
ATOM 2970 C CA . LEU A 1 373 ? -6.284 14.451 -16.893 1.00 59.84 373 LEU A CA 1
ATOM 2971 C C . LEU A 1 373 ? -6.437 15.231 -15.576 1.00 59.84 373 LEU A C 1
ATOM 2973 O O . LEU A 1 373 ? -5.792 14.892 -14.579 1.00 59.84 373 LEU A O 1
ATOM 2977 N N . GLY A 1 374 ? -7.288 16.261 -15.576 1.00 56.47 374 GLY A N 1
ATOM 2978 C CA . GLY A 1 374 ? -7.612 17.100 -14.416 1.00 56.47 374 GLY A CA 1
ATOM 2979 C C . GLY A 1 374 ? -8.845 17.987 -14.654 1.00 56.47 374 GLY A C 1
ATOM 2980 O O . GLY A 1 374 ? -9.211 18.234 -15.800 1.00 56.47 374 GLY A O 1
ATOM 2981 N N . ASP A 1 375 ? -9.473 18.457 -13.570 1.00 47.84 375 ASP A N 1
ATOM 2982 C CA . ASP A 1 375 ? -10.781 19.151 -13.552 1.00 47.84 375 ASP A CA 1
ATOM 2983 C C . ASP A 1 375 ? -10.741 20.674 -13.826 1.00 47.84 375 ASP A C 1
ATOM 2985 O O . ASP A 1 375 ? -11.675 21.396 -13.474 1.00 47.84 375 ASP A O 1
ATOM 2989 N N . LEU A 1 376 ? -9.692 21.225 -14.448 1.00 48.25 376 LEU A N 1
ATOM 2990 C CA . LEU A 1 376 ? -9.605 22.675 -14.683 1.00 48.25 376 LEU A CA 1
ATOM 2991 C C . LEU A 1 376 ? -9.103 23.031 -16.087 1.00 48.25 376 LEU A C 1
ATOM 2993 O O . LEU A 1 376 ? -8.286 22.336 -16.678 1.00 48.25 376 LEU A O 1
ATOM 2997 N N . LYS A 1 377 ? -9.637 24.153 -16.585 1.00 46.41 377 LYS A N 1
ATOM 2998 C CA . LYS A 1 377 ? -9.670 24.675 -17.966 1.00 46.41 377 LYS A CA 1
ATOM 2999 C C . LYS A 1 377 ? -8.319 24.955 -18.655 1.00 46.41 377 LYS A C 1
ATOM 3001 O O . LYS A 1 377 ? -8.336 25.503 -19.750 1.00 46.41 377 LYS A O 1
ATOM 3006 N N . ASP A 1 378 ? -7.194 24.545 -18.077 1.00 49.59 378 ASP A N 1
ATOM 3007 C CA . ASP A 1 378 ? -5.853 24.758 -18.629 1.00 49.59 378 ASP A CA 1
ATOM 3008 C C . ASP A 1 378 ? -5.124 23.416 -18.785 1.00 49.59 378 ASP A C 1
ATOM 3010 O O . ASP A 1 378 ? -4.358 22.978 -17.923 1.00 49.59 378 ASP A O 1
ATOM 3014 N N . TYR A 1 379 ? -5.367 22.737 -19.909 1.00 53.78 379 TYR A N 1
ATOM 3015 C CA . TYR A 1 379 ? -4.615 21.542 -20.285 1.00 53.78 379 TYR A CA 1
ATOM 3016 C C . TYR A 1 379 ? -3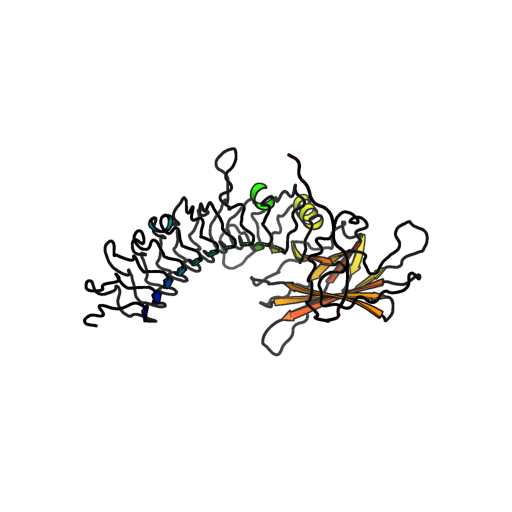.172 21.938 -20.626 1.00 53.78 379 TYR A C 1
ATOM 3018 O O . TYR A 1 379 ? -2.901 22.453 -21.708 1.00 53.78 379 TYR A O 1
ATOM 3026 N N . LYS A 1 380 ? -2.217 21.679 -19.727 1.00 56.06 380 LYS A N 1
ATOM 3027 C CA . LYS A 1 380 ? -0.801 21.649 -20.124 1.00 56.06 380 LYS A CA 1
ATOM 3028 C C . LYS A 1 380 ? -0.538 20.364 -20.911 1.00 56.06 380 LYS A C 1
ATOM 3030 O O . LYS A 1 380 ? -0.892 19.274 -20.466 1.00 56.06 380 LYS A O 1
ATOM 3035 N N . GLU A 1 381 ? 0.094 20.476 -22.073 1.00 58.59 381 GLU A N 1
ATOM 3036 C CA . GLU A 1 381 ? 0.469 19.314 -22.882 1.00 58.59 381 GLU A CA 1
ATOM 3037 C C . GLU A 1 381 ? 1.740 18.651 -22.339 1.00 58.59 381 GLU A C 1
ATOM 3039 O O . GLU A 1 381 ? 2.740 19.316 -22.062 1.00 58.59 381 GLU A O 1
ATOM 3044 N N . CYS A 1 382 ? 1.714 17.323 -22.210 1.00 68.31 382 CYS A N 1
ATOM 3045 C CA . CYS A 1 382 ? 2.905 16.530 -21.939 1.00 68.31 382 CYS A CA 1
ATOM 3046 C C . CYS A 1 382 ? 3.523 16.086 -23.256 1.00 68.31 382 CYS A C 1
ATOM 3048 O O . CYS A 1 382 ? 2.861 15.445 -24.070 1.00 68.31 382 CYS A O 1
ATOM 3050 N N . LYS A 1 383 ? 4.793 16.441 -23.469 1.00 76.25 383 LYS A N 1
ATOM 3051 C CA . LYS A 1 383 ? 5.497 16.138 -24.712 1.00 76.25 383 LYS A CA 1
ATOM 3052 C C . LYS A 1 383 ? 6.258 14.829 -24.579 1.00 76.25 383 LYS A C 1
ATOM 3054 O O . LYS A 1 383 ? 6.937 14.599 -23.579 1.00 76.25 383 LYS A O 1
ATOM 3059 N N . VAL A 1 384 ? 6.147 13.990 -25.601 1.00 81.38 384 VAL A N 1
ATOM 3060 C CA . VAL A 1 384 ? 7.031 12.839 -25.789 1.00 81.38 384 VAL A CA 1
ATOM 3061 C C . VAL A 1 384 ? 8.322 13.371 -26.405 1.00 81.38 384 VAL A C 1
ATOM 3063 O O . VAL A 1 384 ? 8.298 13.953 -27.488 1.00 81.38 384 VAL A O 1
ATOM 3066 N N . MET A 1 385 ? 9.422 13.245 -25.668 1.00 85.00 385 MET A N 1
ATOM 3067 C CA . MET A 1 385 ? 10.737 13.760 -26.055 1.00 85.00 385 MET A CA 1
ATOM 3068 C C . MET A 1 385 ? 11.491 12.757 -26.921 1.00 85.00 385 MET A C 1
ATOM 3070 O O . MET A 1 385 ? 12.103 13.134 -27.916 1.00 85.00 385 MET A O 1
ATOM 3074 N N . GLU A 1 386 ? 11.405 11.483 -26.556 1.00 88.44 386 GLU A N 1
ATOM 3075 C CA . GLU A 1 386 ? 11.964 10.364 -27.304 1.00 88.44 386 GLU A CA 1
ATOM 3076 C C . GLU A 1 386 ? 11.010 9.182 -27.215 1.00 88.44 386 GLU A C 1
ATOM 3078 O O . GLU A 1 386 ? 10.302 9.006 -26.218 1.00 88.44 386 GLU A O 1
ATOM 3083 N N . CYS A 1 387 ? 11.023 8.344 -28.241 1.00 88.00 387 CYS A N 1
ATOM 3084 C CA . CYS A 1 387 ? 10.303 7.087 -28.246 1.00 88.00 387 CYS A CA 1
ATOM 3085 C C . CYS A 1 387 ? 11.157 5.971 -28.844 1.00 88.00 387 CYS A C 1
ATOM 3087 O O . CYS A 1 387 ? 12.091 6.201 -29.615 1.00 88.00 387 CYS A O 1
ATOM 3089 N N . GLY A 1 388 ? 10.834 4.741 -28.463 1.00 88.31 388 GLY A N 1
ATOM 3090 C CA . GLY A 1 388 ? 11.431 3.535 -28.996 1.00 88.31 388 GLY A CA 1
ATOM 3091 C C . GLY A 1 388 ? 10.432 2.401 -29.086 1.00 88.31 388 GLY A C 1
ATOM 3092 O O . GLY A 1 388 ? 9.539 2.276 -28.250 1.00 88.31 388 GLY A O 1
ATOM 3093 N N . VAL A 1 389 ? 10.600 1.550 -30.090 1.00 86.31 389 VAL A N 1
ATOM 3094 C CA . VAL A 1 389 ? 9.796 0.350 -30.294 1.00 86.31 389 VAL A CA 1
ATOM 3095 C C . VAL A 1 389 ? 10.709 -0.855 -30.463 1.00 86.31 389 VAL A C 1
ATOM 3097 O O . VAL A 1 389 ? 11.700 -0.830 -31.195 1.00 86.31 389 VAL A O 1
ATOM 3100 N N . ARG A 1 390 ? 10.348 -1.931 -29.766 1.00 85.12 390 ARG A N 1
ATOM 3101 C CA . ARG A 1 390 ? 10.920 -3.261 -29.921 1.00 85.12 390 ARG A CA 1
ATOM 3102 C C . ARG A 1 390 ? 9.837 -4.215 -30.379 1.00 85.12 390 ARG A C 1
ATOM 3104 O O . ARG A 1 390 ? 8.822 -4.392 -29.708 1.00 85.12 390 ARG A O 1
ATOM 3111 N N . ILE A 1 391 ? 10.092 -4.870 -31.489 1.00 78.19 391 ILE A N 1
ATOM 3112 C CA . ILE A 1 391 ? 9.202 -5.864 -32.073 1.00 78.19 391 ILE A CA 1
ATOM 3113 C C . ILE A 1 391 ? 9.553 -7.207 -31.437 1.00 78.19 391 ILE A C 1
ATOM 3115 O O . ILE A 1 391 ? 10.728 -7.471 -31.191 1.00 78.19 391 ILE A O 1
ATOM 3119 N N . SER A 1 392 ? 8.554 -8.008 -31.069 1.00 68.56 392 SER A N 1
ATOM 3120 C CA . SER A 1 392 ? 8.796 -9.324 -30.464 1.00 68.56 392 SER A CA 1
ATOM 3121 C C . SER A 1 392 ? 8.479 -10.406 -31.495 1.00 68.56 392 SER A C 1
ATOM 3123 O O . SER A 1 392 ? 7.306 -10.582 -31.815 1.00 68.56 392 SER A O 1
ATOM 3125 N N . SER A 1 393 ? 9.495 -11.102 -32.016 1.00 53.44 393 SER A N 1
ATOM 3126 C CA . SER A 1 393 ? 9.323 -12.226 -32.954 1.00 53.44 393 SER A CA 1
ATOM 3127 C C . SER A 1 393 ? 9.004 -13.565 -32.275 1.00 53.44 393 SER A C 1
ATOM 3129 O O . SER A 1 393 ? 8.553 -14.494 -32.933 1.00 53.44 393 SER A O 1
ATOM 3131 N N . GLU A 1 394 ? 9.125 -13.662 -30.950 1.00 45.09 394 GLU A N 1
ATOM 3132 C CA . GLU A 1 394 ? 8.806 -14.875 -30.192 1.00 45.09 394 GLU A CA 1
ATOM 3133 C C . GLU A 1 394 ? 7.602 -14.642 -29.275 1.00 45.09 394 GLU A C 1
ATOM 3135 O O . GLU A 1 394 ? 7.688 -13.878 -28.314 1.00 45.09 394 GLU A O 1
ATOM 3140 N N . GLU A 1 395 ? 6.470 -15.273 -29.603 1.00 42.97 395 GLU A N 1
ATOM 3141 C CA . GLU A 1 395 ? 5.467 -15.821 -28.666 1.00 42.97 395 GLU A CA 1
ATOM 3142 C C . GLU A 1 395 ? 4.304 -16.467 -29.457 1.00 42.97 395 GLU A C 1
ATOM 3144 O O . GLU A 1 395 ? 3.126 -16.190 -29.228 1.00 42.97 395 GLU A O 1
ATOM 3149 N N . ILE A 1 396 ? 4.628 -17.351 -30.406 1.00 34.81 396 ILE A N 1
ATOM 3150 C CA . ILE A 1 396 ? 3.706 -18.418 -30.813 1.00 34.81 396 ILE A CA 1
ATOM 3151 C C . ILE A 1 396 ? 4.076 -19.617 -29.947 1.00 34.81 396 ILE A C 1
ATOM 3153 O O . ILE A 1 396 ? 4.859 -20.449 -30.370 1.00 34.81 396 ILE A O 1
ATOM 3157 N N . GLU A 1 397 ? 3.583 -19.673 -28.712 1.00 29.92 397 GLU A N 1
ATOM 3158 C CA . GLU A 1 397 ? 3.403 -20.952 -28.019 1.00 29.92 397 GLU A CA 1
ATOM 3159 C C . GLU A 1 397 ? 2.465 -20.792 -26.812 1.00 29.92 397 GLU A C 1
ATOM 3161 O O . GLU A 1 397 ? 2.752 -20.111 -25.829 1.00 29.92 397 GLU A O 1
ATOM 3166 N N . SER A 1 398 ? 1.322 -21.475 -26.921 1.00 27.78 398 SER A N 1
ATOM 3167 C CA . SER A 1 398 ? 0.323 -21.781 -25.885 1.00 27.78 398 SER A CA 1
ATOM 3168 C C . SER A 1 398 ? -0.561 -20.641 -25.341 1.00 27.78 398 SER A C 1
ATOM 3170 O O . SER A 1 398 ? -0.555 -20.303 -24.163 1.00 27.78 398 SER A O 1
ATOM 3172 N N . CYS A 1 399 ? -1.478 -20.150 -26.175 1.00 24.50 399 CYS A N 1
ATOM 3173 C CA . CYS A 1 399 ? -2.862 -19.981 -25.716 1.00 24.50 399 CYS A CA 1
ATOM 3174 C C . CYS A 1 399 ? -3.686 -21.125 -26.310 1.00 24.50 399 CYS A C 1
ATOM 3176 O O . CYS A 1 399 ? -4.378 -20.956 -27.308 1.00 24.50 399 CYS A O 1
ATOM 3178 N N . SER A 1 400 ? -3.565 -22.322 -25.730 1.00 27.25 400 SER A N 1
ATOM 3179 C CA . SER A 1 400 ? -4.567 -23.363 -25.946 1.00 27.25 400 SER A CA 1
ATOM 3180 C C . SER A 1 400 ? -5.827 -22.955 -25.184 1.00 27.25 400 SER A C 1
ATOM 3182 O O . SER A 1 400 ? -5.897 -23.078 -23.963 1.00 27.25 400 SER A O 1
ATOM 3184 N N . SER A 1 401 ? -6.761 -22.394 -25.946 1.00 28.94 401 SER A N 1
ATOM 3185 C CA . SER A 1 401 ? -8.208 -22.349 -25.740 1.00 28.94 401 SER A CA 1
ATOM 3186 C C . SER A 1 401 ? -8.747 -23.170 -24.559 1.00 28.94 401 SER A C 1
ATOM 3188 O O . SER A 1 401 ? -8.828 -24.397 -24.627 1.00 28.94 401 SER A O 1
ATOM 3190 N N . SER A 1 402 ? -9.243 -22.490 -23.526 1.00 26.56 402 SER A N 1
ATOM 3191 C CA . SER A 1 402 ? -10.399 -22.985 -22.776 1.00 26.56 402 SER A CA 1
ATOM 3192 C C . SER A 1 402 ? -11.650 -22.386 -23.417 1.00 26.56 402 SER A C 1
ATOM 3194 O O . SER A 1 402 ? -12.087 -21.299 -23.039 1.00 26.56 402 SER A O 1
ATOM 3196 N N . GLU A 1 403 ? -12.191 -23.069 -24.427 1.00 26.83 403 GLU A N 1
ATOM 3197 C CA . GLU A 1 403 ? -13.551 -22.818 -24.901 1.00 26.83 403 GLU A CA 1
ATOM 3198 C C . GLU A 1 403 ? -14.516 -23.088 -23.740 1.00 26.83 403 GLU A C 1
ATOM 3200 O O . GLU A 1 403 ? -14.759 -24.231 -23.353 1.00 26.83 403 GLU A O 1
ATOM 3205 N N . VAL A 1 404 ? -15.054 -22.022 -23.151 1.00 28.52 404 VAL A N 1
ATOM 3206 C CA . VAL A 1 404 ? -16.251 -22.109 -22.316 1.00 28.52 404 VAL A CA 1
ATOM 3207 C C . VAL A 1 404 ? -17.428 -22.025 -23.277 1.00 28.52 404 VAL A C 1
ATOM 3209 O O . VAL A 1 404 ? -17.834 -20.941 -23.690 1.00 28.52 404 VAL A O 1
ATOM 3212 N N . GLY A 1 405 ? -17.930 -23.188 -23.690 1.00 24.80 405 GLY A N 1
ATOM 3213 C CA . GLY A 1 405 ? -19.134 -23.292 -24.504 1.00 24.80 405 GLY A CA 1
ATOM 3214 C C . GLY A 1 405 ? -20.348 -22.774 -23.737 1.00 24.80 405 GLY A C 1
ATOM 3215 O O . GLY A 1 405 ? -20.866 -23.450 -22.849 1.00 24.80 405 GLY A O 1
ATOM 3216 N N . TYR A 1 406 ? -20.819 -21.583 -24.100 1.00 24.84 406 TYR A N 1
ATOM 3217 C CA . TYR A 1 406 ? -22.185 -21.158 -23.826 1.00 24.84 406 TYR A CA 1
ATOM 3218 C C . TYR A 1 406 ? -23.100 -21.892 -24.810 1.00 24.84 406 TYR A C 1
ATOM 3220 O O . TYR A 1 406 ? -23.059 -21.637 -26.010 1.00 24.84 406 TYR A O 1
ATOM 3228 N N . SER A 1 407 ? -23.901 -22.834 -24.312 1.00 26.70 407 SER A N 1
ATOM 3229 C CA . SER A 1 407 ? -25.031 -23.368 -25.073 1.00 26.70 407 SER A CA 1
ATOM 3230 C C . SER A 1 407 ? -26.261 -22.529 -24.747 1.00 26.70 407 SER A C 1
ATOM 3232 O O . SER A 1 407 ? -26.808 -22.594 -23.646 1.00 26.70 407 SER A O 1
ATOM 3234 N N . GLU A 1 408 ? -26.664 -21.702 -25.708 1.00 27.59 408 GLU A N 1
ATOM 3235 C CA . GLU A 1 408 ? -27.990 -21.101 -25.730 1.00 27.59 408 GLU A CA 1
ATOM 3236 C C . GLU A 1 408 ? -29.013 -22.180 -26.088 1.00 27.59 408 GLU A C 1
ATOM 3238 O O . GLU A 1 408 ? -28.900 -22.910 -27.072 1.00 27.59 408 GLU A O 1
ATOM 3243 N N . THR A 1 409 ? -30.013 -22.299 -25.226 1.00 26.95 409 THR A N 1
ATOM 3244 C CA . THR A 1 409 ? -31.214 -23.090 -25.439 1.00 26.95 409 THR A CA 1
ATOM 3245 C C . THR A 1 409 ? -32.080 -22.428 -26.505 1.00 26.95 409 THR A C 1
ATOM 3247 O O . THR A 1 409 ? -32.700 -21.403 -26.226 1.00 26.95 409 THR A O 1
ATOM 3250 N N . GLU A 1 410 ? -32.221 -23.058 -27.668 1.00 26.86 410 GLU A N 1
ATOM 3251 C CA . GLU A 1 410 ? -33.371 -22.827 -28.540 1.00 26.86 410 GLU A CA 1
ATOM 3252 C C . GLU A 1 410 ? -34.196 -24.104 -28.695 1.00 26.86 410 GLU A C 1
ATOM 3254 O O . GLU A 1 410 ? -33.750 -25.144 -29.178 1.00 26.86 410 GLU A O 1
ATOM 3259 N N . ASN A 1 411 ? -35.443 -23.986 -28.240 1.00 26.58 411 ASN A N 1
ATOM 3260 C CA . ASN A 1 411 ? -36.550 -24.865 -28.568 1.00 26.58 411 ASN A CA 1
ATOM 3261 C C . ASN A 1 411 ? -36.698 -24.990 -30.087 1.00 26.58 411 ASN A C 1
ATOM 3263 O O . ASN A 1 411 ? -36.899 -23.982 -30.759 1.00 26.58 411 ASN A O 1
ATOM 3267 N N . ASN A 1 412 ? -36.806 -26.218 -30.592 1.00 27.08 412 ASN A N 1
ATOM 3268 C CA . ASN A 1 412 ? -37.813 -26.511 -31.605 1.00 27.08 412 ASN A CA 1
ATOM 3269 C C . ASN A 1 412 ? -38.239 -27.982 -31.575 1.00 27.08 412 ASN A C 1
ATOM 3271 O O . ASN A 1 412 ? -37.432 -28.905 -31.650 1.00 27.08 412 ASN A O 1
ATOM 3275 N N . ASN A 1 413 ? -39.553 -28.159 -31.457 1.00 27.69 413 ASN A N 1
ATOM 3276 C CA . ASN A 1 413 ? -40.275 -29.414 -31.598 1.00 27.69 413 ASN A CA 1
ATOM 3277 C C . ASN A 1 413 ? -40.106 -29.989 -33.013 1.00 27.69 413 ASN A C 1
ATOM 3279 O O . ASN A 1 413 ? -40.236 -29.241 -33.980 1.00 27.69 413 ASN A O 1
ATOM 3283 N N . ASN A 1 414 ? -39.951 -31.313 -33.135 1.00 27.88 414 ASN A N 1
ATOM 3284 C CA . ASN A 1 414 ? -40.912 -32.183 -33.836 1.00 27.88 414 ASN A CA 1
ATOM 3285 C C . ASN A 1 414 ? -40.446 -33.655 -33.899 1.00 27.88 414 ASN A C 1
ATOM 3287 O O . ASN A 1 414 ? -39.452 -33.977 -34.533 1.00 27.88 414 ASN A O 1
ATOM 3291 N N . ASN A 1 415 ? -41.242 -34.505 -33.243 1.00 26.73 415 ASN A N 1
ATOM 3292 C CA . ASN A 1 415 ? -41.809 -35.796 -33.665 1.00 26.73 415 ASN A CA 1
ATOM 3293 C C . ASN A 1 415 ? -40.999 -36.877 -34.415 1.00 26.73 415 ASN A C 1
ATOM 3295 O O . ASN A 1 415 ? -40.547 -36.662 -35.532 1.00 26.73 415 ASN A O 1
ATOM 3299 N N . GLN A 1 416 ? -41.172 -38.096 -33.861 1.00 27.97 416 GLN A N 1
ATOM 3300 C CA . GLN A 1 416 ? -41.259 -39.429 -34.501 1.00 27.97 416 GLN A CA 1
ATOM 3301 C C . GLN A 1 416 ? -39.946 -40.012 -35.056 1.00 27.97 416 GLN A C 1
ATOM 3303 O O . GLN A 1 416 ? -39.183 -39.313 -35.697 1.00 27.97 416 GLN A O 1
ATOM 3308 N N . SER A 1 417 ? -39.609 -41.291 -34.896 1.00 26.61 417 SER A N 1
ATOM 3309 C CA . SER A 1 417 ? -40.279 -42.486 -34.362 1.00 26.61 417 SER A CA 1
ATOM 3310 C C . SER A 1 417 ? -39.249 -43.635 -34.358 1.00 26.61 417 SER A C 1
ATOM 3312 O O . SER A 1 417 ? -38.336 -43.598 -35.178 1.00 26.61 417 SER A O 1
ATOM 3314 N N . ASP A 1 418 ? -39.472 -44.649 -33.509 1.00 26.48 418 ASP A N 1
ATOM 3315 C CA . ASP A 1 418 ? -38.944 -46.031 -33.598 1.00 26.48 418 ASP A CA 1
ATOM 3316 C C . ASP A 1 418 ? -37.410 -46.188 -33.413 1.00 26.48 418 ASP A C 1
ATOM 3318 O O . ASP A 1 418 ? -36.614 -45.372 -33.843 1.00 26.48 418 ASP A O 1
ATOM 3322 N N . GLU A 1 419 ? -36.853 -47.172 -32.709 1.00 28.67 419 GLU A N 1
ATOM 3323 C CA . GLU A 1 419 ? -37.248 -48.560 -32.518 1.00 28.67 419 GLU A CA 1
ATOM 3324 C C . GLU A 1 419 ? -36.478 -49.136 -31.306 1.00 28.67 419 GLU A C 1
ATOM 3326 O O . GLU A 1 419 ? -35.483 -48.583 -30.834 1.00 28.67 419 GLU A O 1
ATOM 3331 N N . ALA A 1 420 ? -36.995 -50.231 -30.760 1.00 27.88 420 ALA A N 1
ATOM 3332 C CA . ALA A 1 420 ? -36.583 -50.855 -29.511 1.00 27.88 420 ALA A CA 1
ATOM 3333 C C . ALA A 1 420 ? -35.345 -51.778 -29.632 1.00 27.88 420 ALA A C 1
ATOM 3335 O O . ALA A 1 420 ? -34.891 -52.084 -30.729 1.00 27.88 420 ALA A O 1
ATOM 3336 N N . VAL A 1 421 ? -34.963 -52.361 -28.478 1.00 30.12 421 VAL A N 1
ATOM 3337 C CA . VAL A 1 421 ? -34.101 -53.558 -28.282 1.00 30.12 421 VAL A CA 1
ATOM 3338 C C . VAL A 1 421 ? -32.593 -53.209 -28.236 1.00 30.12 421 VAL A C 1
ATOM 3340 O O . VAL A 1 421 ? -32.099 -52.476 -29.070 1.00 30.12 421 VAL A O 1
ATOM 3343 N N . ASP A 1 422 ? -31.764 -53.602 -27.265 1.00 30.41 422 ASP A N 1
ATOM 3344 C CA . ASP A 1 422 ? -31.766 -54.783 -26.411 1.00 30.41 422 ASP A CA 1
ATOM 3345 C C . ASP A 1 422 ? -31.091 -54.523 -25.052 1.00 30.41 422 ASP A C 1
ATOM 3347 O O . ASP A 1 422 ? -30.225 -53.673 -24.861 1.00 30.41 422 ASP A O 1
ATOM 3351 N N . THR A 1 423 ? -31.513 -55.355 -24.121 1.00 32.53 423 THR A N 1
ATOM 3352 C CA . THR A 1 423 ? -31.015 -55.616 -22.788 1.00 32.53 423 THR A CA 1
ATOM 3353 C C . THR A 1 423 ? -29.567 -56.128 -22.715 1.00 32.53 423 THR A C 1
ATOM 3355 O O . THR A 1 423 ? -29.082 -56.860 -23.568 1.00 32.53 423 THR A O 1
ATOM 3358 N N . SER A 1 424 ? -28.969 -55.893 -21.539 1.00 31.11 424 SER A N 1
ATOM 3359 C CA . SER A 1 424 ? -28.314 -56.913 -20.694 1.00 31.11 424 SER A CA 1
ATOM 3360 C C . SER A 1 424 ? -26.824 -56.703 -20.379 1.00 31.11 424 SER A C 1
ATOM 3362 O O . SER A 1 424 ? -25.937 -56.920 -21.192 1.00 31.11 424 SER A O 1
ATOM 3364 N N . ARG A 1 425 ? -26.597 -56.360 -19.100 1.00 32.66 425 ARG A N 1
ATOM 3365 C CA . ARG A 1 425 ? -25.635 -56.951 -18.147 1.00 32.66 425 ARG A CA 1
ATOM 3366 C C . ARG A 1 425 ? -24.297 -57.477 -18.704 1.00 32.66 425 ARG A C 1
ATOM 3368 O O . ARG A 1 425 ? -24.285 -58.509 -19.365 1.00 32.66 425 ARG A O 1
ATOM 3375 N N . ARG A 1 426 ? -23.190 -57.029 -18.095 1.00 35.94 426 ARG A N 1
ATOM 3376 C CA . ARG A 1 426 ? -22.447 -57.819 -17.083 1.00 35.94 426 ARG A CA 1
ATOM 3377 C C . ARG A 1 426 ? -21.202 -57.088 -16.552 1.00 35.94 426 ARG A C 1
ATOM 3379 O O . ARG A 1 426 ? -20.332 -56.746 -17.338 1.00 35.94 426 ARG A O 1
ATOM 3386 N N . ILE A 1 427 ? -21.159 -57.060 -15.212 1.00 44.72 427 ILE A N 1
ATOM 3387 C CA . ILE A 1 427 ? -20.026 -56.978 -14.264 1.00 44.72 427 ILE A CA 1
ATOM 3388 C C . ILE A 1 427 ? -19.296 -55.640 -14.181 1.00 44.72 427 ILE A C 1
ATOM 3390 O O . ILE A 1 427 ? -18.563 -55.286 -15.124 1.00 44.72 427 ILE A O 1
#

InterPro domains:
  IPR011713 Leucine-rich repeat 3 [PF07725] (29-47)
  IPR032675 Leucine-rich repeat domain superfamily [G3DSA:3.80.10.10] (1-142)
  IPR032675 Leucine-rich repeat domain superfamily [G3DSA:3.80.10.10] (143-246)
  IPR044974 Disease resistance protein, plants [PTHR11017] (7-152)

Sequence (427 aa):
MDYLPYLRLLHWDSYPRKSLPPTFQPERLVELYMPKSKLESLWGGIQPLVNLKKIDLGYSSNLKEIPNLSKATILETLTITSCTSLVEVPSSVSNLHKLRNLDASWCSNLQVIPTNINLASLGKVDMKFCSRLRNFPDISTNLETLNVSYTKIEDIGSRNLKTLTHVPESVTLLDLSNSDIKRIPDSVISLPWLRDLTLENCTKNNSLKANICASLKRVSFDFNNLFRVFTFNNCLKLDEEARIGIIKQKVDWFACLPGKEIPAEFTHKATGNSITMTFSLGGEEGFSASTRFKACFLLSTIEDYYKKSIRCERSKGRVQINIGYHFVPLSSPTSRSEHLFIFRAGPFDEENVSLEVDETIGEIVFEFSCRLLGDLKDYKECKVMECGVRISSEEIESCSSSEVGYSETENNNNNQSDEAVDTSRRI

Solvent-accessible surface area (backbone atoms only — not comparable to full-atom values): 23402 Å² total; per-residue (Å²): 136,88,80,60,96,76,42,36,69,49,78,40,75,50,38,82,48,49,48,55,62,92,84,66,69,52,55,56,20,29,35,39,36,34,29,49,14,47,24,35,34,57,57,84,70,79,60,60,23,67,49,23,30,36,41,33,39,27,49,9,45,51,22,43,48,63,56,63,46,63,43,22,50,53,21,32,36,43,35,38,27,36,14,38,47,20,36,49,53,52,63,35,61,52,56,25,56,42,25,29,37,42,34,42,22,42,10,40,46,23,48,43,66,45,70,62,37,59,24,73,42,26,32,35,40,34,33,31,40,13,56,48,23,42,70,59,62,36,35,64,35,52,26,36,35,43,33,48,19,36,17,43,28,43,56,65,67,88,87,79,98,83,85,72,65,39,60,33,64,50,27,28,33,42,35,50,21,41,11,39,38,40,60,63,54,53,71,66,71,62,30,87,45,42,26,34,45,39,36,35,42,22,37,76,90,87,66,103,80,75,92,52,9,69,42,37,36,62,52,65,73,93,69,91,59,70,26,38,37,41,35,33,44,52,30,73,46,50,36,69,68,32,52,53,40,60,71,70,50,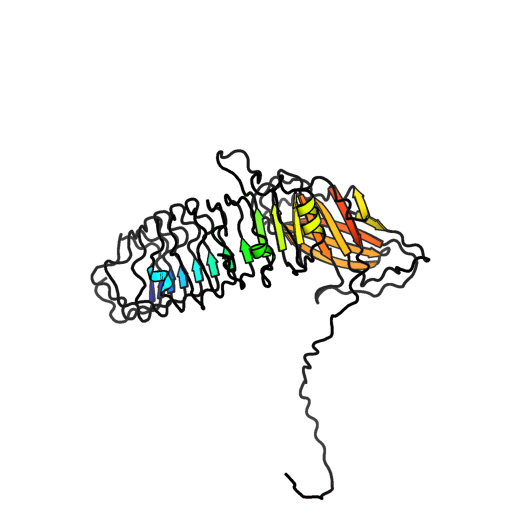52,41,67,52,35,37,35,38,56,37,88,65,82,60,85,82,33,78,42,72,31,79,30,37,51,45,78,45,79,58,75,96,85,60,101,73,80,85,53,86,66,55,33,33,37,41,37,37,31,48,54,74,55,95,56,88,46,36,36,38,36,38,41,37,35,28,49,81,92,45,74,41,46,73,48,80,45,79,44,84,60,91,63,67,62,51,87,56,50,36,33,38,34,33,44,49,54,77,71,69,102,81,64,78,69,59,92,68,78,93,62,82,53,50,38,36,40,40,52,49,40,42,58,50,73,99,60,98,70,80,64,78,46,46,45,54,29,32,24,39,26,79,53,92,80,80,92,76,82,86,78,76,83,80,78,81,80,80,80,89,76,89,78,90,81,83,88,78,89,82,84,87,84,87,80,87,84,136